Protein AF-A0A6A4Z234-F1 (afdb_monomer_lite)

Organism: Aphanomyces astaci (NCBI:txid112090)

Structure (mmCIF, N/CA/C/O backbone):
data_AF-A0A6A4Z234-F1
#
_entry.id   AF-A0A6A4Z234-F1
#
loop_
_atom_site.group_PDB
_atom_site.id
_atom_site.type_symbol
_atom_site.label_atom_id
_atom_site.label_alt_id
_atom_site.label_comp_id
_atom_site.label_asym_id
_atom_site.label_entity_id
_atom_site.label_seq_id
_atom_site.pdbx_PDB_ins_code
_atom_site.Cartn_x
_atom_site.Cartn_y
_atom_site.Cartn_z
_atom_site.occupancy
_atom_site.B_iso_or_equiv
_atom_site.auth_seq_id
_atom_site.auth_comp_id
_atom_site.auth_asym_id
_atom_site.auth_atom_id
_atom_site.pdbx_PDB_model_num
ATOM 1 N N . MET A 1 1 ? 0.781 7.439 -8.039 1.00 88.88 1 MET A N 1
ATOM 2 C CA . MET A 1 1 ? 1.082 8.816 -8.523 1.00 88.88 1 MET A CA 1
ATOM 3 C C . MET A 1 1 ? 2.506 9.039 -9.060 1.00 88.88 1 MET A C 1
ATOM 5 O O . MET A 1 1 ? 3.331 9.722 -8.454 1.00 88.88 1 MET A O 1
ATOM 9 N N . CYS A 1 2 ? 2.824 8.550 -10.259 1.00 87.50 2 CYS A N 1
ATOM 10 C CA . CYS A 1 2 ? 4.095 8.862 -10.929 1.00 87.50 2 CYS A CA 1
ATOM 11 C C . CYS A 1 2 ? 3.969 8.688 -12.446 1.00 87.50 2 CYS A C 1
ATOM 13 O O . CYS A 1 2 ? 2.990 8.142 -12.951 1.00 87.50 2 CYS A O 1
ATOM 15 N N . ARG A 1 3 ? 4.896 9.273 -13.212 1.00 87.44 3 ARG A N 1
ATOM 16 C CA . ARG A 1 3 ? 4.910 9.080 -14.669 1.00 87.44 3 ARG A CA 1
ATOM 17 C C . ARG A 1 3 ? 5.407 7.672 -14.943 1.00 87.44 3 ARG A C 1
ATOM 19 O O . ARG A 1 3 ? 6.426 7.304 -14.378 1.00 87.44 3 ARG A O 1
ATOM 26 N N . SER A 1 4 ? 4.802 6.972 -15.894 1.00 89.25 4 SER A N 1
ATOM 27 C CA . SER A 1 4 ? 5.241 5.633 -16.309 1.00 89.25 4 SER A CA 1
ATOM 28 C C . SER A 1 4 ? 6.730 5.572 -16.689 1.00 89.25 4 SER A C 1
ATOM 30 O O . SER A 1 4 ? 7.418 4.630 -16.318 1.00 89.25 4 SER A O 1
ATOM 32 N N . ARG A 1 5 ? 7.265 6.628 -17.323 1.00 88.19 5 ARG A N 1
ATOM 33 C CA . ARG A 1 5 ? 8.709 6.774 -17.614 1.00 88.19 5 ARG A CA 1
ATOM 34 C C . ARG A 1 5 ? 9.591 6.929 -16.361 1.00 88.19 5 ARG A C 1
ATOM 36 O O . ARG A 1 5 ? 10.762 6.590 -16.380 1.00 88.19 5 ARG A O 1
ATOM 43 N N . SER A 1 6 ? 9.054 7.487 -15.281 1.00 89.12 6 SER A N 1
ATOM 44 C CA . SER A 1 6 ? 9.758 7.524 -13.994 1.00 89.12 6 SER A CA 1
ATOM 45 C C . SER A 1 6 ? 9.650 6.168 -13.299 1.00 89.12 6 SER A C 1
ATOM 47 O O . SER A 1 6 ? 10.646 5.674 -12.786 1.00 89.12 6 SER A O 1
ATOM 49 N N . THR A 1 7 ? 8.474 5.535 -13.333 1.00 90.81 7 THR A N 1
ATOM 50 C CA . THR A 1 7 ? 8.238 4.210 -12.744 1.00 90.81 7 THR A CA 1
ATOM 51 C C . THR A 1 7 ? 9.140 3.135 -13.347 1.00 90.81 7 THR A C 1
ATOM 53 O O . THR A 1 7 ? 9.690 2.335 -12.604 1.00 90.81 7 THR A O 1
ATOM 56 N N . GLU A 1 8 ? 9.366 3.138 -14.667 1.00 91.12 8 GLU A N 1
ATOM 57 C CA . GLU A 1 8 ? 10.275 2.164 -15.303 1.00 91.12 8 GLU A CA 1
ATOM 58 C C . GLU A 1 8 ? 11.737 2.295 -14.851 1.00 91.12 8 GLU A C 1
ATOM 60 O O . GLU A 1 8 ? 12.507 1.355 -15.010 1.00 91.12 8 GLU A O 1
ATOM 65 N N . SER A 1 9 ? 12.120 3.454 -14.306 1.00 90.62 9 SER A N 1
ATOM 66 C CA . SER A 1 9 ? 13.471 3.715 -13.800 1.00 90.62 9 SER A CA 1
ATOM 67 C C . SER A 1 9 ? 13.627 3.439 -12.305 1.00 90.62 9 SER A C 1
ATOM 69 O O . SER A 1 9 ? 14.702 3.676 -11.757 1.00 90.62 9 SER A O 1
ATOM 71 N N . VAL A 1 10 ? 12.566 2.977 -11.632 1.00 93.25 10 VAL A N 1
ATOM 72 C CA . VAL A 1 10 ? 12.651 2.564 -10.229 1.00 93.25 10 VAL A CA 1
ATOM 73 C C . VAL A 1 10 ? 13.557 1.346 -10.140 1.00 93.25 10 VAL A C 1
ATOM 75 O O . VAL A 1 10 ? 13.413 0.384 -10.899 1.00 93.25 10 VAL A O 1
ATOM 78 N N . ARG A 1 11 ? 14.496 1.404 -9.206 1.00 94.00 11 ARG A N 1
ATOM 79 C CA . ARG A 1 11 ? 15.406 0.316 -8.886 1.00 94.00 11 ARG A CA 1
ATOM 80 C C . ARG A 1 11 ? 15.102 -0.219 -7.493 1.00 94.00 11 ARG A C 1
ATOM 82 O O . ARG A 1 11 ? 14.444 0.457 -6.709 1.00 94.00 11 ARG A O 1
ATOM 89 N N . ILE A 1 12 ? 15.562 -1.428 -7.206 1.00 94.00 12 ILE A N 1
ATOM 90 C CA . ILE A 1 12 ? 15.405 -2.071 -5.899 1.00 94.00 12 ILE A CA 1
ATOM 91 C C . ILE A 1 12 ? 16.004 -1.196 -4.790 1.00 94.00 12 ILE A C 1
ATOM 93 O O . ILE A 1 12 ? 15.357 -0.971 -3.776 1.00 94.00 12 ILE A O 1
ATOM 97 N N . ASP A 1 13 ? 17.176 -0.608 -5.034 1.00 91.62 13 ASP A N 1
ATOM 98 C CA . ASP A 1 13 ? 17.882 0.304 -4.124 1.00 91.62 13 ASP A CA 1
ATOM 99 C C . ASP A 1 13 ? 17.215 1.685 -3.971 1.00 91.62 13 ASP A C 1
ATOM 101 O O . ASP A 1 13 ? 17.719 2.543 -3.255 1.00 91.62 13 ASP A O 1
ATOM 105 N N . HIS A 1 14 ? 16.085 1.929 -4.643 1.00 94.62 14 HIS A N 1
ATOM 106 C CA . HIS A 1 14 ? 15.275 3.132 -4.433 1.00 94.62 14 HIS A CA 1
ATOM 107 C C . HIS A 1 14 ? 14.153 2.931 -3.406 1.00 94.62 14 HIS A C 1
ATOM 109 O O . HIS A 1 14 ? 13.455 3.903 -3.098 1.00 94.62 14 HIS A O 1
ATOM 115 N N . LEU A 1 15 ? 13.923 1.690 -2.966 1.00 96.19 15 LEU A N 1
ATOM 116 C CA . LEU A 1 15 ? 12.909 1.353 -1.975 1.00 96.19 15 LEU A CA 1
ATOM 117 C C . LEU A 1 15 ? 13.492 1.521 -0.571 1.00 96.19 15 LEU A C 1
ATO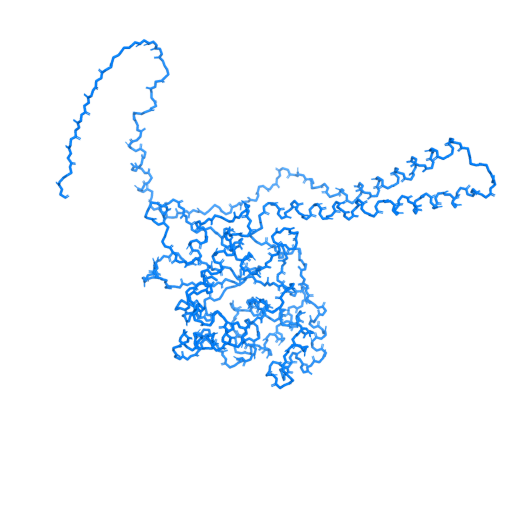M 119 O O . LEU A 1 15 ? 14.591 1.042 -0.304 1.00 96.19 15 LEU A O 1
ATOM 123 N N . SER A 1 16 ? 12.740 2.166 0.312 1.00 96.19 16 SER A N 1
ATOM 124 C CA . SER A 1 16 ? 13.088 2.344 1.723 1.00 96.19 16 SER A CA 1
ATOM 125 C C . SER A 1 16 ? 11.936 1.919 2.628 1.00 96.19 16 SER A C 1
ATOM 127 O O . SER A 1 16 ? 10.765 1.966 2.241 1.00 96.19 16 SER A O 1
ATOM 129 N N . ASP A 1 17 ? 12.282 1.471 3.831 1.00 95.88 17 ASP A N 1
ATOM 130 C CA . ASP A 1 17 ? 11.332 1.291 4.924 1.00 95.88 17 ASP A CA 1
ATOM 131 C C . ASP A 1 17 ? 11.104 2.650 5.601 1.00 95.88 17 ASP A C 1
ATOM 133 O O . ASP A 1 17 ? 12.033 3.222 6.168 1.00 95.88 17 ASP A O 1
ATOM 137 N N . GLU A 1 18 ? 9.884 3.178 5.499 1.00 95.75 18 GLU A N 1
ATOM 138 C CA . GLU A 1 18 ? 9.481 4.459 6.096 1.00 95.75 18 GLU A CA 1
ATOM 139 C C . GLU A 1 18 ? 8.550 4.230 7.303 1.00 95.75 18 GLU A C 1
ATOM 141 O O . GLU A 1 18 ? 7.719 5.076 7.636 1.00 95.75 18 GLU A O 1
ATOM 146 N N . GLY A 1 19 ? 8.649 3.061 7.946 1.00 94.12 19 GLY A N 1
ATOM 147 C CA . GLY A 1 19 ? 7.803 2.661 9.063 1.00 94.12 19 GLY A CA 1
ATOM 148 C C . GLY A 1 19 ? 6.498 2.034 8.584 1.00 94.12 19 GLY A C 1
ATOM 149 O O . GLY A 1 19 ? 6.417 0.829 8.362 1.00 94.12 19 GLY A O 1
ATOM 150 N N . ASP A 1 20 ? 5.432 2.829 8.476 1.00 96.56 20 ASP A N 1
ATOM 151 C CA . ASP A 1 20 ? 4.092 2.345 8.103 1.00 96.56 20 ASP A CA 1
ATOM 152 C C . ASP A 1 20 ? 3.832 2.375 6.583 1.00 96.56 20 ASP A C 1
ATOM 154 O O . ASP A 1 20 ? 2.718 2.111 6.119 1.00 96.56 20 ASP A O 1
ATOM 158 N N . ALA A 1 21 ? 4.870 2.674 5.802 1.00 97.88 21 ALA A N 1
ATOM 159 C CA . ALA A 1 21 ? 4.844 2.768 4.351 1.00 97.88 21 ALA A CA 1
ATOM 160 C C . ALA A 1 21 ? 6.163 2.298 3.727 1.00 97.88 21 ALA A C 1
ATOM 162 O O . ALA A 1 21 ? 7.209 2.248 4.371 1.00 97.88 21 ALA A O 1
ATOM 163 N N . ILE A 1 22 ? 6.120 2.026 2.421 1.00 98.19 22 ILE A N 1
ATOM 164 C CA . ILE A 1 22 ? 7.322 1.882 1.594 1.00 98.19 22 ILE A CA 1
ATOM 165 C C . ILE A 1 22 ? 7.624 3.230 0.939 1.00 98.19 22 ILE A C 1
ATOM 167 O O . ILE A 1 22 ? 6.780 3.787 0.232 1.00 98.19 22 ILE A O 1
ATOM 171 N N . GLY A 1 23 ? 8.835 3.741 1.130 1.00 96.81 23 GLY A N 1
ATOM 172 C CA . GLY A 1 23 ? 9.339 4.916 0.431 1.00 96.81 23 GLY A CA 1
ATOM 173 C C . GLY A 1 23 ? 9.865 4.556 -0.956 1.00 96.81 23 GLY A C 1
ATOM 174 O O . GLY A 1 23 ? 10.52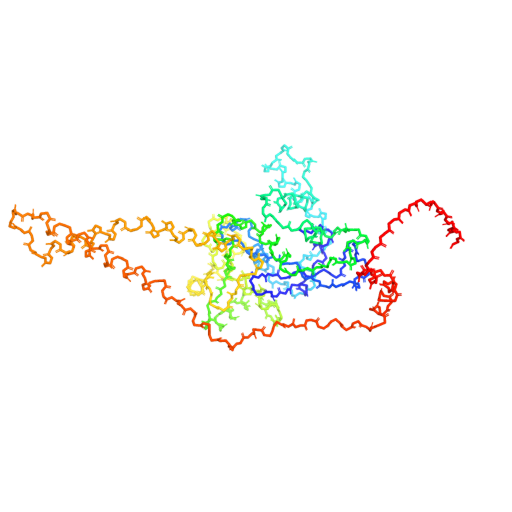2 3.536 -1.146 1.00 96.81 23 GLY A O 1
ATOM 175 N N . VAL A 1 24 ? 9.574 5.394 -1.956 1.00 95.50 24 VAL A N 1
ATOM 176 C CA . VAL A 1 24 ? 10.154 5.273 -3.304 1.00 95.50 24 VAL A CA 1
ATOM 177 C C . VAL A 1 24 ? 10.843 6.570 -3.698 1.00 95.50 24 VAL A C 1
ATOM 179 O O . VAL A 1 24 ? 10.183 7.571 -4.001 1.00 95.50 24 VAL A O 1
ATOM 182 N N . THR A 1 25 ? 12.171 6.537 -3.764 1.00 92.06 25 THR A N 1
ATOM 183 C CA . THR A 1 25 ? 12.988 7.708 -4.100 1.00 92.06 25 THR A CA 1
ATOM 184 C C . THR A 1 25 ? 13.292 7.777 -5.598 1.00 92.06 25 THR A C 1
ATOM 186 O O . THR A 1 25 ? 13.750 6.819 -6.221 1.00 92.06 25 THR A O 1
ATOM 189 N N . PHE A 1 26 ? 13.058 8.939 -6.215 1.00 85.38 26 PHE A N 1
ATOM 190 C CA . PHE A 1 26 ? 13.370 9.167 -7.629 1.00 85.38 26 PHE A CA 1
ATOM 191 C C . PHE A 1 26 ? 14.603 10.055 -7.773 1.00 85.38 26 PHE A C 1
ATOM 193 O O . PHE A 1 26 ? 14.580 11.222 -7.403 1.00 85.38 26 PHE A O 1
ATOM 200 N N . PHE A 1 27 ? 15.650 9.529 -8.408 1.00 76.06 27 PHE A N 1
ATOM 201 C CA . PHE A 1 27 ? 16.902 10.261 -8.636 1.00 76.06 27 PHE A CA 1
ATOM 202 C C . PHE A 1 27 ? 16.878 11.130 -9.894 1.00 76.06 27 PHE A C 1
ATOM 204 O O . PHE A 1 27 ? 17.728 11.993 -10.061 1.00 76.06 27 PHE A O 1
ATOM 211 N N . LYS A 1 28 ? 15.929 10.898 -10.807 1.00 73.00 28 LYS A N 1
ATOM 212 C CA . LYS A 1 28 ? 15.699 11.742 -11.984 1.00 73.00 28 LYS A CA 1
ATOM 213 C C . LYS A 1 28 ? 14.205 11.904 -12.212 1.00 73.00 28 LYS A C 1
ATOM 215 O O . LYS A 1 28 ? 13.442 10.937 -12.198 1.00 73.00 28 LYS A O 1
ATOM 220 N N . SER A 1 29 ? 13.774 13.128 -12.480 1.00 67.44 29 SER A N 1
ATOM 221 C CA . SER A 1 29 ? 12.376 13.448 -12.785 1.00 67.44 29 SER A CA 1
ATOM 222 C C . SER A 1 29 ? 12.293 14.503 -13.885 1.00 67.44 29 SER A C 1
ATOM 224 O O . SER A 1 29 ? 13.279 15.174 -14.168 1.00 67.44 29 SER A O 1
ATOM 226 N N . LYS A 1 30 ? 11.129 14.704 -14.529 1.00 66.75 30 LYS A N 1
ATOM 227 C CA . LYS A 1 30 ? 11.002 15.744 -15.583 1.00 66.75 30 LYS A CA 1
ATOM 228 C C . LYS A 1 30 ? 11.453 17.127 -15.086 1.00 66.75 30 LYS A C 1
ATOM 230 O O . LYS A 1 30 ? 12.020 17.888 -15.857 1.00 66.75 30 LYS A O 1
ATOM 235 N N . THR A 1 31 ? 11.185 17.433 -13.824 1.00 60.38 31 THR A N 1
ATOM 236 C CA . THR A 1 31 ? 11.511 18.706 -13.170 1.00 60.38 31 THR A CA 1
ATOM 237 C C . THR A 1 31 ? 12.888 18.711 -12.499 1.00 60.38 31 THR A C 1
ATOM 239 O O . THR A 1 31 ? 13.301 19.748 -11.987 1.00 60.38 31 THR A O 1
ATOM 242 N N . ASP A 1 32 ? 13.591 17.575 -12.518 1.00 65.94 32 ASP A N 1
ATOM 243 C CA . ASP A 1 32 ? 14.968 17.405 -12.060 1.00 65.94 32 ASP A CA 1
ATOM 244 C C . ASP A 1 32 ? 15.706 16.395 -12.956 1.00 65.94 32 ASP A C 1
ATOM 246 O O . ASP A 1 32 ? 15.837 15.210 -12.642 1.00 65.94 32 ASP A O 1
ATOM 250 N N . GLN A 1 33 ? 16.116 16.853 -14.140 1.00 66.06 33 GLN A N 1
ATOM 251 C CA . GLN A 1 33 ? 16.865 16.020 -15.088 1.00 66.06 33 GLN A CA 1
ATOM 252 C C . GLN A 1 33 ? 18.315 15.785 -14.639 1.00 66.06 33 GLN A C 1
ATOM 254 O O . GLN A 1 33 ? 18.917 14.787 -15.042 1.00 66.06 33 GLN A O 1
ATOM 259 N N . GLY A 1 34 ? 18.857 16.688 -13.812 1.00 61.91 34 GLY A N 1
ATOM 260 C CA . GLY A 1 34 ? 20.207 16.597 -13.258 1.00 61.91 34 GLY A CA 1
ATOM 261 C C . GLY A 1 34 ? 20.313 15.641 -12.070 1.00 61.91 34 GLY A C 1
ATOM 262 O O . GLY A 1 34 ? 21.394 15.118 -11.823 1.00 61.91 34 GLY A O 1
ATOM 263 N N . GLY A 1 35 ? 19.204 15.376 -11.373 1.00 68.38 35 GLY A N 1
ATOM 264 C CA . GLY A 1 35 ? 19.192 14.563 -10.155 1.00 68.38 35 GLY A CA 1
ATOM 265 C C . GLY A 1 35 ? 19.864 15.253 -8.971 1.00 68.38 35 GLY A C 1
ATOM 266 O O . GLY A 1 35 ? 20.408 14.590 -8.088 1.00 68.38 35 GLY A O 1
ATOM 267 N N . THR A 1 36 ? 19.900 16.585 -9.006 1.00 60.72 36 THR A N 1
ATOM 268 C CA . THR A 1 36 ? 20.590 17.425 -8.024 1.00 60.72 36 THR A CA 1
ATOM 269 C C . THR A 1 36 ? 19.643 17.978 -6.967 1.00 60.72 36 THR A C 1
ATOM 271 O O . THR A 1 36 ? 20.111 18.556 -5.986 1.00 60.72 36 THR A O 1
ATOM 274 N N . LYS A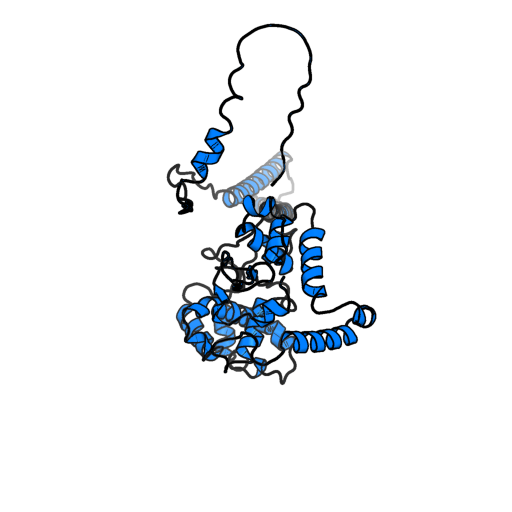 1 37 ? 18.322 17.825 -7.144 1.00 66.75 37 LYS A N 1
ATOM 275 C CA . LYS A 1 37 ? 17.336 18.245 -6.144 1.00 66.75 37 LYS A CA 1
ATOM 276 C C . LYS A 1 37 ? 17.228 17.213 -5.018 1.00 66.75 37 LYS A C 1
ATOM 278 O O . LYS A 1 37 ? 17.754 16.102 -5.097 1.00 66.75 37 LYS A O 1
ATOM 283 N N . ARG A 1 38 ? 16.550 17.620 -3.938 1.00 63.75 38 ARG A N 1
ATOM 284 C CA . ARG A 1 38 ? 16.268 16.762 -2.783 1.00 63.75 38 ARG A CA 1
ATOM 285 C C . ARG A 1 38 ? 15.587 15.462 -3.209 1.00 63.75 38 ARG A C 1
ATOM 287 O O . ARG A 1 38 ? 14.741 15.439 -4.101 1.00 63.75 38 ARG A O 1
ATOM 294 N N . ARG A 1 39 ? 16.010 14.386 -2.552 1.00 75.75 39 ARG A N 1
ATOM 295 C CA . ARG A 1 39 ? 15.625 13.000 -2.817 1.00 75.75 39 ARG A CA 1
ATOM 296 C C . ARG A 1 39 ? 14.509 12.587 -1.869 1.00 75.75 39 ARG A C 1
ATOM 298 O O . ARG A 1 39 ? 14.675 11.668 -1.080 1.00 75.75 39 ARG A O 1
ATOM 305 N N . ASP A 1 40 ? 13.413 13.328 -1.910 1.00 85.62 40 ASP A N 1
ATOM 306 C CA . ASP A 1 40 ? 12.297 13.080 -1.010 1.00 85.62 40 ASP A CA 1
ATOM 307 C C . ASP A 1 40 ? 11.533 11.815 -1.464 1.00 85.62 40 ASP A C 1
ATOM 309 O O . ASP A 1 40 ? 11.214 11.693 -2.661 1.00 85.62 40 ASP A O 1
ATOM 313 N N . PRO A 1 41 ? 11.274 10.850 -0.563 1.00 91.50 41 PRO A N 1
ATOM 314 C CA . PRO A 1 41 ? 10.591 9.616 -0.919 1.00 91.50 41 PRO A CA 1
ATOM 315 C C . PRO A 1 41 ? 9.116 9.885 -1.215 1.00 91.50 41 PRO A C 1
ATOM 317 O O . PRO A 1 41 ? 8.498 10.798 -0.675 1.00 91.50 41 PRO A O 1
ATOM 320 N N . LYS A 1 42 ? 8.525 9.054 -2.072 1.00 94.12 42 LYS A N 1
ATOM 321 C CA . LYS A 1 42 ? 7.067 8.962 -2.187 1.00 94.12 42 LYS A CA 1
ATOM 322 C C . LYS A 1 42 ? 6.580 7.794 -1.359 1.00 94.12 42 LYS A C 1
ATOM 324 O O . LYS A 1 42 ? 6.914 6.659 -1.689 1.00 94.12 42 LYS A O 1
ATOM 329 N N . HIS A 1 43 ? 5.756 8.070 -0.359 1.00 96.94 43 HIS A N 1
ATOM 330 C CA . HIS A 1 43 ? 5.228 7.048 0.538 1.00 96.94 43 HIS A CA 1
ATOM 331 C C . HIS A 1 43 ? 4.127 6.239 -0.151 1.00 96.94 43 HIS A C 1
ATOM 333 O O . HIS A 1 43 ? 3.182 6.805 -0.714 1.00 96.94 43 HIS A O 1
ATOM 339 N N . VAL A 1 44 ? 4.257 4.918 -0.141 1.00 97.44 44 VAL A N 1
ATOM 340 C CA . VAL A 1 44 ? 3.301 3.949 -0.681 1.00 97.44 44 VAL A CA 1
ATOM 341 C C . VAL A 1 44 ? 2.753 3.132 0.481 1.00 97.44 44 VAL A C 1
ATOM 343 O O . VAL A 1 44 ? 3.512 2.459 1.172 1.00 97.44 44 VAL A O 1
ATOM 346 N N . TYR A 1 45 ? 1.437 3.177 0.671 1.00 98.12 45 TYR A N 1
ATOM 347 C CA . TYR A 1 45 ? 0.760 2.516 1.785 1.00 98.12 45 TYR A CA 1
ATOM 348 C C . TYR A 1 45 ? 0.091 1.213 1.349 1.00 98.12 45 TYR A C 1
ATOM 350 O O . TYR A 1 45 ? -0.325 1.059 0.194 1.00 98.12 45 TYR A O 1
ATOM 358 N N . ALA A 1 46 ? -0.033 0.281 2.293 1.00 98.12 46 ALA A N 1
ATOM 359 C CA . ALA A 1 46 ? -0.923 -0.861 2.144 1.00 98.12 46 ALA A CA 1
ATOM 360 C C . ALA A 1 46 ? -2.382 -0.426 2.326 1.00 98.12 46 ALA A C 1
ATOM 362 O O . ALA A 1 46 ? -2.679 0.514 3.059 1.00 98.12 46 ALA A O 1
ATOM 363 N N . ASN A 1 47 ? -3.291 -1.166 1.698 1.00 97.75 47 ASN A N 1
ATOM 364 C CA . ASN A 1 47 ? -4.713 -1.105 2.000 1.00 97.75 47 ASN A CA 1
ATOM 365 C C . ASN A 1 47 ? -5.186 -2.507 2.414 1.00 97.75 47 ASN A C 1
ATOM 367 O O . ASN A 1 47 ? -5.546 -3.301 1.541 1.00 97.75 47 ASN A O 1
ATOM 371 N N . PRO A 1 48 ? -5.158 -2.838 3.719 1.00 97.06 48 PRO A N 1
ATOM 372 C CA . PRO A 1 48 ? -5.533 -4.167 4.198 1.00 97.06 48 PRO A CA 1
ATOM 373 C C . PRO A 1 48 ? -7.035 -4.460 4.047 1.00 97.06 48 PRO A C 1
ATOM 375 O O . PRO A 1 48 ? -7.446 -5.609 4.135 1.00 97.06 48 PRO A O 1
ATOM 378 N N . MET A 1 49 ? -7.867 -3.449 3.785 1.00 96.69 49 MET A N 1
ATOM 379 C CA . MET A 1 49 ? -9.308 -3.629 3.576 1.00 96.69 49 MET A CA 1
ATOM 380 C C . MET A 1 49 ? -9.654 -3.969 2.120 1.00 96.69 49 MET A C 1
ATOM 382 O O . MET A 1 49 ? -10.761 -4.422 1.841 1.00 96.69 49 MET A O 1
ATOM 386 N N . ARG A 1 50 ? -8.737 -3.706 1.178 1.00 96.56 50 ARG A N 1
ATOM 387 C CA . ARG A 1 50 ? -8.950 -3.877 -0.268 1.00 96.56 50 ARG A CA 1
ATOM 388 C C . ARG A 1 50 ? -7.731 -4.515 -0.941 1.00 96.56 50 ARG A C 1
ATOM 390 O O . ARG A 1 50 ? -6.953 -3.806 -1.601 1.00 96.56 50 ARG A O 1
ATOM 397 N N . PRO A 1 51 ? -7.539 -5.837 -0.787 1.00 96.94 51 PRO A N 1
ATOM 398 C CA . PRO A 1 51 ? -6.370 -6.529 -1.323 1.00 96.94 51 PRO A CA 1
ATOM 399 C C . PRO A 1 51 ? -6.229 -6.398 -2.847 1.00 96.94 51 PRO A C 1
ATOM 401 O O . PRO A 1 51 ? -5.108 -6.306 -3.341 1.00 96.94 51 PRO A O 1
ATOM 404 N N . GLU A 1 52 ? -7.328 -6.276 -3.598 1.00 95.00 52 GLU A N 1
ATOM 405 C CA . GLU A 1 52 ? -7.331 -6.140 -5.065 1.00 95.00 52 GLU A CA 1
ATOM 406 C C . GLU A 1 52 ? -6.588 -4.888 -5.553 1.00 95.00 52 GLU A C 1
ATOM 408 O O . GLU A 1 52 ? -6.131 -4.827 -6.694 1.00 95.00 52 GLU A O 1
ATOM 413 N N . THR A 1 53 ? -6.494 -3.869 -4.697 1.00 93.94 53 THR A N 1
ATOM 414 C CA . THR A 1 53 ? -5.880 -2.570 -5.005 1.00 93.94 53 THR A CA 1
ATOM 415 C C . THR A 1 53 ? -4.642 -2.273 -4.157 1.00 93.94 53 THR A C 1
ATOM 417 O O . THR A 1 53 ? -4.020 -1.222 -4.315 1.00 93.94 53 THR A O 1
ATOM 420 N N . CYS A 1 54 ? -4.261 -3.180 -3.254 1.00 97.56 54 CYS A N 1
ATOM 421 C CA . CYS A 1 54 ? -3.164 -2.963 -2.319 1.00 97.56 54 CYS A CA 1
ATOM 422 C C . CYS A 1 54 ? -1.803 -3.031 -3.036 1.00 97.56 54 CYS A C 1
ATOM 424 O O . CYS A 1 54 ? -1.375 -4.077 -3.538 1.00 97.56 54 CYS A O 1
ATOM 426 N N . CYS A 1 55 ? -1.091 -1.900 -3.068 1.00 95.50 55 CYS A N 1
ATOM 427 C CA . CYS A 1 55 ? 0.183 -1.793 -3.778 1.00 95.50 55 CYS A CA 1
ATOM 428 C C . CYS A 1 55 ? 1.292 -2.628 -3.118 1.00 95.50 55 CYS A C 1
ATOM 430 O O . CYS A 1 55 ? 2.057 -3.278 -3.828 1.00 95.50 55 CYS A O 1
ATOM 432 N N . ILE A 1 56 ? 1.339 -2.667 -1.780 1.00 98.19 56 ILE A N 1
ATOM 433 C CA . ILE A 1 56 ? 2.325 -3.466 -1.034 1.00 98.19 56 ILE A CA 1
ATOM 434 C C . ILE A 1 56 ? 2.082 -4.966 -1.235 1.00 98.19 56 ILE A C 1
ATOM 436 O O . ILE A 1 56 ? 3.029 -5.699 -1.510 1.00 98.19 56 ILE A O 1
ATOM 440 N N . LEU A 1 57 ? 0.821 -5.417 -1.204 1.00 98.06 57 LEU A N 1
ATOM 441 C CA . LEU A 1 57 ? 0.479 -6.802 -1.535 1.00 98.06 57 LEU A CA 1
ATOM 442 C C . LEU A 1 57 ? 0.925 -7.151 -2.960 1.00 98.06 57 LEU A C 1
ATOM 444 O O . LEU A 1 57 ? 1.606 -8.152 -3.169 1.00 98.06 57 LEU A O 1
ATOM 448 N N . THR A 1 58 ? 0.595 -6.300 -3.935 1.00 96.81 58 THR A N 1
ATOM 449 C CA . THR A 1 58 ? 0.972 -6.509 -5.343 1.00 96.81 58 THR A CA 1
ATOM 450 C C . THR A 1 58 ? 2.491 -6.578 -5.520 1.00 96.81 58 THR A C 1
ATOM 452 O O . THR A 1 58 ? 2.990 -7.420 -6.268 1.00 96.81 58 THR A O 1
ATOM 455 N N . LEU A 1 59 ? 3.241 -5.724 -4.815 1.00 97.44 59 LEU A N 1
ATOM 456 C CA . LEU A 1 59 ? 4.701 -5.763 -4.804 1.00 97.44 59 LEU A CA 1
ATOM 457 C C . LEU A 1 59 ? 5.215 -7.076 -4.199 1.00 97.44 59 LEU A C 1
ATOM 459 O O . LEU A 1 59 ? 6.087 -7.705 -4.794 1.00 97.44 59 LEU A O 1
ATOM 463 N N . GLY A 1 60 ? 4.644 -7.526 -3.080 1.00 96.69 60 GLY A N 1
ATOM 464 C CA . GLY A 1 60 ? 4.986 -8.807 -2.463 1.00 96.69 60 GLY A CA 1
ATOM 465 C C . GLY A 1 60 ? 4.755 -9.993 -3.397 1.00 96.69 60 GLY A C 1
ATOM 466 O O . GLY A 1 60 ? 5.653 -10.817 -3.562 1.00 96.69 60 GLY A O 1
ATOM 467 N N . ILE A 1 61 ? 3.607 -10.037 -4.084 1.00 96.06 61 ILE A N 1
ATOM 468 C CA . ILE A 1 61 ? 3.305 -11.067 -5.094 1.00 96.06 61 ILE A CA 1
ATOM 469 C C . ILE A 1 61 ? 4.357 -11.039 -6.204 1.00 96.06 61 ILE A C 1
ATOM 471 O O . ILE A 1 61 ? 4.902 -12.081 -6.572 1.00 96.06 61 ILE A O 1
ATOM 475 N N . TYR A 1 62 ? 4.655 -9.848 -6.731 1.00 95.62 62 TYR A N 1
ATOM 476 C CA . TYR A 1 62 ? 5.622 -9.678 -7.810 1.00 95.62 62 TYR A CA 1
ATOM 477 C C . TYR A 1 62 ? 7.018 -10.160 -7.405 1.00 95.62 62 TYR A C 1
ATOM 479 O O . TYR A 1 62 ? 7.618 -10.942 -8.140 1.00 95.62 62 TYR A O 1
ATOM 487 N N . LEU A 1 63 ? 7.527 -9.741 -6.244 1.00 95.19 63 LEU A N 1
ATOM 488 C CA . LEU A 1 63 ? 8.860 -10.128 -5.780 1.00 95.19 63 LEU A CA 1
ATOM 489 C C . LEU A 1 63 ? 8.943 -11.630 -5.478 1.00 95.19 63 LEU A C 1
ATOM 491 O O . LEU A 1 63 ? 9.911 -12.269 -5.884 1.00 95.19 63 LEU A O 1
ATOM 495 N N . ALA A 1 64 ? 7.909 -12.216 -4.867 1.00 93.75 64 ALA A N 1
ATOM 496 C CA . ALA A 1 64 ? 7.859 -13.653 -4.593 1.00 93.75 64 ALA A CA 1
ATOM 497 C C . ALA A 1 64 ? 7.846 -14.484 -5.891 1.00 93.75 64 ALA A C 1
ATOM 499 O O . ALA A 1 64 ? 8.536 -15.496 -6.000 1.00 93.75 64 ALA A O 1
ATOM 500 N N . CYS A 1 65 ? 7.131 -14.025 -6.925 1.00 92.88 65 CYS A N 1
ATOM 501 C CA . CYS A 1 65 ? 7.129 -14.679 -8.239 1.00 92.88 65 CYS A CA 1
ATOM 502 C C . CYS A 1 65 ? 8.424 -14.446 -9.042 1.00 92.88 65 CYS A C 1
ATOM 504 O O . CYS A 1 65 ? 8.641 -15.096 -10.061 1.00 92.88 65 CYS A O 1
ATOM 506 N N . ASN A 1 66 ? 9.296 -13.535 -8.602 1.00 92.00 66 ASN A N 1
ATOM 507 C CA . ASN A 1 66 ? 10.564 -13.206 -9.250 1.00 92.00 66 ASN A CA 1
ATOM 508 C C . ASN A 1 66 ? 11.746 -13.414 -8.289 1.00 92.00 66 ASN A C 1
ATOM 510 O O . ASN A 1 66 ? 12.647 -12.583 -8.223 1.00 92.00 66 ASN A O 1
ATOM 514 N N . ALA A 1 67 ? 11.783 -14.547 -7.581 1.00 89.06 67 ALA A N 1
ATOM 515 C CA . ALA A 1 67 ? 12.791 -14.865 -6.558 1.00 89.06 67 ALA A CA 1
ATOM 516 C C . ALA A 1 67 ? 14.264 -14.834 -7.036 1.00 89.06 67 ALA A C 1
ATOM 518 O O . ALA A 1 67 ? 15.185 -14.814 -6.220 1.00 89.06 67 ALA A O 1
ATOM 519 N N . GLN A 1 68 ? 14.501 -14.838 -8.354 1.00 89.12 68 GLN A N 1
ATOM 520 C CA . GLN A 1 68 ? 15.837 -14.693 -8.950 1.00 89.12 68 GLN A CA 1
ATOM 521 C C . GLN A 1 68 ? 16.288 -13.233 -9.112 1.00 89.12 68 GLN A C 1
ATOM 523 O O . GLN A 1 68 ? 17.422 -12.991 -9.522 1.00 89.12 68 GLN A O 1
ATOM 528 N N . HIS A 1 69 ? 15.425 -12.263 -8.814 1.00 90.06 69 HIS A N 1
ATOM 529 C CA . HIS A 1 69 ? 15.772 -10.847 -8.808 1.00 90.06 69 HIS A CA 1
ATOM 530 C C . HIS A 1 69 ? 16.637 -10.531 -7.579 1.00 90.06 69 HIS A C 1
ATOM 532 O O . HIS A 1 69 ? 16.272 -10.906 -6.469 1.00 90.06 69 HIS A O 1
ATOM 538 N N . ASP A 1 70 ? 17.790 -9.888 -7.772 1.00 89.50 70 ASP A N 1
ATOM 539 C CA . ASP A 1 70 ? 18.705 -9.487 -6.690 1.00 89.50 70 ASP A CA 1
ATOM 540 C C . ASP A 1 70 ? 18.933 -7.974 -6.613 1.00 89.50 70 ASP A C 1
ATOM 542 O O . ASP A 1 70 ? 19.113 -7.427 -5.530 1.00 89.50 70 ASP A O 1
ATOM 546 N N . SER A 1 71 ? 18.963 -7.277 -7.748 1.00 91.25 71 SER A N 1
ATOM 547 C CA . SER A 1 71 ? 19.448 -5.903 -7.807 1.00 91.25 71 SER A CA 1
ATOM 548 C C . SER A 1 71 ? 19.019 -5.172 -9.082 1.00 91.25 71 SER A C 1
ATOM 550 O O . SER A 1 71 ? 18.477 -5.742 -10.032 1.00 91.25 71 SER A O 1
ATOM 552 N N . GLY A 1 72 ? 19.281 -3.864 -9.126 1.00 93.31 72 GLY A N 1
ATOM 553 C CA . GLY A 1 72 ? 19.038 -3.045 -10.311 1.00 93.31 72 GLY A CA 1
ATOM 554 C C . GLY A 1 72 ? 17.568 -2.669 -10.485 1.00 93.31 72 GLY A C 1
ATOM 555 O O . GLY A 1 72 ? 16.875 -2.388 -9.513 1.00 93.31 72 GLY A O 1
ATOM 556 N N . ASN A 1 73 ? 17.094 -2.589 -11.730 1.00 94.56 73 ASN A N 1
ATOM 557 C CA . ASN A 1 73 ? 15.741 -2.107 -12.031 1.00 94.56 73 ASN A CA 1
ATOM 558 C C . ASN A 1 73 ? 14.678 -3.022 -11.409 1.00 94.56 73 ASN A C 1
ATOM 560 O O . ASN A 1 73 ? 14.690 -4.225 -11.661 1.00 94.56 73 ASN A O 1
ATOM 564 N N . LEU A 1 74 ? 13.701 -2.444 -10.701 1.00 94.88 74 LEU A N 1
ATOM 565 C CA . LEU A 1 74 ? 12.576 -3.178 -10.109 1.00 94.88 74 LEU A CA 1
ATOM 566 C C . LEU A 1 74 ? 11.829 -3.999 -11.174 1.00 94.88 74 LEU A C 1
ATOM 568 O O . LEU A 1 74 ? 11.458 -5.146 -10.938 1.00 94.88 74 LEU A O 1
ATOM 572 N N . PHE A 1 75 ? 11.685 -3.438 -12.379 1.00 93.69 75 PHE A N 1
ATOM 573 C CA . PHE A 1 75 ? 11.112 -4.107 -13.548 1.00 93.69 75 PHE A CA 1
ATOM 574 C C . PHE A 1 75 ? 12.201 -4.370 -14.607 1.00 93.69 75 PHE A C 1
ATOM 576 O O . PHE A 1 75 ? 12.514 -3.478 -15.405 1.00 93.69 75 PHE A O 1
ATOM 583 N N . PRO A 1 76 ? 12.812 -5.569 -14.643 1.00 91.75 76 PRO A N 1
ATOM 584 C CA . PRO A 1 76 ? 13.921 -5.869 -15.541 1.00 91.75 76 PRO A CA 1
ATOM 585 C C . PRO A 1 76 ? 13.465 -6.048 -16.996 1.00 91.75 76 PRO A C 1
ATOM 587 O O . PRO A 1 76 ? 12.355 -6.503 -17.286 1.00 91.75 76 PRO A O 1
ATOM 590 N N . GLY A 1 77 ? 14.350 -5.704 -17.937 1.00 90.88 77 GLY A N 1
ATOM 591 C CA . GLY A 1 77 ? 14.130 -5.791 -19.388 1.00 90.88 77 GLY A CA 1
ATOM 592 C C . GLY A 1 77 ? 13.969 -4.427 -20.072 1.00 90.88 77 GLY A C 1
ATOM 593 O O . GLY A 1 77 ? 14.010 -3.382 -19.426 1.00 90.88 77 GLY A O 1
ATOM 594 N N . LYS A 1 78 ? 13.772 -4.430 -21.395 1.00 89.69 78 LYS A N 1
ATOM 595 C CA . LYS A 1 78 ? 13.699 -3.211 -22.221 1.00 89.69 78 LYS A CA 1
ATOM 596 C C . LYS A 1 78 ? 12.257 -2.730 -22.424 1.00 89.69 78 LYS A C 1
ATOM 598 O O . LYS A 1 78 ? 11.324 -3.531 -22.463 1.00 89.69 78 LYS A O 1
ATOM 603 N N . SER A 1 79 ? 12.096 -1.416 -22.597 1.00 91.56 79 SER A N 1
ATOM 604 C CA . SER A 1 79 ? 10.828 -0.763 -22.964 1.00 91.56 79 SER A CA 1
ATOM 605 C C . SER A 1 79 ? 9.657 -1.081 -22.021 1.00 91.56 79 SER A C 1
ATOM 607 O O . SER A 1 79 ? 8.541 -1.341 -22.476 1.00 91.56 79 SER A O 1
ATOM 609 N N . GLN A 1 80 ? 9.896 -1.070 -20.703 1.00 93.06 80 GLN A N 1
ATOM 610 C CA . GLN A 1 80 ? 8.874 -1.427 -19.708 1.00 93.06 80 GLN A CA 1
ATOM 611 C C . GLN A 1 80 ? 7.646 -0.529 -19.784 1.00 93.06 80 GLN A C 1
ATOM 613 O O . GLN A 1 80 ? 6.527 -1.036 -19.736 1.00 93.06 80 GLN A O 1
ATOM 618 N N . ARG A 1 81 ? 7.826 0.783 -19.988 1.00 92.19 81 ARG A N 1
ATOM 619 C CA . ARG A 1 81 ? 6.704 1.706 -20.190 1.00 92.19 81 ARG A CA 1
ATOM 620 C C . ARG A 1 81 ? 5.790 1.271 -21.335 1.00 92.19 81 ARG A C 1
ATOM 622 O O . ARG A 1 81 ? 4.570 1.320 -21.193 1.00 92.19 81 ARG A O 1
ATOM 629 N N . ASP A 1 82 ? 6.369 0.866 -22.462 1.00 93.75 82 ASP A N 1
ATOM 630 C CA . ASP A 1 82 ? 5.600 0.509 -23.657 1.00 93.75 82 ASP A CA 1
ATOM 631 C C . ASP A 1 82 ? 4.938 -0.865 -23.496 1.00 93.75 82 ASP A C 1
ATOM 633 O O . ASP A 1 82 ? 3.790 -1.045 -23.900 1.00 93.75 82 ASP A O 1
ATOM 637 N N . ARG A 1 83 ? 5.622 -1.820 -22.848 1.00 94.50 83 ARG A N 1
ATOM 638 C CA . ARG A 1 83 ? 5.038 -3.118 -22.467 1.00 94.50 83 ARG A CA 1
ATOM 639 C C . ARG A 1 83 ? 3.833 -2.926 -21.550 1.00 94.50 83 ARG A C 1
ATOM 641 O O . ARG A 1 83 ? 2.760 -3.432 -21.860 1.00 94.50 83 ARG A O 1
ATOM 648 N N . PHE A 1 84 ? 3.996 -2.133 -20.492 1.00 94.19 84 PHE A N 1
ATOM 649 C CA . PHE A 1 84 ? 2.918 -1.776 -19.576 1.00 94.19 84 PHE A CA 1
ATOM 650 C C . PHE A 1 84 ? 1.755 -1.098 -20.306 1.00 94.19 84 PHE A C 1
ATOM 652 O O . PHE A 1 84 ? 0.606 -1.473 -20.105 1.00 94.19 84 PHE A O 1
ATOM 659 N N . GLY A 1 85 ? 2.039 -0.148 -21.202 1.00 93.75 85 GLY A N 1
ATOM 660 C CA . GLY A 1 85 ? 1.011 0.524 -21.997 1.00 93.75 85 GLY A CA 1
ATOM 661 C C . GLY A 1 85 ? 0.194 -0.429 -22.872 1.00 93.75 85 GLY A C 1
ATOM 662 O O . GLY A 1 85 ? -1.026 -0.296 -22.925 1.00 93.75 85 GLY A O 1
ATOM 663 N N . ARG A 1 86 ? 0.839 -1.416 -23.511 1.00 93.88 86 ARG A N 1
ATOM 664 C CA . ARG A 1 86 ? 0.142 -2.448 -24.299 1.00 93.88 86 ARG A CA 1
ATOM 665 C C . ARG A 1 86 ? -0.732 -3.345 -23.425 1.00 93.88 86 ARG A C 1
ATOM 667 O O . ARG A 1 86 ? -1.897 -3.539 -23.755 1.00 93.88 86 ARG A O 1
ATOM 674 N N . SER A 1 87 ? -0.198 -3.842 -22.308 1.00 93.94 87 SER A N 1
ATOM 675 C CA . SER A 1 87 ? -0.956 -4.682 -21.372 1.00 93.94 87 SER A CA 1
ATOM 676 C C . SER A 1 87 ? -2.141 -3.935 -20.759 1.00 93.94 87 SER A C 1
ATOM 678 O O . SER A 1 87 ? -3.232 -4.488 -20.677 1.00 93.94 87 SER A O 1
ATOM 680 N N . LEU A 1 88 ? -1.958 -2.662 -20.394 1.00 93.38 88 LEU A N 1
ATOM 681 C CA . LEU A 1 88 ? -3.036 -1.810 -19.894 1.00 93.38 88 LEU A CA 1
ATOM 682 C C . LEU A 1 88 ? -4.133 -1.623 -20.949 1.00 93.38 88 LEU A C 1
ATOM 684 O O . LEU A 1 88 ? -5.304 -1.781 -20.630 1.00 93.38 88 LEU A O 1
ATOM 688 N N . CYS A 1 89 ? -3.764 -1.327 -22.198 1.00 92.19 89 CYS A N 1
ATOM 689 C CA . CYS A 1 89 ? -4.722 -1.175 -23.295 1.00 92.19 89 CYS A CA 1
ATOM 690 C C . CYS A 1 89 ? -5.545 -2.454 -23.510 1.00 92.19 89 CYS A C 1
ATOM 692 O O . CYS A 1 89 ? -6.767 -2.392 -23.603 1.00 92.19 89 CYS A O 1
ATOM 694 N N . GLN A 1 90 ? -4.890 -3.619 -23.506 1.00 93.88 90 GLN A N 1
ATOM 695 C CA . GLN A 1 90 ? -5.571 -4.908 -23.622 1.00 93.88 90 GLN A CA 1
ATOM 696 C C . GLN A 1 90 ? -6.543 -5.146 -22.459 1.00 93.88 90 GLN A C 1
ATOM 698 O O . GLN A 1 90 ? -7.687 -5.531 -22.688 1.00 93.88 90 GLN A O 1
ATOM 703 N N . LEU A 1 91 ? -6.110 -4.887 -21.223 1.00 93.62 91 LEU A N 1
ATOM 704 C CA . LEU A 1 91 ? -6.935 -5.089 -20.034 1.00 93.62 91 LEU A CA 1
ATOM 705 C C . LEU A 1 91 ? -8.151 -4.156 -20.016 1.00 93.62 91 LEU A C 1
ATOM 707 O O . LEU A 1 91 ? -9.263 -4.611 -19.770 1.00 93.62 91 LEU A O 1
ATOM 711 N N . VAL A 1 92 ? -7.966 -2.874 -20.341 1.00 93.44 92 VAL A N 1
ATOM 712 C CA . VAL A 1 92 ? -9.074 -1.913 -20.466 1.00 93.44 92 VAL A CA 1
ATOM 713 C C . VAL A 1 92 ? -9.995 -2.301 -21.619 1.00 93.44 92 VAL A C 1
ATOM 715 O O . VAL A 1 92 ? -11.206 -2.220 -21.468 1.00 93.44 92 VAL A O 1
ATOM 718 N N . GLY A 1 93 ? -9.457 -2.766 -22.748 1.00 94.25 93 GLY A N 1
ATOM 719 C CA . GLY A 1 93 ? -10.259 -3.231 -23.879 1.00 94.25 93 GLY A CA 1
ATOM 720 C C . GLY A 1 93 ? -11.224 -4.360 -23.514 1.00 94.25 93 GLY A C 1
ATOM 721 O O . GLY A 1 93 ? -12.321 -4.409 -24.058 1.00 94.25 93 GLY A O 1
ATOM 722 N N . VAL A 1 94 ? -10.841 -5.222 -22.566 1.00 94.00 94 VAL A N 1
ATOM 723 C CA . VAL A 1 94 ? -11.689 -6.310 -22.055 1.00 94.00 94 VAL A CA 1
ATOM 724 C C . VAL A 1 94 ? -12.621 -5.828 -20.941 1.00 94.00 94 VAL A C 1
ATOM 726 O O . VAL A 1 94 ? -13.819 -6.083 -20.995 1.00 94.00 94 VAL A O 1
ATOM 729 N N . ALA A 1 95 ? -12.089 -5.140 -19.928 1.00 93.06 95 ALA A N 1
ATOM 730 C CA . ALA A 1 95 ? -12.845 -4.790 -18.725 1.00 93.06 95 ALA A CA 1
ATOM 731 C C . ALA A 1 95 ? -13.752 -3.560 -18.905 1.00 93.06 95 ALA A C 1
ATOM 733 O O . ALA A 1 95 ? -14.810 -3.474 -18.291 1.00 93.06 95 ALA A O 1
ATOM 734 N N . LEU A 1 96 ? -13.331 -2.595 -19.728 1.00 92.62 96 LEU A N 1
ATOM 735 C CA . LEU A 1 96 ? -13.999 -1.311 -19.956 1.00 92.62 96 LEU A CA 1
ATOM 736 C C . LEU A 1 96 ? -13.938 -0.917 -21.450 1.00 92.62 96 LEU A C 1
ATOM 738 O O . LEU A 1 96 ? -13.300 0.086 -21.797 1.00 92.62 96 LEU A O 1
ATOM 742 N N . PRO A 1 97 ? -14.611 -1.655 -22.359 1.00 91.44 97 PRO A N 1
ATOM 743 C CA . PRO A 1 97 ? -14.479 -1.455 -23.807 1.00 91.44 97 PRO A CA 1
ATOM 744 C C . PRO A 1 97 ? -14.750 -0.014 -24.265 1.00 91.44 97 PRO A C 1
ATOM 746 O O . PRO A 1 97 ? -14.027 0.522 -25.106 1.00 91.44 97 PRO A O 1
ATOM 749 N N . ALA A 1 98 ? -15.737 0.650 -23.652 1.00 91.88 98 ALA A N 1
ATOM 750 C CA . ALA A 1 98 ? -16.110 2.036 -23.947 1.00 91.88 98 ALA A CA 1
ATOM 751 C C . ALA A 1 98 ? -15.008 3.066 -23.619 1.00 91.88 98 ALA A C 1
ATOM 753 O O . ALA A 1 98 ? -15.002 4.159 -24.178 1.00 91.88 98 ALA A O 1
ATOM 754 N N . ALA A 1 99 ? -14.066 2.726 -22.734 1.00 87.69 99 ALA A N 1
ATOM 755 C CA . ALA A 1 99 ? -12.965 3.593 -22.311 1.00 87.69 99 ALA A CA 1
ATOM 756 C C . ALA A 1 99 ? -11.613 3.212 -22.950 1.00 87.69 99 ALA A C 1
ATOM 758 O O . ALA A 1 99 ? -10.592 3.848 -22.682 1.00 87.69 99 ALA A O 1
ATOM 759 N N . SER A 1 100 ? -11.585 2.188 -23.807 1.00 86.56 100 SER A N 1
ATOM 760 C CA . SER A 1 100 ? -10.356 1.631 -24.394 1.00 86.56 100 SER A CA 1
ATOM 761 C C . SER A 1 100 ? -9.513 2.646 -25.174 1.00 86.56 100 SER A C 1
ATOM 763 O O . SER A 1 100 ? -8.287 2.573 -25.153 1.00 86.56 100 SER A O 1
ATOM 765 N N . SER A 1 101 ? -10.148 3.630 -25.813 1.00 86.00 101 SER A N 1
ATOM 766 C CA . SER A 1 101 ? -9.469 4.691 -26.567 1.00 86.00 101 SER A CA 1
ATOM 767 C C . SER A 1 101 ? -9.034 5.888 -25.713 1.00 86.00 101 SER A C 1
ATOM 769 O O . SER A 1 101 ? -8.217 6.694 -26.159 1.00 86.00 101 SER A O 1
ATOM 771 N N . THR A 1 102 ? -9.555 6.028 -24.489 1.00 87.12 102 THR A N 1
ATOM 772 C CA . THR A 1 102 ? -9.333 7.199 -23.621 1.00 87.12 102 THR A CA 1
ATOM 773 C C . THR A 1 102 ? -8.393 6.906 -22.452 1.00 87.12 102 THR A C 1
ATOM 775 O O . THR A 1 102 ? -7.778 7.822 -21.888 1.00 87.12 102 THR A O 1
ATOM 778 N N . VAL A 1 103 ? -8.228 5.632 -22.092 1.00 89.56 103 VAL A N 1
ATOM 779 C CA . VAL A 1 103 ? -7.335 5.202 -21.015 1.00 89.56 103 VAL A CA 1
ATOM 780 C C . VAL A 1 103 ? -5.968 4.820 -21.573 1.00 89.56 103 VAL A C 1
ATOM 782 O O . VAL A 1 103 ? -5.814 3.897 -22.363 1.00 89.56 103 VAL A O 1
ATOM 785 N N . GLY A 1 104 ? -4.935 5.511 -21.097 1.00 90.94 104 GLY A N 1
ATOM 786 C CA . GLY A 1 104 ? -3.544 5.149 -21.339 1.00 90.94 104 GLY A CA 1
ATOM 787 C C . GLY A 1 104 ? -2.705 5.298 -20.076 1.00 90.94 104 GLY A C 1
ATOM 788 O O . GLY A 1 104 ? -3.200 5.657 -19.009 1.00 90.94 104 GLY A O 1
ATOM 789 N N . THR A 1 105 ? -1.390 5.097 -20.190 1.00 90.25 105 THR A N 1
ATOM 790 C CA . THR A 1 105 ? -0.488 5.162 -19.018 1.00 90.25 105 THR A CA 1
ATOM 791 C C . THR A 1 105 ? -0.500 6.524 -18.309 1.00 90.25 105 THR A C 1
ATOM 793 O O . THR A 1 105 ? -0.214 6.617 -17.117 1.00 90.25 105 THR A O 1
ATOM 796 N N . HIS A 1 106 ? -0.859 7.600 -19.017 1.00 88.06 106 HIS A N 1
ATOM 797 C CA . HIS A 1 106 ? -1.040 8.926 -18.428 1.00 88.06 106 HIS A CA 1
ATOM 798 C C . HIS A 1 106 ? -2.332 9.068 -17.619 1.00 88.06 106 HIS A C 1
ATOM 800 O O . HIS A 1 106 ? -2.367 9.910 -16.720 1.00 88.06 106 HIS A O 1
ATOM 806 N N . SER A 1 107 ? -3.364 8.281 -17.935 1.00 90.62 107 SER A N 1
ATOM 807 C CA . SER A 1 107 ? -4.675 8.346 -17.290 1.00 90.62 107 SER A CA 1
ATOM 808 C C . SER A 1 107 ? -4.597 7.922 -15.830 1.00 90.62 107 SER A C 1
ATOM 810 O O . SER A 1 107 ? -5.254 8.549 -15.019 1.00 90.62 107 SER A O 1
ATOM 812 N N . LEU A 1 108 ? -3.714 6.980 -15.472 1.00 89.38 108 LEU A N 1
ATOM 813 C CA . LEU A 1 108 ? -3.497 6.561 -14.079 1.00 89.38 108 LEU A CA 1
ATOM 814 C C . LEU A 1 108 ? -3.059 7.735 -13.202 1.00 89.38 108 LEU A C 1
ATOM 816 O O . LEU A 1 108 ? -3.753 8.123 -12.277 1.00 89.38 108 LEU A O 1
ATOM 820 N N . ARG A 1 109 ? -1.961 8.407 -13.568 1.00 89.19 109 ARG A N 1
ATOM 821 C CA . ARG A 1 109 ? -1.479 9.557 -12.790 1.00 89.19 109 ARG A CA 1
ATOM 822 C C . ARG A 1 109 ? -2.487 10.708 -12.755 1.00 89.19 109 ARG A C 1
ATOM 824 O O . ARG A 1 109 ? -2.557 11.382 -11.742 1.00 89.19 109 ARG A O 1
ATOM 831 N N . LYS A 1 110 ? -3.214 10.966 -13.851 1.00 90.38 110 LYS A N 1
ATOM 832 C CA . LYS A 1 110 ? -4.259 12.006 -13.887 1.00 90.38 110 LYS A CA 1
ATOM 833 C C . LYS A 1 110 ? -5.444 11.635 -12.990 1.00 90.38 110 LYS A C 1
ATOM 835 O O . LYS A 1 110 ? -5.906 12.484 -12.241 1.00 90.38 110 LYS A O 1
ATOM 840 N N . GLY A 1 111 ? -5.891 10.384 -13.064 1.00 91.06 111 GLY A N 1
ATOM 841 C CA . GLY A 1 111 ? -6.974 9.833 -12.259 1.00 91.06 111 GLY A CA 1
ATOM 842 C C . GLY A 1 111 ? -6.643 9.885 -10.777 1.00 91.06 111 GLY A C 1
ATOM 843 O O . GLY A 1 111 ? -7.423 10.456 -10.027 1.00 91.06 111 GLY A O 1
ATOM 844 N N . ASP A 1 112 ? -5.449 9.430 -10.379 1.00 90.69 112 ASP A N 1
ATOM 845 C CA . ASP A 1 112 ? -4.975 9.545 -8.996 1.00 90.69 112 ASP A CA 1
ATOM 846 C C . ASP A 1 112 ? -5.033 11.003 -8.503 1.00 90.69 112 ASP A C 1
ATOM 848 O O . ASP A 1 112 ? -5.405 11.267 -7.365 1.00 90.69 112 ASP A O 1
ATOM 852 N N . THR A 1 113 ? -4.643 11.970 -9.349 1.00 91.25 113 THR A N 1
ATOM 853 C CA . THR A 1 113 ? -4.659 13.400 -8.999 1.00 91.25 113 THR A CA 1
ATOM 854 C C . THR A 1 113 ? -6.080 13.893 -8.778 1.00 91.25 113 THR A C 1
ATOM 856 O O . THR A 1 113 ? -6.355 14.524 -7.762 1.00 91.25 113 THR A O 1
ATOM 859 N N . THR A 1 114 ? -6.979 13.604 -9.719 1.00 90.81 114 THR A N 1
ATOM 860 C CA . THR A 1 114 ? -8.390 13.976 -9.603 1.00 90.81 114 THR A CA 1
ATOM 861 C C . THR A 1 114 ? -9.033 13.315 -8.390 1.00 90.81 114 THR A C 1
ATOM 863 O O . THR A 1 114 ? -9.771 13.982 -7.679 1.00 90.81 114 THR A O 1
ATOM 866 N N . TYR A 1 115 ? -8.710 12.054 -8.110 1.00 90.38 115 TYR A N 1
ATOM 867 C CA . TYR A 1 115 ? -9.200 11.333 -6.941 1.00 90.38 115 TYR A CA 1
ATOM 868 C C . TYR A 1 115 ? -8.719 11.974 -5.631 1.00 90.38 115 TYR A C 1
ATOM 870 O O . TYR A 1 115 ? -9.530 12.272 -4.759 1.00 90.38 115 TYR A O 1
ATOM 878 N N . ALA A 1 116 ? -7.422 12.285 -5.527 1.00 90.19 116 ALA A N 1
ATOM 879 C CA . ALA A 1 116 ? -6.842 12.872 -4.319 1.00 90.19 116 ALA A CA 1
ATOM 880 C C . ALA A 1 116 ? -7.380 14.275 -3.978 1.00 90.19 116 ALA A C 1
ATOM 882 O O . ALA A 1 116 ? -7.391 14.656 -2.809 1.00 90.19 116 ALA A O 1
ATOM 883 N N . ILE A 1 117 ? -7.792 15.051 -4.988 1.00 87.50 117 ILE A N 1
ATOM 884 C CA . ILE A 1 117 ? -8.295 16.426 -4.817 1.00 87.50 117 ILE A CA 1
ATOM 885 C C . ILE A 1 117 ? -9.828 16.466 -4.766 1.00 87.50 117 ILE A C 1
ATOM 887 O O . ILE A 1 117 ? -10.399 17.307 -4.084 1.00 87.50 117 ILE A O 1
ATOM 891 N N . GLY A 1 118 ? -10.500 15.594 -5.517 1.00 78.69 118 GLY A N 1
ATOM 892 C CA . GLY A 1 118 ? -11.948 15.634 -5.726 1.00 78.69 118 GLY A CA 1
ATOM 893 C C . GLY A 1 118 ? -12.770 14.846 -4.709 1.00 78.69 118 GLY A C 1
ATOM 894 O O . GLY A 1 118 ? -13.993 14.897 -4.778 1.00 78.69 118 GLY A O 1
ATOM 895 N N . GLY A 1 119 ? -12.128 14.105 -3.801 1.00 66.69 119 GLY A N 1
ATOM 896 C CA . GLY A 1 119 ? -12.813 13.223 -2.853 1.00 66.69 119 GLY A CA 1
ATOM 897 C C . GLY A 1 119 ? -13.354 13.902 -1.592 1.00 66.69 119 GLY A C 1
ATOM 898 O O . GLY A 1 119 ? -14.227 13.334 -0.950 1.00 66.69 119 GLY A O 1
ATOM 899 N N . SER A 1 120 ? -12.855 15.088 -1.223 1.00 72.44 120 SER A N 1
ATOM 900 C CA . SER A 1 120 ? -13.259 15.764 0.017 1.00 72.44 120 SER A CA 1
ATOM 901 C C . SER A 1 120 ? -12.936 17.260 0.012 1.00 72.44 120 SER A C 1
ATOM 903 O O . SER A 1 120 ? -11.976 17.705 -0.619 1.00 72.44 120 SER A O 1
ATOM 905 N N . THR A 1 121 ? -13.726 18.042 0.751 1.00 74.88 121 THR A N 1
ATOM 906 C CA . THR A 1 121 ? -13.486 19.472 1.004 1.00 74.88 121 THR A CA 1
ATOM 907 C C . THR A 1 121 ? -12.413 19.718 2.071 1.00 74.88 121 THR A C 1
ATOM 909 O O . THR A 1 121 ? -11.862 20.816 2.124 1.00 74.88 121 THR A O 1
ATOM 912 N N . SER A 1 122 ? -12.055 18.705 2.869 1.00 74.06 122 SER A N 1
ATOM 913 C CA . SER A 1 122 ? -10.951 18.714 3.849 1.00 74.06 122 SER A CA 1
ATOM 914 C C . SER A 1 122 ? -9.660 18.086 3.288 1.00 74.06 122 SER A C 1
ATOM 916 O O . SER A 1 122 ? -8.819 17.544 4.015 1.00 74.06 122 SER A O 1
ATOM 918 N N . GLY A 1 123 ? -9.511 18.138 1.962 1.00 74.19 123 GLY A N 1
ATOM 919 C CA . GLY A 1 123 ? -8.427 17.505 1.227 1.00 74.19 123 GLY A CA 1
ATOM 920 C C . GLY A 1 123 ? -7.042 18.121 1.450 1.00 74.19 123 GLY A C 1
ATOM 921 O O . GLY A 1 123 ? -6.833 19.136 2.111 1.00 74.19 123 GLY A O 1
ATOM 922 N N . HIS A 1 124 ? -6.062 17.467 0.849 1.00 83.88 124 HIS A N 1
ATOM 923 C CA . HIS A 1 124 ? -4.653 17.828 0.884 1.00 83.88 124 HIS A CA 1
ATOM 924 C C . HIS A 1 124 ? -4.388 19.156 0.189 1.00 83.88 124 HIS A C 1
ATOM 926 O O . HIS A 1 124 ? -5.095 19.552 -0.738 1.00 83.88 124 HIS A O 1
ATOM 932 N N . SER A 1 125 ? -3.255 19.773 0.522 1.00 88.31 125 SER A N 1
ATOM 933 C CA . SER A 1 125 ? -2.725 20.858 -0.297 1.00 88.31 125 SER A CA 1
ATOM 934 C C . SER A 1 125 ? -2.505 20.390 -1.740 1.00 88.31 125 SER A C 1
ATOM 936 O O . SER A 1 125 ? -1.764 19.436 -2.001 1.00 88.31 125 SER A O 1
ATOM 938 N N . ILE A 1 126 ? -3.078 21.130 -2.693 1.00 89.38 126 ILE A N 1
ATOM 939 C CA . ILE A 1 126 ? -2.813 20.960 -4.128 1.00 89.38 126 ILE A CA 1
ATOM 940 C C . ILE A 1 126 ? -1.313 21.020 -4.440 1.00 89.38 126 ILE A C 1
ATOM 942 O O . ILE A 1 126 ? -0.845 20.375 -5.378 1.00 89.38 126 ILE A O 1
ATOM 946 N N . VAL A 1 127 ? -0.534 21.754 -3.640 1.00 90.25 127 VAL A N 1
ATOM 947 C CA . VAL A 1 127 ? 0.919 21.840 -3.803 1.00 90.25 127 VAL A CA 1
ATOM 948 C C . VAL A 1 127 ? 1.574 20.484 -3.537 1.00 90.25 127 VAL A C 1
ATOM 950 O O . VAL A 1 127 ? 2.373 20.042 -4.362 1.00 90.25 127 VAL A O 1
ATOM 953 N N . ASN A 1 128 ? 1.173 19.770 -2.479 1.00 90.56 128 ASN A N 1
ATOM 954 C CA . ASN A 1 128 ? 1.686 18.428 -2.172 1.00 90.56 128 ASN A CA 1
ATOM 955 C C . ASN A 1 128 ? 1.344 17.441 -3.291 1.00 90.56 128 ASN A C 1
ATOM 957 O O . ASN A 1 128 ? 2.195 16.671 -3.738 1.00 90.56 128 ASN A O 1
ATOM 961 N N . VAL A 1 129 ? 0.126 17.532 -3.829 1.00 91.94 129 VAL A N 1
ATOM 962 C CA . VAL A 1 129 ? -0.298 16.726 -4.979 1.00 91.94 129 VAL A CA 1
ATOM 963 C C . VAL A 1 129 ? 0.544 17.042 -6.222 1.00 91.94 129 VAL A C 1
ATOM 965 O O . VAL A 1 129 ? 1.008 16.125 -6.904 1.00 91.94 129 VAL A O 1
ATOM 968 N N . CYS A 1 130 ? 0.798 18.320 -6.516 1.00 90.69 130 CYS A N 1
ATOM 969 C CA . CYS A 1 130 ? 1.644 18.747 -7.633 1.00 90.69 130 CYS A CA 1
ATOM 970 C C . CYS A 1 130 ? 3.091 18.250 -7.492 1.00 90.69 130 CYS A C 1
ATOM 972 O O . CYS A 1 130 ? 3.645 17.705 -8.455 1.00 90.69 130 CYS A O 1
ATOM 974 N N . ILE A 1 131 ? 3.681 18.382 -6.299 1.00 88.50 131 ILE A N 1
ATOM 975 C CA . ILE A 1 131 ? 5.028 17.888 -5.979 1.00 88.50 131 ILE A CA 1
ATOM 976 C C . ILE A 1 131 ? 5.080 16.369 -6.181 1.00 88.50 131 ILE A C 1
ATOM 978 O O . ILE A 1 131 ? 5.881 15.876 -6.984 1.00 88.50 131 ILE A O 1
ATOM 982 N N . ARG A 1 132 ? 4.144 15.619 -5.582 1.00 89.44 132 ARG A N 1
ATOM 983 C CA . ARG A 1 132 ? 4.030 14.161 -5.749 1.00 89.44 132 ARG A CA 1
ATOM 984 C C . ARG A 1 132 ? 3.793 13.760 -7.208 1.00 89.44 132 ARG A C 1
ATOM 986 O O . ARG A 1 132 ? 4.279 12.724 -7.658 1.00 89.44 132 ARG A O 1
ATOM 993 N N . CYS A 1 133 ? 3.138 14.589 -8.019 1.00 88.44 133 CYS A N 1
ATOM 994 C CA . CYS A 1 133 ? 2.961 14.356 -9.457 1.00 88.44 133 CYS A CA 1
ATOM 995 C C . CYS A 1 133 ? 4.206 14.631 -10.315 1.00 88.44 133 CYS A C 1
ATOM 997 O O . CYS A 1 133 ? 4.215 14.254 -11.500 1.00 88.44 133 CYS A O 1
ATOM 999 N N . GLY A 1 134 ? 5.237 15.279 -9.764 1.00 84.94 134 GLY A N 1
ATOM 1000 C CA . GLY A 1 134 ? 6.373 15.803 -10.524 1.00 84.94 134 GLY A CA 1
ATOM 1001 C C . GLY A 1 134 ? 5.938 16.897 -11.504 1.00 84.94 134 GLY A C 1
ATOM 1002 O O . GLY A 1 134 ? 6.268 16.846 -12.703 1.00 84.94 134 GLY A O 1
ATOM 1003 N N . TRP A 1 135 ? 5.094 17.813 -11.026 1.00 86.88 135 TRP A N 1
ATOM 1004 C CA . TRP A 1 135 ? 4.666 19.020 -11.726 1.00 86.88 135 TRP A CA 1
ATOM 1005 C C . TRP A 1 135 ? 5.394 20.246 -11.182 1.00 86.88 135 TRP A C 1
ATOM 1007 O O . TRP A 1 135 ? 5.743 20.304 -10.009 1.00 86.88 135 TRP A O 1
ATOM 1017 N N . SER A 1 136 ? 5.643 21.221 -12.059 1.00 84.38 136 SER A N 1
ATOM 1018 C CA . SER A 1 136 ? 6.149 22.518 -11.614 1.00 84.38 136 SER A CA 1
ATOM 1019 C C . SER A 1 136 ? 5.031 23.253 -10.886 1.00 84.38 136 SER A C 1
ATOM 1021 O O . SER A 1 136 ? 3.911 23.312 -11.390 1.00 84.38 136 SER A O 1
ATOM 1023 N N . ILE A 1 137 ? 5.360 23.820 -9.730 1.00 87.75 137 ILE A N 1
ATOM 1024 C CA . ILE A 1 137 ? 4.471 24.676 -8.934 1.00 87.75 137 ILE A CA 1
ATOM 1025 C C . ILE A 1 137 ? 4.722 26.170 -9.201 1.00 87.75 137 ILE A C 1
ATOM 1027 O O . ILE A 1 137 ? 4.173 27.031 -8.526 1.00 87.75 137 ILE A O 1
ATOM 1031 N N . GLY A 1 138 ? 5.532 26.484 -10.218 1.00 86.88 138 GLY A N 1
ATOM 1032 C CA . GLY A 1 138 ? 5.952 27.843 -10.542 1.00 86.88 138 GLY A CA 1
ATOM 1033 C C . GLY A 1 138 ? 7.148 28.314 -9.709 1.00 86.88 138 GLY A C 1
ATOM 1034 O O . GLY A 1 138 ? 7.368 27.882 -8.580 1.00 86.88 138 GLY A O 1
ATOM 1035 N N . SER A 1 139 ? 7.925 29.234 -10.283 1.00 85.31 139 SER A N 1
ATOM 1036 C CA . SER A 1 139 ? 9.203 29.694 -9.718 1.00 85.31 139 SER A CA 1
ATOM 1037 C C . SER A 1 139 ? 9.067 30.511 -8.432 1.00 85.31 139 SER A C 1
ATOM 1039 O O . SER A 1 139 ? 10.050 30.662 -7.710 1.00 85.31 139 SER A O 1
ATOM 1041 N N . VAL A 1 140 ? 7.883 31.068 -8.165 1.00 89.06 140 VAL A N 1
ATOM 1042 C CA . VAL A 1 140 ? 7.589 31.799 -6.927 1.00 89.06 140 VAL A CA 1
ATOM 1043 C C . VAL A 1 140 ? 7.300 30.805 -5.809 1.00 89.06 140 VAL A C 1
ATOM 1045 O O . VAL A 1 140 ? 8.002 30.813 -4.806 1.00 89.06 140 VAL A O 1
ATOM 1048 N N . VAL A 1 141 ? 6.327 29.909 -6.000 1.00 87.75 141 VAL A N 1
ATOM 1049 C CA . VAL A 1 141 ? 5.909 28.944 -4.970 1.00 87.75 141 VAL A CA 1
ATOM 1050 C C . VAL A 1 141 ? 7.054 28.000 -4.596 1.00 87.75 141 VAL A C 1
ATOM 1052 O O . VAL A 1 141 ? 7.251 27.747 -3.415 1.00 87.75 141 VAL A O 1
ATOM 1055 N N . GLU A 1 142 ? 7.877 27.567 -5.558 1.00 84.81 142 GLU A N 1
ATOM 1056 C CA . GLU A 1 142 ? 9.034 26.684 -5.312 1.00 84.81 142 GLU A CA 1
ATOM 1057 C C . GLU A 1 142 ? 10.090 27.288 -4.360 1.00 84.81 142 GLU A C 1
ATOM 1059 O O . GLU A 1 142 ? 10.878 26.544 -3.782 1.00 84.81 142 GLU A O 1
ATOM 1064 N N . ARG A 1 143 ? 10.105 28.616 -4.152 1.00 85.31 143 ARG A N 1
ATOM 1065 C CA . ARG A 1 143 ? 11.007 29.283 -3.187 1.00 85.31 143 ARG A CA 1
ATOM 1066 C C . ARG A 1 143 ? 10.494 29.267 -1.750 1.00 85.31 143 ARG A C 1
ATOM 1068 O O . ARG A 1 143 ? 11.276 29.537 -0.846 1.00 85.31 143 ARG A O 1
ATOM 1075 N N . TYR A 1 144 ? 9.197 29.037 -1.556 1.00 86.56 144 TYR A N 1
ATOM 1076 C CA . TYR A 1 144 ? 8.535 29.175 -0.255 1.00 86.56 144 TYR A CA 1
ATOM 1077 C C . TYR A 1 144 ? 7.910 27.872 0.232 1.00 86.56 144 TYR A C 1
ATOM 1079 O O . TYR A 1 144 ? 7.834 27.646 1.435 1.00 86.56 144 TYR A O 1
ATOM 1087 N N . VAL A 1 145 ? 7.443 27.028 -0.690 1.00 86.50 145 VAL A N 1
ATOM 1088 C CA . VAL A 1 145 ? 6.741 25.787 -0.376 1.00 86.50 145 VAL A CA 1
ATOM 1089 C C . VAL A 1 145 ? 7.559 24.623 -0.908 1.00 86.50 145 VAL A C 1
ATOM 1091 O O . VAL A 1 145 ? 7.671 24.408 -2.117 1.00 86.50 145 VAL A O 1
ATOM 1094 N N . HIS A 1 146 ? 8.151 23.891 0.026 1.00 82.31 146 HIS A N 1
ATOM 1095 C CA . HIS A 1 146 ? 8.958 22.714 -0.246 1.00 82.31 146 HIS A CA 1
ATOM 1096 C C . HIS A 1 146 ? 8.169 21.439 0.032 1.00 82.31 146 HIS A C 1
ATOM 1098 O O . HIS A 1 146 ? 7.058 21.481 0.559 1.00 82.31 146 HIS A O 1
ATOM 1104 N N . TYR A 1 147 ? 8.757 20.308 -0.352 1.00 84.50 147 TYR A N 1
ATOM 1105 C CA . TYR A 1 147 ? 8.267 19.007 0.067 1.00 84.50 147 TYR A CA 1
ATOM 1106 C C . TYR A 1 147 ? 8.109 18.963 1.593 1.00 84.50 147 TYR A C 1
ATOM 1108 O O . TYR A 1 147 ? 9.004 19.381 2.331 1.00 84.50 147 TYR A O 1
ATOM 1116 N N . ASP A 1 148 ? 6.974 18.429 2.026 1.00 86.38 148 ASP A N 1
ATOM 1117 C CA . ASP A 1 148 ? 6.675 18.091 3.407 1.00 86.38 148 ASP A CA 1
ATOM 1118 C C . ASP A 1 148 ? 6.288 16.611 3.460 1.00 86.38 148 ASP A C 1
ATOM 1120 O O . ASP A 1 148 ? 5.430 16.159 2.694 1.00 86.38 148 ASP A O 1
ATOM 1124 N N . GLY A 1 149 ? 6.932 15.868 4.363 1.00 90.31 149 GLY A N 1
ATOM 1125 C CA . GLY A 1 149 ? 6.693 14.439 4.539 1.00 90.31 149 GLY A CA 1
ATOM 1126 C C . GLY A 1 149 ? 5.241 14.162 4.898 1.00 90.31 149 GLY A C 1
ATOM 1127 O O . GLY A 1 149 ? 4.599 13.357 4.234 1.00 90.31 149 GLY A O 1
ATOM 1128 N N . THR A 1 150 ? 4.686 14.910 5.855 1.00 92.44 150 THR A N 1
ATOM 1129 C CA . THR A 1 150 ? 3.298 14.743 6.317 1.00 92.44 150 THR A CA 1
ATOM 1130 C C . THR A 1 150 ? 2.303 14.915 5.171 1.00 92.44 150 THR A C 1
ATOM 1132 O O . THR A 1 150 ? 1.365 14.134 5.010 1.00 92.44 150 THR A O 1
ATOM 1135 N N . GLY A 1 151 ? 2.534 15.923 4.331 1.00 92.69 151 GLY A N 1
ATOM 1136 C CA . GLY A 1 151 ? 1.765 16.183 3.129 1.00 92.69 151 GLY A CA 1
ATOM 1137 C C . GLY A 1 151 ? 1.791 15.046 2.109 1.00 92.69 151 GLY A C 1
ATOM 1138 O O . GLY A 1 151 ? 0.741 14.684 1.580 1.00 92.69 151 GLY A O 1
ATOM 1139 N N . ASP A 1 152 ? 2.968 14.488 1.816 1.00 94.25 152 ASP A N 1
ATOM 1140 C CA . ASP A 1 152 ? 3.106 13.351 0.897 1.00 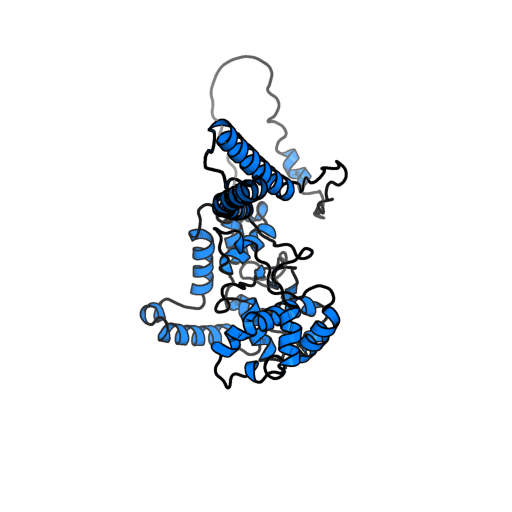94.25 152 ASP A CA 1
ATOM 1141 C C . ASP A 1 152 ? 2.493 12.067 1.463 1.00 94.25 152 ASP A C 1
ATOM 1143 O O . ASP A 1 152 ? 1.817 11.344 0.731 1.00 94.25 152 ASP A O 1
ATOM 1147 N N . GLN A 1 153 ? 2.687 11.828 2.759 1.00 96.31 153 GLN A N 1
ATOM 1148 C CA . GLN A 1 153 ? 2.135 10.707 3.515 1.00 96.31 153 GLN A CA 1
ATOM 1149 C C . GLN A 1 153 ? 0.606 10.713 3.471 1.00 96.31 153 GLN A C 1
ATOM 1151 O O . GLN A 1 153 ? -0.005 9.730 3.051 1.00 96.31 153 GLN A O 1
ATOM 1156 N N . TYR A 1 154 ? -0.014 11.857 3.783 1.00 95.00 154 TYR A N 1
ATOM 1157 C CA . TYR A 1 154 ? -1.467 12.013 3.722 1.00 95.00 154 TYR A CA 1
ATOM 1158 C C . TYR A 1 154 ? -1.963 11.728 2.286 1.00 95.00 154 TYR A C 1
ATOM 1160 O O . TYR A 1 154 ? -2.836 10.871 2.092 1.00 95.00 154 TYR A O 1
ATOM 1168 N N . VAL A 1 155 ? -1.333 12.322 1.248 1.00 94.69 155 VAL A N 1
ATOM 1169 C CA . VAL A 1 155 ? -1.740 12.075 -0.157 1.00 94.69 155 VAL A CA 1
ATOM 1170 C C . VAL A 1 155 ? -1.552 10.601 -0.511 1.00 94.69 155 VAL A C 1
ATOM 1172 O O . VAL A 1 155 ? -2.366 10.028 -1.234 1.00 94.69 155 VAL A O 1
ATOM 1175 N N . GLY A 1 156 ? -0.478 9.984 -0.016 1.00 95.50 156 GLY A N 1
ATOM 1176 C CA . GLY A 1 156 ? -0.163 8.573 -0.179 1.00 95.50 156 GLY A CA 1
ATOM 1177 C C . GLY A 1 156 ? -1.258 7.658 0.350 1.00 95.50 156 GLY A C 1
ATOM 1178 O O . GLY A 1 156 ? -1.660 6.745 -0.370 1.00 95.50 156 GLY A O 1
ATOM 1179 N N . ARG A 1 157 ? -1.775 7.939 1.548 1.00 95.62 157 ARG A N 1
ATOM 1180 C CA . ARG A 1 157 ? -2.895 7.207 2.148 1.00 95.62 157 ARG A CA 1
ATOM 1181 C C . ARG A 1 157 ? -4.178 7.356 1.344 1.00 95.62 157 ARG A C 1
ATOM 1183 O O . ARG A 1 157 ? -4.835 6.354 1.064 1.00 95.62 157 ARG A O 1
ATOM 1190 N N . VAL A 1 158 ? -4.497 8.570 0.888 1.00 94.56 158 VAL A N 1
ATOM 1191 C CA . VAL A 1 158 ? -5.678 8.770 0.038 1.00 94.56 158 VAL A CA 1
ATOM 1192 C C . VAL A 1 158 ? -5.565 7.996 -1.262 1.00 94.56 158 VAL A C 1
ATOM 1194 O O . VAL A 1 158 ? -6.478 7.252 -1.592 1.00 94.56 158 VAL A O 1
ATOM 1197 N N . VAL A 1 159 ? -4.446 8.071 -1.985 1.00 94.19 159 VAL A N 1
ATOM 1198 C CA . VAL A 1 159 ? -4.322 7.315 -3.247 1.00 94.19 159 VAL A CA 1
ATOM 1199 C C . VAL A 1 159 ? -4.151 5.807 -3.057 1.00 94.19 159 VAL A C 1
ATOM 1201 O O . VAL A 1 159 ? -4.304 5.069 -4.025 1.00 94.19 159 VAL A O 1
ATOM 1204 N N . ALA A 1 160 ? -3.867 5.337 -1.839 1.00 95.44 160 ALA A N 1
ATOM 1205 C CA . ALA A 1 160 ? -3.981 3.923 -1.479 1.00 95.44 160 ALA A CA 1
ATOM 1206 C C . ALA A 1 160 ? -5.448 3.476 -1.292 1.00 95.44 160 ALA A C 1
ATOM 1208 O O . ALA A 1 160 ? -5.717 2.285 -1.140 1.00 95.44 160 ALA A O 1
ATOM 1209 N N . GLY A 1 161 ? -6.404 4.411 -1.331 1.00 94.19 161 GLY A N 1
ATOM 1210 C CA . GLY A 1 161 ? -7.836 4.145 -1.208 1.00 94.19 161 GLY A CA 1
ATOM 1211 C C . GLY A 1 161 ? -8.287 3.885 0.228 1.00 94.19 161 GLY A C 1
ATOM 1212 O O . GLY A 1 161 ? -9.255 3.152 0.429 1.00 94.19 161 GLY A O 1
ATOM 1213 N N . LEU A 1 162 ? -7.567 4.417 1.221 1.00 94.75 162 LEU A N 1
ATOM 1214 C CA . LEU A 1 162 ? -7.970 4.325 2.626 1.00 94.75 162 LEU A CA 1
ATOM 1215 C C . LEU A 1 162 ? -9.197 5.218 2.906 1.00 94.75 162 LEU A C 1
ATOM 1217 O O . LEU A 1 162 ? -9.334 6.278 2.284 1.00 94.75 162 LEU A O 1
ATOM 1221 N N . PRO A 1 163 ? -10.104 4.812 3.815 1.00 92.25 163 PRO A N 1
ATOM 1222 C CA . PRO A 1 163 ? -11.402 5.464 3.989 1.00 92.25 163 PRO A CA 1
ATOM 1223 C C . PRO A 1 163 ? -11.275 6.781 4.763 1.00 92.25 163 PRO A C 1
ATOM 1225 O O . PRO A 1 163 ? -11.192 6.767 5.983 1.00 92.25 163 PRO A O 1
ATOM 1228 N N . LEU A 1 164 ? -11.275 7.918 4.059 1.00 88.75 164 LEU A N 1
ATOM 1229 C CA . LEU A 1 164 ? -11.045 9.248 4.651 1.00 88.75 164 LEU A CA 1
ATOM 1230 C C . LEU A 1 164 ? -12.044 9.622 5.763 1.00 88.75 164 LEU A C 1
ATOM 1232 O O . LEU A 1 164 ? -11.676 10.276 6.731 1.00 88.75 164 LEU A O 1
ATOM 1236 N N . GLU A 1 165 ? -13.285 9.161 5.633 1.00 87.94 165 GLU A N 1
ATOM 1237 C CA . GLU A 1 165 ? -14.401 9.483 6.532 1.00 87.94 165 GLU A CA 1
ATOM 1238 C C . GLU A 1 165 ? -14.543 8.479 7.696 1.00 87.94 165 GLU A C 1
ATOM 1240 O O . GLU A 1 165 ? -15.635 8.287 8.227 1.00 87.94 165 GLU A O 1
ATOM 1245 N N . SER A 1 166 ? -13.465 7.775 8.058 1.00 91.25 166 SER A N 1
ATOM 1246 C CA . SER A 1 166 ? -13.460 6.775 9.134 1.00 91.25 166 SER A CA 1
ATOM 1247 C C . SER A 1 166 ? -12.135 6.769 9.894 1.00 91.25 166 SER A C 1
ATOM 1249 O O . SER A 1 166 ? -11.079 7.081 9.335 1.00 91.25 166 SER A O 1
ATOM 1251 N N . GLY A 1 167 ? -12.169 6.323 11.155 1.00 92.31 167 GLY A N 1
ATOM 1252 C CA . GLY A 1 167 ? -10.963 6.016 11.929 1.00 92.31 167 GLY A CA 1
ATOM 1253 C C . GLY A 1 167 ? -10.051 4.992 11.235 1.00 92.31 167 GLY A C 1
ATOM 1254 O O . GLY A 1 167 ? -8.827 5.033 11.384 1.00 92.31 167 GLY A O 1
ATOM 1255 N N . GLY A 1 168 ? -10.624 4.143 10.370 1.00 94.31 168 GLY A N 1
ATOM 1256 C CA . GLY A 1 168 ? -9.898 3.196 9.521 1.00 94.31 168 GLY A CA 1
ATOM 1257 C C . GLY A 1 168 ? -8.899 3.837 8.547 1.00 94.31 168 GLY A C 1
ATOM 1258 O O . GLY A 1 168 ? -8.024 3.142 8.032 1.00 94.31 168 GLY A O 1
ATOM 1259 N N . PHE A 1 169 ? -8.950 5.156 8.319 1.00 95.38 169 PHE A N 1
ATOM 1260 C CA . PHE A 1 169 ? -7.919 5.861 7.550 1.00 95.38 169 PHE A CA 1
ATOM 1261 C C . PHE A 1 169 ? -6.518 5.720 8.164 1.00 95.38 169 PHE A C 1
ATOM 1263 O O . PHE A 1 169 ? -5.516 5.702 7.443 1.00 95.38 169 PHE A O 1
ATOM 1270 N N . ALA A 1 170 ? -6.447 5.605 9.494 1.00 96.25 170 ALA A N 1
ATOM 1271 C CA . ALA A 1 170 ? -5.213 5.458 10.257 1.00 96.25 170 ALA A CA 1
ATOM 1272 C C . ALA A 1 170 ? -4.754 4.000 10.412 1.00 96.25 170 ALA A C 1
ATOM 1274 O O . ALA A 1 170 ? -3.868 3.720 11.216 1.00 96.25 170 ALA A O 1
ATOM 1275 N N . VAL A 1 171 ? -5.318 3.065 9.639 1.00 97.12 171 VAL A N 1
ATOM 1276 C CA . VAL A 1 171 ? -4.892 1.663 9.667 1.00 97.12 171 VAL A CA 1
ATOM 1277 C C . VAL A 1 171 ? -3.400 1.533 9.326 1.00 97.12 171 VAL A C 1
ATOM 1279 O O . VAL A 1 171 ? -2.875 2.241 8.452 1.00 97.12 171 VAL A O 1
ATOM 1282 N N . LEU A 1 172 ? -2.712 0.642 10.038 1.00 98.06 172 LEU A N 1
ATOM 1283 C CA . LEU A 1 172 ? -1.327 0.265 9.763 1.00 98.06 172 LEU A CA 1
ATOM 1284 C C . LEU A 1 172 ? -1.275 -0.820 8.678 1.00 98.06 172 LEU A C 1
ATOM 1286 O O . LEU A 1 172 ? -2.247 -1.559 8.494 1.00 98.06 172 LEU A O 1
ATOM 1290 N N . PRO A 1 173 ? -0.153 -0.960 7.953 1.00 97.81 173 PRO A N 1
ATOM 1291 C CA . PRO A 1 173 ? 0.033 -2.110 7.081 1.00 97.81 173 PRO A CA 1
ATOM 1292 C C . PRO A 1 173 ? 0.062 -3.410 7.903 1.00 97.81 173 PRO A C 1
ATOM 1294 O O . PRO A 1 173 ? 0.438 -3.381 9.081 1.00 97.81 173 PRO A O 1
ATOM 1297 N N . PRO A 1 174 ? -0.260 -4.563 7.290 1.00 98.12 174 PRO A N 1
ATOM 1298 C CA . PRO A 1 174 ? 0.076 -5.853 7.873 1.00 98.12 174 PRO A CA 1
ATOM 1299 C C . PRO A 1 174 ? 1.550 -5.888 8.270 1.00 98.12 174 PRO A C 1
ATOM 1301 O O . PRO A 1 174 ? 2.429 -5.608 7.453 1.00 98.12 174 PRO A O 1
ATOM 1304 N N . HIS A 1 175 ? 1.812 -6.219 9.529 1.00 97.44 175 HIS A N 1
ATOM 1305 C CA . HIS A 1 175 ? 3.158 -6.326 10.076 1.00 97.44 175 HIS A CA 1
ATOM 1306 C C . HIS A 1 175 ? 3.214 -7.420 11.140 1.00 97.44 175 HIS A C 1
ATOM 1308 O O . HIS A 1 175 ? 2.188 -7.891 11.630 1.00 97.44 175 HIS A O 1
ATOM 1314 N N . PHE A 1 176 ? 4.426 -7.848 11.476 1.00 96.44 176 PHE A N 1
ATOM 1315 C CA . PHE A 1 176 ? 4.639 -8.899 12.461 1.00 96.44 176 PHE A CA 1
ATOM 1316 C C . PHE A 1 176 ? 4.770 -8.325 13.874 1.00 96.44 176 PHE A C 1
ATOM 1318 O O . PHE A 1 176 ? 5.377 -7.269 14.064 1.00 96.44 176 PHE A O 1
ATOM 1325 N N . VAL A 1 177 ? 4.227 -9.033 14.865 1.00 95.19 177 VAL A N 1
ATOM 1326 C CA . VAL A 1 177 ? 4.382 -8.691 16.287 1.00 95.19 177 VAL A CA 1
ATOM 1327 C C . VAL A 1 177 ? 5.840 -8.814 16.744 1.00 95.19 177 VAL A C 1
ATOM 1329 O O . VAL A 1 177 ? 6.606 -9.619 16.206 1.00 95.19 177 VAL A O 1
ATOM 1332 N N . ALA A 1 178 ? 6.226 -8.046 17.764 1.00 91.00 178 ALA A N 1
ATOM 1333 C CA . ALA A 1 178 ? 7.552 -8.149 18.374 1.00 91.00 178 ALA A CA 1
ATOM 1334 C C . ALA A 1 178 ? 7.807 -9.568 18.921 1.00 91.00 178 ALA A C 1
ATOM 1336 O O . ALA A 1 178 ? 6.897 -10.202 19.457 1.00 91.00 178 ALA A O 1
ATOM 1337 N N . GLY A 1 179 ? 9.037 -10.069 18.790 1.00 89.81 179 GLY A N 1
ATOM 1338 C CA . GLY A 1 179 ? 9.419 -11.426 19.208 1.00 89.81 179 GLY A CA 1
ATOM 1339 C C . GLY A 1 179 ? 9.295 -12.492 18.109 1.00 89.81 179 GLY A C 1
ATOM 1340 O O . GLY A 1 179 ? 9.691 -13.640 18.312 1.00 89.81 179 GLY A O 1
ATOM 1341 N N . SER A 1 180 ? 8.767 -12.136 16.934 1.00 93.19 180 SER A N 1
ATOM 1342 C CA . SER A 1 180 ? 8.646 -13.029 15.769 1.00 93.19 180 SER A CA 1
ATOM 1343 C C . SER A 1 180 ? 9.852 -12.971 14.816 1.00 93.19 180 SER A C 1
ATOM 1345 O O . SER A 1 180 ? 9.892 -13.681 13.808 1.00 93.19 180 SER A O 1
ATOM 1347 N N . GLU A 1 181 ? 10.868 -12.162 15.126 1.00 93.50 181 GLU A N 1
ATOM 1348 C CA . GLU A 1 181 ? 12.012 -11.857 14.263 1.00 93.50 181 GLU A CA 1
ATOM 1349 C C . GLU A 1 181 ? 12.730 -13.090 13.691 1.00 93.50 181 GLU A C 1
ATOM 1351 O O . GLU A 1 181 ? 12.990 -13.081 12.485 1.00 93.50 181 GLU A O 1
ATOM 1356 N N . PRO A 1 182 ? 13.045 -14.158 14.459 1.00 93.25 182 PRO A N 1
ATOM 1357 C CA . PRO A 1 182 ? 13.743 -15.316 13.895 1.00 93.25 182 PRO A CA 1
ATOM 1358 C C . PRO A 1 182 ? 12.878 -16.075 12.881 1.00 93.25 182 PRO A C 1
ATOM 1360 O O . PRO A 1 182 ? 13.371 -16.526 11.847 1.00 93.25 182 PRO A O 1
ATOM 1363 N N . MET A 1 183 ? 11.575 -16.180 13.139 1.00 92.31 183 MET A N 1
ATOM 1364 C CA . MET A 1 183 ? 10.637 -16.851 12.242 1.00 92.31 183 MET A CA 1
ATOM 1365 C C . MET A 1 183 ? 10.447 -16.055 10.952 1.00 92.31 183 MET A C 1
ATOM 1367 O O . MET A 1 183 ? 10.530 -16.613 9.858 1.00 92.31 183 MET A O 1
ATOM 1371 N N . VAL A 1 184 ? 10.270 -14.740 11.082 1.00 94.88 184 VAL A N 1
ATOM 1372 C CA . VAL A 1 184 ? 10.163 -13.812 9.954 1.00 94.88 184 VAL A CA 1
ATOM 1373 C C . VAL A 1 184 ? 11.453 -13.802 9.135 1.00 94.88 184 VAL A C 1
ATOM 1375 O O . VAL A 1 184 ? 11.388 -13.749 7.910 1.00 94.88 184 VAL A O 1
ATOM 1378 N N . ALA A 1 185 ? 12.621 -13.900 9.776 1.00 95.19 185 ALA A N 1
ATOM 1379 C CA . ALA A 1 185 ? 13.904 -13.991 9.085 1.00 95.19 185 ALA A CA 1
ATOM 1380 C C . ALA A 1 185 ? 14.021 -15.254 8.228 1.00 95.19 185 ALA A C 1
ATOM 1382 O O . ALA A 1 185 ? 14.407 -15.162 7.062 1.00 95.19 185 ALA A O 1
ATOM 1383 N N . ASN A 1 186 ? 13.629 -16.407 8.771 1.00 92.88 186 ASN A N 1
ATOM 1384 C CA . ASN A 1 186 ? 13.625 -17.665 8.029 1.00 92.88 186 ASN A CA 1
ATOM 1385 C C . ASN A 1 186 ? 12.627 -17.622 6.867 1.00 92.88 186 ASN A C 1
ATOM 1387 O O . ASN A 1 186 ? 12.976 -17.945 5.734 1.00 92.88 186 ASN A O 1
ATOM 1391 N N . ALA A 1 187 ? 11.401 -17.166 7.125 1.00 93.50 187 ALA A N 1
ATOM 1392 C CA . ALA A 1 187 ? 10.370 -17.049 6.102 1.00 93.50 187 ALA A CA 1
ATOM 1393 C C . ALA A 1 187 ? 10.768 -16.062 4.995 1.00 93.50 187 ALA A C 1
ATOM 1395 O O . ALA A 1 187 ? 10.638 -16.367 3.813 1.00 93.50 187 ALA A O 1
ATOM 1396 N N . GLY A 1 188 ? 11.318 -14.906 5.362 1.00 94.31 188 GLY A N 1
ATOM 1397 C CA . GLY A 1 188 ? 11.808 -13.903 4.425 1.00 94.31 188 GLY A CA 1
ATOM 1398 C C . GLY A 1 188 ? 12.938 -14.419 3.536 1.00 94.31 188 GLY A C 1
ATOM 1399 O O . GLY A 1 188 ? 12.901 -14.208 2.324 1.00 94.31 188 GLY A O 1
ATOM 1400 N N . ALA A 1 189 ? 13.890 -15.165 4.104 1.00 93.81 189 ALA A N 1
ATOM 1401 C CA . ALA A 1 189 ? 14.966 -15.807 3.348 1.00 93.81 189 ALA A CA 1
ATOM 1402 C C . ALA A 1 189 ? 14.453 -16.891 2.386 1.00 93.81 189 ALA A C 1
ATOM 1404 O O . ALA A 1 189 ? 15.053 -17.127 1.342 1.00 93.81 189 ALA A O 1
ATOM 1405 N N . VAL A 1 190 ? 13.333 -17.539 2.705 1.00 91.62 190 VAL A N 1
ATOM 1406 C CA . VAL A 1 190 ? 12.698 -18.515 1.814 1.00 91.62 190 VAL A CA 1
ATOM 1407 C C . VAL A 1 190 ? 11.890 -17.823 0.714 1.00 91.62 190 VAL A C 1
ATOM 1409 O O . VAL A 1 190 ? 11.948 -18.246 -0.438 1.00 91.62 190 VAL A O 1
ATOM 1412 N N . VAL A 1 191 ? 11.140 -16.764 1.033 1.00 92.25 191 VAL A N 1
ATOM 1413 C CA . VAL A 1 191 ? 10.240 -16.072 0.088 1.00 92.25 191 VAL A CA 1
ATOM 1414 C C . VAL A 1 191 ? 10.979 -15.119 -0.849 1.00 92.25 191 VAL A C 1
ATOM 1416 O O . VAL A 1 191 ? 10.633 -15.024 -2.024 1.00 92.25 191 VAL A O 1
ATOM 1419 N N . PHE A 1 192 ? 12.034 -14.464 -0.370 1.00 94.12 192 PHE A N 1
ATOM 1420 C CA . PHE A 1 192 ? 12.802 -13.479 -1.131 1.00 94.12 192 PHE A CA 1
ATOM 1421 C C . PHE A 1 192 ? 14.308 -13.786 -1.090 1.00 94.12 192 PHE A C 1
ATOM 1423 O O . PHE A 1 192 ? 15.092 -12.924 -0.697 1.00 94.12 192 PHE A O 1
ATOM 1430 N N . PRO A 1 193 ? 14.760 -14.985 -1.495 1.00 93.19 193 PRO A N 1
ATOM 1431 C CA . PRO A 1 193 ? 16.082 -15.515 -1.149 1.00 93.19 193 PRO A CA 1
ATOM 1432 C C . PRO A 1 193 ? 17.251 -14.614 -1.535 1.00 93.19 193 PRO A C 1
ATOM 1434 O O . PRO A 1 193 ? 18.177 -14.434 -0.749 1.00 93.19 193 PRO A O 1
ATOM 1437 N N . ARG A 1 194 ? 17.208 -14.015 -2.728 1.00 95.31 194 ARG A N 1
ATOM 1438 C CA . ARG A 1 194 ? 18.272 -13.121 -3.193 1.00 95.31 194 ARG A CA 1
ATOM 1439 C C . ARG A 1 194 ? 18.185 -11.718 -2.597 1.00 95.31 194 ARG A C 1
ATOM 1441 O O . ARG A 1 194 ? 19.207 -11.152 -2.228 1.00 95.31 194 ARG A O 1
ATOM 1448 N N . LEU A 1 195 ? 16.977 -11.175 -2.465 1.00 95.88 195 LEU A N 1
ATOM 1449 C CA . LEU A 1 195 ? 16.768 -9.829 -1.925 1.00 95.88 195 LEU A CA 1
ATOM 1450 C C . LEU A 1 195 ? 16.983 -9.771 -0.408 1.00 95.88 195 LEU A C 1
ATOM 1452 O O . LEU A 1 195 ? 17.437 -8.754 0.103 1.00 95.88 195 LEU A O 1
ATOM 1456 N N . TRP A 1 196 ? 16.708 -10.862 0.312 1.00 96.19 196 TRP A N 1
ATOM 1457 C CA . TRP A 1 196 ? 16.812 -10.938 1.773 1.00 96.19 196 TRP A CA 1
ATOM 1458 C C . TRP A 1 196 ? 18.249 -10.815 2.301 1.00 96.19 196 TRP A C 1
ATOM 1460 O O . TRP A 1 196 ? 18.471 -10.470 3.468 1.00 96.19 196 TRP A O 1
ATOM 1470 N N . VAL A 1 197 ? 19.234 -11.071 1.432 1.00 94.94 197 VAL A N 1
ATOM 1471 C CA . VAL A 1 197 ? 20.662 -10.861 1.714 1.00 94.94 197 VAL A CA 1
ATOM 1472 C C . VAL A 1 197 ? 20.957 -9.380 1.974 1.00 94.94 197 VAL A C 1
ATOM 1474 O O . VAL A 1 197 ? 21.850 -9.062 2.756 1.00 94.94 197 VAL A O 1
ATOM 1477 N N . HIS A 1 198 ? 20.188 -8.470 1.374 1.00 94.50 198 HIS A N 1
ATOM 1478 C CA . HIS A 1 198 ? 20.355 -7.032 1.546 1.00 94.50 198 HIS A CA 1
ATOM 1479 C C . HIS A 1 198 ? 19.602 -6.545 2.787 1.00 94.50 198 HIS A C 1
ATOM 1481 O O . HIS A 1 198 ? 18.377 -6.426 2.780 1.00 94.50 198 HIS A O 1
ATOM 1487 N N . GLU A 1 199 ? 20.343 -6.236 3.853 1.00 94.62 199 GLU A N 1
ATOM 1488 C CA . GLU A 1 199 ? 19.763 -5.854 5.149 1.00 94.62 199 GLU A CA 1
ATOM 1489 C C . GLU A 1 199 ? 18.863 -4.617 5.053 1.00 94.62 199 GLU A C 1
ATOM 1491 O O . GLU A 1 199 ? 17.770 -4.619 5.617 1.00 94.62 199 GLU A O 1
ATOM 1496 N N . GLU A 1 200 ? 19.266 -3.637 4.242 1.00 93.56 200 GLU A N 1
ATOM 1497 C CA . GLU A 1 200 ? 18.530 -2.392 3.974 1.00 93.56 200 GLU A CA 1
ATOM 1498 C C . GLU A 1 200 ? 17.125 -2.625 3.393 1.00 93.56 200 GLU A C 1
ATOM 1500 O O . GLU A 1 200 ? 16.221 -1.813 3.570 1.00 93.56 200 GLU A O 1
ATOM 1505 N N . LEU A 1 201 ? 16.909 -3.751 2.704 1.00 95.75 201 LEU A N 1
ATOM 1506 C CA . LEU A 1 201 ? 15.615 -4.086 2.106 1.00 95.75 201 LEU A CA 1
ATOM 1507 C C . LEU A 1 201 ? 14.724 -4.893 3.044 1.00 95.75 201 LEU A C 1
ATOM 1509 O O . LEU A 1 201 ? 13.537 -5.056 2.759 1.00 95.75 201 LEU A O 1
ATOM 1513 N N . ARG A 1 202 ? 15.253 -5.425 4.154 1.00 95.94 202 ARG A N 1
ATOM 1514 C CA . ARG A 1 202 ? 14.494 -6.346 5.012 1.00 95.94 202 ARG A CA 1
ATOM 1515 C C . ARG A 1 202 ? 13.225 -5.703 5.560 1.00 95.94 202 ARG A C 1
ATOM 1517 O O . ARG A 1 202 ? 12.226 -6.402 5.657 1.00 95.94 202 ARG A O 1
ATOM 1524 N N . GLY A 1 203 ? 13.223 -4.405 5.866 1.00 96.62 203 GLY A N 1
ATOM 1525 C CA . GLY A 1 203 ? 12.012 -3.683 6.282 1.00 96.62 203 GLY A CA 1
ATOM 1526 C C . GLY A 1 203 ? 10.904 -3.728 5.222 1.00 96.62 203 GLY A C 1
ATOM 1527 O O . GLY A 1 203 ? 9.809 -4.238 5.463 1.00 96.62 203 GLY A O 1
ATOM 1528 N N . VAL A 1 204 ? 11.240 -3.343 3.988 1.00 97.81 204 VAL A N 1
ATOM 1529 C CA . VAL A 1 204 ? 10.347 -3.409 2.816 1.00 97.81 204 VAL A CA 1
ATOM 1530 C C . VAL A 1 204 ? 9.845 -4.836 2.567 1.00 97.81 204 VAL A C 1
ATOM 1532 O O . VAL A 1 204 ? 8.653 -5.061 2.337 1.00 97.81 204 VAL A O 1
ATOM 1535 N N . LEU A 1 205 ? 10.744 -5.822 2.630 1.00 97.69 205 LEU A N 1
ATOM 1536 C CA . LEU A 1 205 ? 10.412 -7.229 2.405 1.00 97.69 205 LEU A CA 1
ATOM 1537 C C . LEU A 1 205 ? 9.536 -7.803 3.526 1.00 97.69 205 LEU A C 1
ATOM 1539 O O . LEU A 1 205 ? 8.666 -8.623 3.239 1.00 97.69 205 LEU A O 1
ATOM 1543 N N . LYS A 1 206 ? 9.704 -7.360 4.778 1.00 97.50 206 LYS A N 1
ATOM 1544 C CA . LYS A 1 206 ? 8.823 -7.729 5.898 1.00 97.50 206 LYS A CA 1
ATOM 1545 C C . LYS A 1 206 ? 7.399 -7.232 5.671 1.00 97.50 206 LYS A C 1
ATOM 1547 O O . LYS A 1 206 ? 6.477 -8.024 5.836 1.00 97.50 206 LYS A O 1
ATOM 1552 N N . LEU A 1 207 ? 7.213 -5.984 5.230 1.00 98.00 207 LEU A N 1
ATOM 1553 C CA . LEU A 1 207 ? 5.887 -5.447 4.885 1.00 98.00 207 LEU A CA 1
ATOM 1554 C C . LEU A 1 207 ? 5.236 -6.231 3.734 1.00 98.00 207 LEU A C 1
ATOM 1556 O O . LEU A 1 207 ? 4.045 -6.549 3.778 1.00 98.00 207 LEU A O 1
ATOM 1560 N N . CYS A 1 208 ? 6.025 -6.596 2.719 1.00 98.00 208 CYS A N 1
ATOM 1561 C CA . CYS A 1 208 ? 5.568 -7.443 1.617 1.00 98.00 208 CYS A CA 1
ATOM 1562 C C . CYS A 1 208 ? 5.161 -8.844 2.102 1.00 98.00 208 CYS A C 1
ATOM 1564 O O . CYS A 1 208 ? 4.093 -9.331 1.735 1.00 98.00 208 CYS A O 1
ATOM 1566 N N . LEU A 1 209 ? 5.988 -9.483 2.936 1.00 97.19 209 LEU A N 1
ATOM 1567 C CA . LEU A 1 209 ? 5.722 -10.812 3.488 1.00 97.19 209 LEU A CA 1
ATOM 1568 C C . LEU A 1 209 ? 4.473 -10.812 4.370 1.00 97.19 209 LEU A C 1
ATOM 1570 O O . LEU A 1 209 ? 3.601 -11.656 4.190 1.00 97.19 209 LEU A O 1
ATOM 1574 N N . ALA A 1 210 ? 4.365 -9.853 5.289 1.00 97.69 210 ALA A N 1
ATOM 1575 C CA . ALA A 1 210 ? 3.207 -9.718 6.160 1.00 97.69 210 ALA A CA 1
ATOM 1576 C C . ALA A 1 210 ? 1.928 -9.485 5.346 1.00 97.69 210 ALA A C 1
ATOM 1578 O O . ALA A 1 210 ? 0.903 -10.090 5.642 1.00 97.69 210 ALA A O 1
ATOM 1579 N N . SER A 1 211 ? 1.997 -8.693 4.268 1.00 98.06 211 SER A N 1
ATOM 1580 C CA . SER A 1 211 ? 0.863 -8.501 3.355 1.00 98.06 211 SER A CA 1
ATOM 1581 C C . SER A 1 211 ? 0.456 -9.801 2.651 1.00 98.06 211 SER A C 1
ATOM 1583 O O . SER A 1 211 ? -0.734 -10.084 2.549 1.00 98.06 211 SER A O 1
ATOM 1585 N N . LEU A 1 212 ? 1.418 -10.613 2.193 1.00 96.69 212 LEU A N 1
ATOM 1586 C CA . LEU A 1 212 ? 1.139 -11.921 1.582 1.00 96.69 212 LEU A CA 1
ATOM 1587 C C . LEU A 1 212 ? 0.457 -12.881 2.564 1.00 96.69 212 LEU A C 1
ATOM 1589 O O . LEU A 1 212 ? -0.507 -13.544 2.192 1.00 96.69 212 LEU A O 1
ATOM 1593 N N . VAL A 1 213 ? 0.949 -12.940 3.804 1.00 96.00 213 VAL A N 1
ATOM 1594 C CA . VAL A 1 213 ? 0.401 -13.805 4.859 1.00 96.00 213 VAL A CA 1
ATOM 1595 C C . VAL A 1 213 ? -0.997 -13.345 5.272 1.00 96.00 213 VAL A C 1
ATOM 1597 O O . VAL A 1 213 ? -1.917 -14.156 5.305 1.00 96.00 213 VAL A O 1
ATOM 1600 N N . TYR A 1 214 ? -1.177 -12.047 5.529 1.00 97.06 214 TYR A N 1
ATOM 1601 C CA . TYR A 1 214 ? -2.460 -11.467 5.935 1.00 97.06 214 TYR A CA 1
ATOM 1602 C C . TYR A 1 214 ? -3.562 -11.701 4.897 1.00 97.06 214 TYR A C 1
ATOM 1604 O O . TYR A 1 214 ? -4.707 -11.966 5.244 1.00 97.06 214 TYR A O 1
ATOM 1612 N N . HIS A 1 215 ? -3.211 -11.644 3.611 1.00 96.50 215 HIS A N 1
ATOM 1613 C CA . HIS A 1 215 ? -4.151 -11.831 2.508 1.00 96.50 215 HIS A CA 1
ATOM 1614 C C . HIS A 1 215 ? -4.156 -13.252 1.932 1.00 96.50 215 HIS A C 1
ATOM 1616 O O . HIS A 1 215 ? -4.651 -13.447 0.822 1.00 96.50 215 HIS A O 1
ATOM 1622 N N . LYS A 1 216 ? -3.632 -14.251 2.655 1.00 93.62 216 LYS A N 1
ATOM 1623 C CA . LYS A 1 216 ? -3.519 -15.633 2.166 1.00 93.62 216 LYS A CA 1
ATOM 1624 C C . LYS A 1 216 ? -4.846 -16.178 1.627 1.00 93.62 216 LYS A C 1
ATOM 1626 O O . LYS A 1 216 ? -4.886 -16.619 0.482 1.00 93.62 216 LYS A O 1
ATOM 1631 N N . GLU A 1 217 ? -5.921 -16.090 2.411 1.00 93.06 217 GLU A N 1
ATOM 1632 C CA . GLU A 1 217 ? -7.245 -16.606 2.027 1.00 93.06 217 GLU A CA 1
ATOM 1633 C C . GLU A 1 217 ? -7.767 -15.946 0.745 1.00 93.06 217 GLU A C 1
ATOM 1635 O O . GLU A 1 217 ? -8.244 -16.615 -0.172 1.00 93.06 217 GLU A O 1
ATOM 1640 N N . PHE A 1 218 ? -7.609 -14.623 0.640 1.00 95.38 218 PHE A N 1
ATOM 1641 C CA . PHE A 1 218 ? -7.974 -13.877 -0.561 1.00 95.38 218 PHE A CA 1
ATOM 1642 C C . PHE A 1 218 ? -7.177 -14.346 -1.788 1.00 95.38 218 PHE A C 1
ATOM 1644 O O . PHE A 1 218 ? -7.743 -14.495 -2.872 1.00 95.38 218 PHE A O 1
ATOM 1651 N N . LEU A 1 219 ? -5.871 -14.587 -1.634 1.00 94.88 219 LEU A N 1
ATOM 1652 C CA . LEU A 1 219 ? -5.001 -15.028 -2.725 1.00 94.88 219 LEU A CA 1
ATOM 1653 C C . LEU A 1 219 ? -5.345 -16.445 -3.193 1.00 94.88 219 LEU A C 1
ATOM 1655 O O . LEU A 1 219 ? -5.392 -16.679 -4.397 1.00 94.88 219 LEU A O 1
ATOM 1659 N N . GLU A 1 220 ? -5.621 -17.366 -2.271 1.00 92.62 220 GLU A N 1
ATOM 1660 C CA . GLU A 1 220 ? -6.043 -18.737 -2.590 1.00 92.62 220 GLU A CA 1
ATOM 1661 C C . GLU A 1 220 ? -7.395 -18.764 -3.312 1.00 92.62 220 GLU A C 1
ATOM 1663 O O . GLU A 1 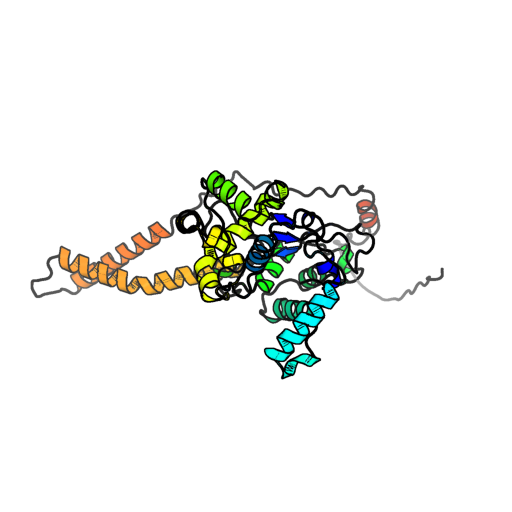220 ? -7.572 -19.532 -4.257 1.00 92.62 220 GLU A O 1
ATOM 1668 N N . ALA A 1 221 ? -8.325 -17.887 -2.921 1.00 94.44 221 ALA A N 1
ATOM 1669 C CA . ALA A 1 221 ? -9.629 -17.770 -3.565 1.00 94.44 221 ALA A CA 1
ATOM 1670 C C . ALA A 1 221 ? -9.570 -17.088 -4.946 1.00 94.44 221 ALA A C 1
ATOM 1672 O O . ALA A 1 221 ? -10.363 -17.412 -5.830 1.00 94.44 221 ALA A O 1
ATOM 1673 N N . SER A 1 222 ? -8.653 -16.132 -5.136 1.00 94.00 222 SER A N 1
ATOM 1674 C CA . SER A 1 222 ? -8.647 -15.251 -6.315 1.00 94.00 222 SER A CA 1
ATOM 1675 C C . SER A 1 222 ? -7.668 -15.673 -7.410 1.00 94.00 222 SER A C 1
ATOM 1677 O O . SER A 1 222 ? -7.881 -15.360 -8.584 1.00 94.00 222 SER A O 1
ATOM 1679 N N . LEU A 1 223 ? -6.561 -16.333 -7.058 1.00 92.69 223 LEU A N 1
ATOM 1680 C CA . LEU A 1 223 ? -5.528 -16.702 -8.023 1.00 92.69 223 LEU A CA 1
ATOM 1681 C C . LEU A 1 223 ? -5.852 -18.034 -8.718 1.00 92.69 223 LEU A C 1
ATOM 1683 O O . LEU A 1 223 ? -6.381 -18.954 -8.098 1.00 92.69 223 LEU A O 1
ATOM 1687 N N . PRO A 1 224 ? -5.485 -18.197 -10.004 1.00 91.75 224 PRO A N 1
ATOM 1688 C CA . PRO A 1 224 ? -5.632 -19.479 -10.684 1.00 91.75 224 PRO A CA 1
ATOM 1689 C C . PRO A 1 224 ? -4.870 -20.601 -9.953 1.00 91.75 224 PRO A C 1
ATOM 1691 O O . PRO A 1 224 ? -3.740 -20.366 -9.529 1.00 91.75 224 PRO A O 1
ATOM 1694 N N . PRO A 1 225 ? -5.369 -21.853 -9.918 1.00 87.88 225 PRO A N 1
ATOM 1695 C CA . PRO A 1 225 ? -4.710 -22.950 -9.193 1.00 87.88 225 PRO A CA 1
ATOM 1696 C C . PRO A 1 225 ? -3.260 -23.237 -9.621 1.00 87.88 225 PRO A C 1
ATOM 1698 O O . PRO A 1 225 ? -2.469 -23.766 -8.851 1.00 87.88 225 PRO A O 1
ATOM 1701 N N . LYS A 1 226 ? -2.895 -22.892 -10.864 1.00 88.31 226 LYS A N 1
ATOM 1702 C CA . LYS A 1 226 ? -1.534 -23.048 -11.414 1.00 88.31 226 LYS A CA 1
ATOM 1703 C C . LYS A 1 226 ? -0.657 -21.802 -11.237 1.00 88.31 226 LYS A C 1
ATOM 1705 O O . LYS A 1 226 ? 0.400 -21.705 -11.860 1.00 88.31 226 LYS A O 1
ATOM 1710 N N . HIS A 1 227 ? -1.108 -20.811 -10.473 1.00 89.88 227 HIS A N 1
ATOM 1711 C CA . HIS A 1 227 ? -0.357 -19.585 -10.258 1.00 89.88 227 HIS A CA 1
ATOM 1712 C C . HIS A 1 227 ? 0.929 -19.876 -9.472 1.00 89.88 227 HIS A C 1
ATOM 1714 O O . HIS A 1 227 ? 0.903 -20.572 -8.460 1.00 89.88 227 HIS A O 1
ATOM 1720 N N . GLN A 1 228 ? 2.058 -19.314 -9.915 1.00 86.94 228 GLN A N 1
ATOM 1721 C CA . GLN A 1 228 ? 3.385 -19.598 -9.347 1.00 86.94 228 GLN A CA 1
ATOM 1722 C C . GLN A 1 228 ? 3.473 -19.300 -7.844 1.00 86.94 228 GLN A C 1
ATOM 1724 O O . GLN A 1 228 ? 4.120 -20.042 -7.115 1.00 86.94 228 GLN A O 1
ATOM 1729 N N . LEU A 1 229 ? 2.780 -18.255 -7.378 1.00 88.25 229 LEU A N 1
ATOM 1730 C CA . LEU A 1 229 ? 2.702 -17.915 -5.954 1.00 88.25 229 LEU A CA 1
ATOM 1731 C C . LEU A 1 229 ? 2.113 -19.051 -5.099 1.00 88.25 229 LEU A C 1
ATOM 1733 O O . LEU A 1 229 ? 2.630 -19.312 -4.022 1.00 88.25 229 LEU A O 1
ATOM 1737 N N . LEU A 1 230 ? 1.073 -19.745 -5.581 1.00 85.31 230 LEU A N 1
ATOM 1738 C CA . LEU A 1 230 ? 0.417 -20.824 -4.827 1.00 85.31 230 LEU A CA 1
ATOM 1739 C C . LEU A 1 230 ? 1.271 -22.097 -4.772 1.00 85.31 230 LEU A C 1
ATOM 1741 O O . LEU A 1 230 ? 1.140 -22.894 -3.852 1.00 85.31 230 LEU A O 1
ATOM 1745 N N . ALA A 1 231 ? 2.178 -22.271 -5.735 1.00 77.19 231 ALA A N 1
ATOM 1746 C CA . ALA A 1 231 ? 3.182 -23.332 -5.705 1.00 77.19 231 ALA A CA 1
ATOM 1747 C C . ALA A 1 231 ? 4.380 -22.997 -4.791 1.00 77.19 231 ALA A C 1
ATOM 1749 O O . ALA A 1 231 ? 5.265 -23.833 -4.609 1.00 77.19 231 ALA A O 1
ATOM 1750 N N . TYR A 1 232 ? 4.445 -21.775 -4.254 1.00 77.94 232 TYR A N 1
ATOM 1751 C CA . TYR A 1 232 ? 5.553 -21.310 -3.428 1.00 77.94 232 TYR A CA 1
ATOM 1752 C C . TYR A 1 232 ? 5.442 -21.817 -1.983 1.00 77.94 232 TYR A C 1
ATOM 1754 O O . TYR A 1 232 ? 4.351 -22.080 -1.481 1.00 77.94 232 TYR A O 1
ATOM 1762 N N . VAL A 1 233 ? 6.578 -21.889 -1.279 1.00 70.69 233 VAL A N 1
ATOM 1763 C CA . VAL A 1 233 ? 6.699 -22.472 0.074 1.00 70.69 233 VAL A CA 1
ATOM 1764 C C . VAL A 1 233 ? 5.706 -21.884 1.084 1.00 70.69 233 VAL A C 1
ATOM 1766 O O . VAL A 1 233 ? 5.174 -22.624 1.901 1.00 70.69 233 VAL A O 1
ATOM 1769 N N . LEU A 1 234 ? 5.395 -20.586 0.998 1.00 77.06 234 LEU A N 1
ATOM 1770 C CA . LEU A 1 234 ? 4.450 -19.934 1.913 1.00 77.06 234 LEU A CA 1
ATOM 1771 C C . LEU A 1 234 ? 3.019 -20.495 1.813 1.00 77.06 234 LEU A C 1
ATOM 1773 O O . LEU A 1 234 ? 2.291 -20.477 2.797 1.00 77.06 234 LEU A O 1
ATOM 1777 N N . PHE A 1 235 ? 2.620 -20.988 0.639 1.00 76.44 235 PHE A N 1
ATOM 1778 C CA . PHE A 1 235 ? 1.293 -21.563 0.394 1.00 76.44 235 PHE A CA 1
ATOM 1779 C C . PHE A 1 235 ? 1.322 -23.098 0.404 1.00 76.44 235 PHE A C 1
ATOM 1781 O O . PHE A 1 235 ? 0.307 -23.729 0.685 1.00 76.44 235 PHE A O 1
ATOM 1788 N N . GLY A 1 236 ? 2.488 -23.703 0.153 1.00 75.25 236 GLY A N 1
ATOM 1789 C CA . GLY A 1 236 ? 2.683 -25.153 0.211 1.00 75.25 236 GLY A CA 1
ATOM 1790 C C . GLY A 1 236 ? 2.884 -25.717 1.624 1.00 75.25 236 GLY A C 1
ATOM 1791 O O . GLY A 1 236 ? 2.514 -26.862 1.873 1.00 75.25 236 GLY A O 1
ATOM 1792 N N . ASP A 1 237 ? 3.448 -24.938 2.553 1.00 82.38 237 ASP A N 1
ATOM 1793 C CA . ASP A 1 237 ? 3.655 -25.345 3.947 1.00 82.38 237 ASP A CA 1
ATOM 1794 C C . ASP A 1 237 ? 2.581 -24.742 4.862 1.00 82.38 237 ASP A C 1
ATOM 1796 O O . ASP A 1 237 ? 2.654 -23.588 5.295 1.00 82.38 237 ASP A O 1
ATOM 1800 N N . LEU A 1 238 ? 1.575 -25.558 5.189 1.00 81.38 238 LEU A N 1
ATOM 1801 C CA . LEU A 1 238 ? 0.478 -25.169 6.076 1.00 81.38 238 LEU A CA 1
ATOM 1802 C C . LEU A 1 238 ? 0.959 -24.798 7.482 1.00 81.38 238 LEU A C 1
ATOM 1804 O O . LEU A 1 238 ? 0.366 -23.925 8.114 1.00 81.38 238 LEU A O 1
ATOM 1808 N N . THR A 1 239 ? 2.022 -25.434 7.976 1.00 85.31 239 THR A N 1
ATOM 1809 C CA . THR A 1 239 ? 2.529 -25.164 9.324 1.00 85.31 239 THR A CA 1
ATOM 1810 C C . THR A 1 239 ? 3.191 -23.795 9.381 1.00 85.31 239 THR A C 1
ATOM 1812 O O . THR A 1 239 ? 2.843 -22.986 10.244 1.00 85.31 239 THR A O 1
ATOM 1815 N N . LEU A 1 240 ? 4.054 -23.482 8.410 1.00 84.25 240 LEU A N 1
ATOM 1816 C CA . LEU A 1 240 ? 4.692 -22.173 8.300 1.00 84.25 240 LEU A CA 1
ATOM 1817 C C . LEU A 1 240 ? 3.652 -21.067 8.102 1.00 84.25 240 LEU A C 1
ATOM 1819 O O . LEU A 1 240 ? 3.705 -20.047 8.785 1.00 84.25 240 LEU A O 1
ATOM 1823 N N . ALA A 1 241 ? 2.682 -21.287 7.212 1.00 84.50 241 ALA A N 1
ATOM 1824 C CA . ALA A 1 241 ? 1.633 -20.319 6.919 1.00 84.50 241 ALA A CA 1
ATOM 1825 C C . ALA A 1 241 ? 0.775 -19.993 8.149 1.00 84.50 241 ALA A C 1
ATOM 1827 O O . ALA A 1 241 ? 0.546 -18.822 8.438 1.00 84.50 241 ALA A O 1
ATOM 1828 N N . ASN A 1 242 ? 0.329 -21.013 8.888 1.00 87.94 242 ASN A N 1
ATOM 1829 C CA . ASN A 1 242 ? -0.500 -20.821 10.079 1.00 87.94 242 ASN A CA 1
ATOM 1830 C C . ASN A 1 242 ? 0.290 -20.160 11.213 1.00 87.94 242 ASN A C 1
ATOM 1832 O O . ASN A 1 242 ? -0.229 -19.275 11.890 1.00 87.94 242 ASN A O 1
ATOM 1836 N N . THR A 1 243 ? 1.553 -20.554 11.393 1.00 89.94 243 THR A N 1
ATOM 1837 C CA . THR A 1 243 ? 2.406 -19.971 12.435 1.00 89.94 243 THR A CA 1
ATOM 1838 C C . THR A 1 243 ? 2.740 -18.511 12.133 1.00 89.94 243 THR A C 1
ATOM 1840 O O . THR A 1 243 ? 2.675 -17.673 13.022 1.00 89.94 243 THR A O 1
ATOM 1843 N N . LEU A 1 244 ? 3.042 -18.166 10.878 1.00 92.38 244 LEU A N 1
ATOM 1844 C CA . LEU A 1 244 ? 3.217 -16.765 10.491 1.00 92.38 244 LEU A CA 1
ATOM 1845 C C . LEU A 1 244 ? 1.899 -15.996 10.600 1.00 92.38 244 LEU A C 1
ATOM 1847 O O . LEU A 1 244 ? 1.899 -14.877 11.102 1.00 92.38 244 LEU A O 1
ATOM 1851 N N . GLY A 1 245 ? 0.783 -16.595 10.179 1.00 93.06 245 GLY A N 1
ATOM 1852 C CA . GLY A 1 245 ? -0.549 -15.993 10.237 1.00 93.06 245 GLY A CA 1
ATOM 1853 C C . GLY A 1 245 ? -0.931 -15.518 11.635 1.00 93.06 245 GLY A C 1
ATOM 1854 O O . GLY A 1 245 ? -1.402 -14.394 11.781 1.00 93.06 245 GLY A O 1
ATOM 1855 N N . SER A 1 246 ? -0.641 -16.308 12.674 1.00 94.25 246 SER A N 1
ATOM 1856 C CA . SER A 1 246 ? -0.914 -15.921 14.067 1.00 94.25 246 SER A CA 1
ATOM 1857 C C . SER A 1 246 ? -0.026 -14.786 14.592 1.00 94.25 246 SER A C 1
ATOM 1859 O O . SER A 1 246 ? -0.331 -14.203 15.630 1.00 94.25 246 SER A O 1
ATOM 1861 N N . THR A 1 247 ? 1.057 -14.453 13.886 1.00 95.62 247 THR A N 1
ATOM 1862 C CA . THR A 1 247 ? 1.985 -13.371 14.254 1.00 95.62 247 THR A CA 1
ATOM 1863 C C . THR A 1 247 ? 1.756 -12.074 13.479 1.00 95.62 247 THR A C 1
ATOM 1865 O O . THR A 1 247 ? 2.406 -11.073 13.784 1.00 95.62 247 THR A O 1
ATOM 1868 N N . VAL A 1 248 ? 0.857 -12.060 12.488 1.00 96.94 248 VAL A N 1
ATOM 1869 C CA . VAL A 1 248 ? 0.545 -10.855 11.707 1.00 96.94 248 VAL A CA 1
ATOM 1870 C C . VAL A 1 248 ? -0.595 -10.076 12.353 1.00 96.94 248 VAL A C 1
ATOM 1872 O O . VAL A 1 248 ? -1.629 -10.632 12.711 1.00 96.94 248 VAL A O 1
ATOM 1875 N N . THR A 1 249 ? -0.418 -8.764 12.469 1.00 97.19 249 THR A N 1
ATOM 1876 C CA . THR A 1 249 ? -1.388 -7.841 13.060 1.00 97.19 249 THR A CA 1
ATOM 1877 C C . THR A 1 249 ? -1.483 -6.545 12.251 1.00 97.19 249 THR A C 1
ATOM 1879 O O . THR A 1 249 ? -0.610 -6.221 11.441 1.00 97.19 249 THR A O 1
ATOM 1882 N N . LEU A 1 250 ? -2.565 -5.798 12.480 1.00 97.31 250 LEU A N 1
ATOM 1883 C CA . LEU A 1 250 ? -2.742 -4.411 12.035 1.00 97.31 250 LEU A CA 1
ATOM 1884 C C . LEU A 1 250 ? -2.631 -3.408 13.193 1.00 97.31 250 LEU A C 1
ATOM 1886 O O . LEU A 1 250 ? -2.678 -2.204 12.965 1.00 97.31 250 LEU A O 1
ATOM 1890 N N . ALA A 1 251 ? -2.505 -3.880 14.433 1.00 94.25 251 ALA A N 1
ATOM 1891 C CA . ALA A 1 251 ? -2.420 -3.042 15.622 1.00 94.25 251 ALA A CA 1
ATOM 1892 C C . ALA A 1 251 ? -0.994 -3.038 16.173 1.00 94.25 251 ALA A C 1
ATOM 1894 O O . ALA A 1 251 ? -0.361 -4.089 16.273 1.00 94.25 251 ALA A O 1
ATOM 1895 N N . SER A 1 252 ? -0.507 -1.861 16.564 1.00 93.25 252 SER A N 1
ATOM 1896 C CA . SER A 1 252 ? 0.823 -1.699 17.141 1.00 93.25 252 SER A CA 1
ATOM 1897 C C . SER A 1 252 ? 0.855 -0.571 18.158 1.00 93.25 252 SER A C 1
ATOM 1899 O O . SER A 1 252 ? 0.236 0.469 17.954 1.00 93.25 252 SER A O 1
ATOM 1901 N N . ASN A 1 253 ? 1.654 -0.758 19.207 1.00 87.88 253 ASN A N 1
ATOM 1902 C CA . ASN A 1 253 ? 2.034 0.317 20.127 1.00 87.88 253 ASN A CA 1
ATOM 1903 C C . ASN A 1 253 ? 3.367 0.970 19.724 1.00 87.88 253 ASN A C 1
ATOM 1905 O O . ASN A 1 253 ? 3.716 2.030 20.235 1.00 87.88 253 ASN A O 1
ATOM 1909 N N . ILE A 1 254 ? 4.120 0.332 18.821 1.00 87.62 254 ILE A N 1
ATOM 1910 C CA . ILE A 1 254 ? 5.450 0.778 18.388 1.00 87.62 254 ILE A CA 1
ATOM 1911 C C . ILE A 1 254 ? 5.343 1.482 17.035 1.00 87.62 254 ILE A C 1
ATOM 1913 O O . ILE A 1 254 ? 5.866 2.581 16.863 1.00 87.62 254 ILE A O 1
ATOM 1917 N N . LEU A 1 255 ? 4.645 0.863 16.079 1.00 92.38 255 LEU A N 1
ATOM 1918 C CA . LEU A 1 255 ? 4.423 1.436 14.759 1.00 92.38 255 LEU A CA 1
ATOM 1919 C C . LEU A 1 255 ? 3.286 2.459 14.821 1.00 92.38 255 LEU A C 1
ATOM 1921 O O . LEU A 1 255 ? 2.189 2.134 15.266 1.00 92.38 255 LEU A O 1
ATOM 1925 N N . GLN A 1 256 ? 3.548 3.683 14.369 1.00 93.88 256 GLN A N 1
ATOM 1926 C CA . GLN A 1 256 ? 2.581 4.778 14.414 1.00 93.88 256 GLN A CA 1
ATOM 1927 C C . GLN A 1 256 ? 2.125 5.156 13.002 1.00 93.88 256 GLN A C 1
ATOM 1929 O O . GLN A 1 256 ? 2.965 5.247 12.103 1.00 93.88 256 GLN A O 1
ATOM 1934 N N . PRO A 1 257 ? 0.820 5.394 12.787 1.00 96.31 257 PRO A N 1
ATOM 1935 C CA . PRO A 1 257 ? 0.320 5.792 11.485 1.00 96.31 257 PRO A CA 1
ATOM 1936 C C . PRO A 1 257 ? 0.753 7.227 11.147 1.00 96.31 257 PRO A C 1
ATOM 1938 O O . PRO A 1 257 ? 0.584 8.153 11.941 1.00 96.31 257 PRO A O 1
ATOM 1941 N N . THR A 1 258 ? 1.295 7.424 9.949 1.00 96.81 258 THR A N 1
ATOM 1942 C CA . THR A 1 258 ? 1.814 8.707 9.458 1.00 96.81 258 THR A CA 1
ATOM 1943 C C . THR A 1 258 ? 0.840 9.395 8.498 1.00 96.81 258 THR A C 1
ATOM 1945 O O . THR A 1 258 ? -0.038 8.754 7.929 1.00 96.81 258 THR A O 1
ATOM 1948 N N . GLY A 1 259 ? 0.950 10.714 8.301 1.00 94.69 259 GLY A N 1
ATOM 1949 C CA . GLY A 1 259 ? 0.072 11.443 7.370 1.00 94.69 259 GLY A CA 1
ATOM 1950 C C . GLY A 1 259 ? -1.416 11.437 7.744 1.00 94.69 259 GLY A C 1
ATOM 1951 O O . GLY A 1 259 ? -2.270 11.432 6.858 1.00 94.69 259 GLY A O 1
ATOM 1952 N N . ILE A 1 260 ? -1.737 11.399 9.040 1.00 94.88 260 ILE A N 1
ATOM 1953 C CA . ILE A 1 260 ? -3.120 11.360 9.528 1.00 94.88 260 ILE A CA 1
ATOM 1954 C C . ILE A 1 260 ? -3.646 12.784 9.733 1.00 94.88 260 ILE A C 1
ATOM 1956 O O . ILE A 1 260 ? -3.067 13.542 10.517 1.00 94.88 260 ILE A O 1
ATOM 1960 N N . PRO A 1 261 ? -4.731 13.187 9.050 1.00 92.12 261 PRO A N 1
ATOM 1961 C CA . PRO A 1 261 ? -5.314 14.503 9.245 1.00 92.12 261 PRO A CA 1
ATOM 1962 C C . PRO A 1 261 ? -6.127 14.555 10.555 1.00 92.12 261 PRO A C 1
ATOM 1964 O O . PRO A 1 261 ? -6.665 13.535 10.992 1.00 92.12 261 PRO A O 1
ATOM 1967 N N . PRO A 1 262 ? -6.311 15.741 11.168 1.00 90.50 262 PRO A N 1
ATOM 1968 C CA . PRO A 1 262 ? -6.985 15.860 12.466 1.00 90.50 262 PRO A CA 1
ATOM 1969 C C . PRO A 1 262 ? -8.418 15.308 12.508 1.00 90.50 262 PRO A C 1
ATOM 1971 O O . PRO A 1 262 ? -8.849 14.800 13.540 1.00 90.50 262 PRO A O 1
ATOM 1974 N N . HIS A 1 263 ? -9.158 15.380 11.395 1.00 89.56 263 HIS A N 1
ATOM 1975 C CA . HIS A 1 263 ? -10.546 14.910 11.341 1.00 89.56 263 HIS A CA 1
ATOM 1976 C C . HIS A 1 263 ? -10.669 13.391 11.494 1.00 89.56 263 HIS A C 1
ATOM 1978 O O . HIS A 1 263 ? -11.667 12.931 12.031 1.00 89.56 263 HIS A O 1
ATOM 1984 N N . VAL A 1 264 ? -9.652 12.609 11.119 1.00 91.75 264 VAL A N 1
ATOM 1985 C CA . VAL A 1 264 ? -9.658 11.152 11.338 1.00 91.75 264 VAL A CA 1
ATOM 1986 C C . VAL A 1 264 ? -9.693 10.830 12.831 1.00 91.75 264 VAL A C 1
ATOM 1988 O O . VAL A 1 264 ? -10.438 9.948 13.241 1.00 91.75 264 VAL A O 1
ATOM 1991 N N . GLY A 1 265 ? -8.980 11.599 13.662 1.00 90.44 265 GLY A N 1
ATOM 1992 C CA . GLY A 1 265 ? -9.073 11.467 15.119 1.00 90.44 265 GLY A CA 1
ATOM 1993 C C . GLY A 1 265 ? -10.482 11.753 15.650 1.00 90.44 265 GLY A C 1
ATOM 1994 O O . GLY A 1 265 ? -10.957 11.046 16.537 1.00 90.44 265 GLY A O 1
ATOM 1995 N N . LEU A 1 266 ? -11.179 12.736 15.064 1.00 90.81 266 LEU A N 1
ATOM 1996 C CA . LEU A 1 266 ? -12.580 13.022 15.390 1.00 90.81 266 LEU A CA 1
ATOM 1997 C C . LEU A 1 266 ? -13.503 11.876 14.958 1.00 90.81 266 LEU A C 1
ATOM 1999 O O . LEU A 1 266 ? -14.372 11.488 15.733 1.00 90.81 266 LEU A O 1
ATOM 2003 N N . HIS A 1 267 ? -13.303 11.302 13.766 1.00 90.50 267 HIS A N 1
ATOM 2004 C CA . HIS A 1 267 ? -14.068 10.136 13.316 1.00 90.50 267 HIS A CA 1
ATOM 2005 C C . HIS A 1 267 ? -13.889 8.950 14.264 1.00 90.50 267 HIS A C 1
ATOM 2007 O O . HIS A 1 267 ? -14.888 8.378 14.685 1.00 90.50 267 HIS A O 1
ATOM 2013 N N . THR A 1 268 ? -12.660 8.641 14.687 1.00 90.75 268 THR A N 1
ATOM 2014 C CA . THR A 1 268 ? -12.403 7.568 15.661 1.00 90.75 268 THR A CA 1
ATOM 2015 C C . THR A 1 268 ? -13.150 7.802 16.977 1.00 90.75 268 THR A C 1
ATOM 2017 O O . THR A 1 268 ? -13.779 6.887 17.505 1.00 90.75 268 THR A O 1
ATOM 2020 N N . GLN A 1 269 ? -13.125 9.029 17.508 1.00 91.31 269 GLN A N 1
ATOM 2021 C CA . GLN A 1 269 ? -13.849 9.365 18.740 1.00 91.31 269 GLN A CA 1
ATOM 2022 C C . GLN A 1 269 ? -15.370 9.267 18.565 1.00 91.31 269 GLN A C 1
ATOM 2024 O O . GLN A 1 269 ? -16.064 8.793 19.465 1.00 91.31 269 GLN A O 1
ATOM 2029 N N . LEU A 1 270 ? -15.900 9.689 17.415 1.00 91.69 270 LEU A N 1
ATOM 2030 C CA . LEU A 1 270 ? -17.324 9.578 17.094 1.00 91.69 270 LEU A CA 1
ATOM 2031 C C . LEU A 1 270 ? -17.760 8.119 16.939 1.00 91.69 270 LEU A C 1
ATOM 2033 O O . LEU A 1 270 ? -18.809 7.753 17.459 1.00 91.69 270 LEU A O 1
ATOM 2037 N N . GLU A 1 271 ? -16.955 7.281 16.285 1.00 91.12 271 GLU A N 1
ATOM 2038 C CA . GLU A 1 271 ? -17.189 5.837 16.166 1.00 91.12 271 GLU A CA 1
ATOM 2039 C C . GLU A 1 271 ? -17.233 5.183 17.558 1.00 91.12 271 GLU A C 1
ATOM 2041 O O . GLU A 1 271 ? -18.193 4.485 17.881 1.00 91.12 271 GLU A O 1
ATOM 2046 N N . GLN A 1 272 ? -16.259 5.485 18.427 1.00 89.62 272 GLN A N 1
ATOM 2047 C CA . GLN A 1 272 ? -16.234 5.003 19.815 1.00 89.62 272 GLN A CA 1
ATOM 2048 C C . GLN A 1 272 ? -17.455 5.477 20.615 1.00 89.62 272 GLN A C 1
ATOM 2050 O O . GLN A 1 272 ? -18.109 4.682 21.287 1.00 89.62 272 GLN A O 1
ATOM 2055 N N . THR A 1 273 ? -17.800 6.761 20.506 1.00 91.19 273 THR A N 1
ATOM 2056 C CA . THR A 1 273 ? -18.965 7.341 21.191 1.00 91.19 273 THR A CA 1
ATOM 2057 C C . THR A 1 273 ? -20.262 6.705 20.701 1.00 91.19 273 THR A C 1
ATOM 2059 O O . THR A 1 273 ? -21.136 6.400 21.506 1.00 91.19 273 THR A O 1
ATOM 2062 N N . SER A 1 274 ? -20.390 6.461 19.395 1.00 91.06 274 SER A N 1
ATOM 2063 C CA . SER A 1 274 ? -21.561 5.804 18.817 1.00 91.06 274 SER A CA 1
ATOM 2064 C C . SER A 1 274 ? -21.736 4.390 19.363 1.00 91.06 274 SER A C 1
ATOM 2066 O O . SER A 1 274 ? -22.861 4.012 19.675 1.00 91.06 274 SER A O 1
ATOM 2068 N N . VAL A 1 275 ? -20.650 3.620 19.501 1.00 89.62 275 VAL A N 1
ATOM 2069 C CA . VAL A 1 275 ? -20.706 2.278 20.100 1.00 89.62 275 VAL A CA 1
ATOM 2070 C C . VAL A 1 275 ? -21.193 2.367 21.542 1.00 89.62 275 VAL A C 1
ATOM 2072 O O . VAL A 1 275 ? -22.159 1.691 21.881 1.00 89.62 275 VAL A O 1
ATOM 2075 N N . LEU A 1 276 ? -20.606 3.253 22.352 1.00 87.69 276 LEU A N 1
ATOM 2076 C CA . LEU A 1 276 ? -21.014 3.444 23.748 1.00 87.69 276 LEU A CA 1
ATOM 2077 C C . LEU A 1 276 ? -22.491 3.839 23.869 1.00 87.69 276 LEU A C 1
ATOM 2079 O O . LEU A 1 276 ? -23.212 3.278 24.682 1.00 87.69 276 LEU A O 1
ATOM 2083 N N . VAL A 1 277 ? -22.975 4.767 23.038 1.00 90.19 277 VAL A N 1
ATOM 2084 C CA . VAL A 1 277 ? -24.388 5.185 23.038 1.00 90.19 277 VAL A CA 1
ATOM 2085 C C . VAL A 1 277 ? -25.322 4.029 22.666 1.00 90.19 277 VAL A C 1
ATOM 2087 O O . VAL A 1 277 ? -26.425 3.945 23.203 1.00 90.19 277 VAL A O 1
ATOM 2090 N N . CYS A 1 278 ? -24.896 3.130 21.775 1.00 87.62 278 CYS A N 1
ATOM 2091 C CA . CYS A 1 278 ? -25.674 1.955 21.390 1.00 87.62 278 CYS A CA 1
ATOM 2092 C C . CYS A 1 278 ? -25.648 0.830 22.437 1.00 87.62 278 CYS A C 1
ATOM 2094 O O . CYS A 1 278 ? -26.645 0.120 22.548 1.00 87.62 278 CYS A O 1
ATOM 2096 N N . THR A 1 279 ? -24.556 0.648 23.191 1.00 86.69 279 THR A N 1
ATOM 2097 C CA . THR A 1 279 ? -24.468 -0.391 24.238 1.00 86.69 279 THR A CA 1
ATOM 2098 C C . THR A 1 279 ? -25.102 0.045 25.555 1.00 86.69 279 THR A C 1
ATOM 2100 O O . THR A 1 279 ? -25.633 -0.793 26.285 1.00 86.69 279 THR A O 1
ATOM 2103 N N . LEU A 1 280 ? -25.134 1.354 25.822 1.00 86.38 280 LEU A N 1
ATOM 2104 C CA . LEU A 1 280 ? -25.632 1.936 27.067 1.00 86.38 280 LEU A CA 1
ATOM 2105 C C . LEU A 1 280 ? -27.027 1.433 27.493 1.00 86.38 280 LEU A C 1
ATOM 2107 O O . LEU A 1 280 ? -27.183 1.099 28.667 1.00 86.38 280 LEU A O 1
ATOM 2111 N N . PRO A 1 281 ? -28.055 1.345 26.618 1.00 85.69 281 PRO A N 1
ATOM 2112 C CA . PRO A 1 281 ? -29.377 0.884 27.038 1.00 85.69 281 PRO A CA 1
ATOM 2113 C C . PRO A 1 281 ? -29.367 -0.565 27.528 1.00 85.69 281 PRO A C 1
ATOM 2115 O O . PRO A 1 281 ? -30.030 -0.867 28.515 1.00 85.69 281 PRO A O 1
ATOM 2118 N N . SER A 1 282 ? -28.602 -1.441 26.872 1.00 80.75 282 SER A N 1
ATOM 2119 C CA . SER A 1 282 ? -28.478 -2.845 27.273 1.00 80.75 282 SER A CA 1
ATOM 2120 C C . SER A 1 282 ? -27.768 -2.967 28.616 1.00 80.75 282 SER A C 1
ATOM 2122 O O . SER A 1 282 ? -28.277 -3.641 29.501 1.00 80.75 282 SER A O 1
ATOM 2124 N N . GLU A 1 283 ? -26.665 -2.240 28.813 1.00 84.38 283 GLU A N 1
ATOM 2125 C CA . GLU A 1 283 ? -25.945 -2.213 30.094 1.00 84.38 283 GLU A CA 1
ATOM 2126 C C . GLU A 1 283 ? -26.822 -1.675 31.239 1.00 84.38 283 GLU A C 1
ATOM 2128 O O . GLU A 1 283 ? -26.776 -2.187 32.358 1.00 84.38 283 GLU A O 1
ATOM 2133 N N . ILE A 1 284 ? -27.661 -0.666 30.967 1.00 81.19 284 ILE A N 1
ATOM 2134 C CA . ILE A 1 284 ? -28.641 -0.156 31.937 1.00 81.19 284 ILE A CA 1
ATOM 2135 C C . ILE A 1 284 ? -29.693 -1.224 32.252 1.00 81.19 284 ILE A C 1
ATOM 2137 O O . ILE A 1 284 ? -29.993 -1.433 33.425 1.00 81.19 284 ILE A O 1
ATOM 2141 N N . CYS A 1 285 ? -30.255 -1.894 31.242 1.00 76.56 285 CYS A N 1
ATOM 2142 C CA . CYS A 1 285 ? -31.244 -2.955 31.441 1.00 76.56 285 CYS A CA 1
ATOM 2143 C C . CYS A 1 285 ? -30.663 -4.124 32.245 1.00 76.56 285 CYS A C 1
ATOM 2145 O O . CYS A 1 285 ? -31.255 -4.500 33.252 1.00 76.56 285 CYS A O 1
ATOM 2147 N N . GLU A 1 286 ? -29.485 -4.625 31.871 1.00 78.88 286 GLU A N 1
ATOM 2148 C CA . GLU A 1 286 ? -28.769 -5.681 32.599 1.00 78.88 286 GLU A CA 1
ATOM 2149 C C . GLU A 1 286 ? -28.462 -5.255 34.042 1.00 78.88 286 GLU A C 1
ATOM 2151 O O . GLU A 1 286 ? -28.640 -6.024 34.988 1.00 78.88 286 GLU A O 1
ATOM 2156 N N . GLY A 1 287 ? -28.055 -3.997 34.239 1.00 78.50 287 GLY A N 1
ATOM 2157 C CA . GLY A 1 287 ? -27.860 -3.418 35.563 1.00 78.50 287 GLY A CA 1
ATOM 2158 C C . GLY A 1 287 ? -29.147 -3.400 36.392 1.00 78.50 287 GLY A C 1
ATOM 2159 O O . GLY A 1 287 ? -29.127 -3.775 37.562 1.00 78.50 287 GLY A O 1
ATOM 2160 N N . ILE A 1 288 ? -30.277 -3.000 35.801 1.00 73.69 288 ILE A N 1
ATOM 2161 C CA . ILE A 1 288 ? -31.585 -2.987 36.473 1.00 73.69 288 ILE A CA 1
ATOM 2162 C C . ILE A 1 288 ? -32.040 -4.411 36.812 1.00 73.69 288 ILE A C 1
ATOM 2164 O O . ILE A 1 288 ? -32.464 -4.642 37.944 1.00 73.69 288 ILE A O 1
ATOM 2168 N N . GLU A 1 289 ? -31.936 -5.356 35.875 1.00 73.12 289 GLU A N 1
ATOM 2169 C CA . GLU A 1 289 ? -32.283 -6.769 36.078 1.00 73.12 289 GLU A CA 1
ATOM 2170 C C . GLU A 1 289 ? -31.494 -7.364 37.242 1.00 73.12 289 GLU A C 1
ATOM 2172 O O . GLU A 1 289 ? -32.086 -7.896 38.183 1.00 73.12 289 GLU A O 1
ATOM 2177 N N . LYS A 1 290 ? -30.175 -7.154 37.256 1.00 77.50 290 LYS A N 1
ATOM 2178 C CA . LYS A 1 290 ? -29.308 -7.606 38.344 1.00 77.50 290 LYS A CA 1
ATOM 2179 C C . LYS A 1 290 ? -29.726 -7.035 39.699 1.00 77.50 290 LYS A C 1
ATOM 2181 O O . LYS A 1 290 ? -29.776 -7.762 40.688 1.00 77.50 290 LYS A O 1
ATOM 2186 N N . ILE A 1 291 ? -30.056 -5.742 39.773 1.00 73.69 291 ILE A N 1
ATOM 2187 C CA . ILE A 1 291 ? -30.479 -5.146 41.047 1.00 73.69 291 ILE A CA 1
ATOM 2188 C C . ILE A 1 291 ? -31.863 -5.676 41.468 1.00 73.69 291 ILE A C 1
ATOM 2190 O O . ILE A 1 291 ? -32.103 -5.864 42.662 1.00 73.69 291 ILE A O 1
ATOM 2194 N N . LEU A 1 292 ? -32.779 -5.936 40.529 1.00 70.31 292 LEU A N 1
ATOM 2195 C CA . LEU A 1 292 ? -34.085 -6.536 40.828 1.00 70.31 292 LEU A CA 1
ATOM 2196 C C . LEU A 1 292 ? -33.950 -7.960 41.389 1.00 70.31 292 LEU A C 1
ATOM 2198 O O . LEU A 1 292 ? -34.642 -8.293 42.358 1.00 70.31 292 LEU A O 1
ATOM 2202 N N . GLU A 1 293 ? -33.046 -8.764 40.825 1.00 72.81 293 GLU A N 1
ATOM 2203 C CA . GLU A 1 293 ? -32.702 -10.100 41.323 1.00 72.81 293 GLU A CA 1
ATOM 2204 C C . GLU A 1 293 ? -32.080 -10.033 42.726 1.00 72.81 293 GLU A C 1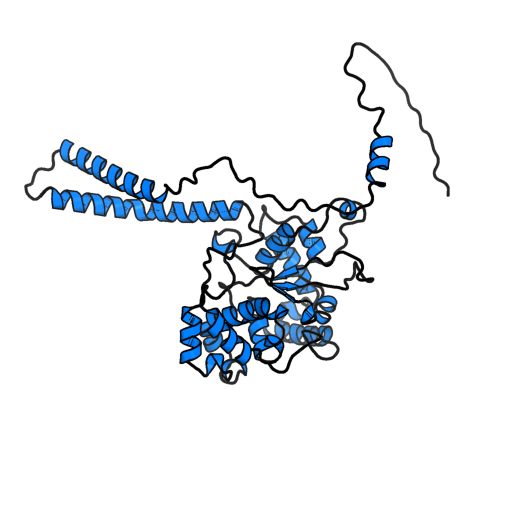
ATOM 2206 O O . GLU A 1 293 ? -32.596 -10.657 43.656 1.00 72.81 293 GLU A O 1
ATOM 2211 N N . ASP A 1 294 ? -31.049 -9.202 42.918 1.00 71.44 294 ASP A N 1
ATOM 2212 C CA . ASP A 1 294 ? -30.345 -9.044 44.200 1.00 71.44 294 ASP A CA 1
ATOM 2213 C C . ASP A 1 294 ? -31.266 -8.540 45.326 1.00 71.44 294 ASP A C 1
ATOM 2215 O O . ASP A 1 294 ? -31.081 -8.864 46.503 1.00 71.44 294 ASP A O 1
ATOM 2219 N N . LYS A 1 295 ? -32.270 -7.720 44.991 1.00 70.00 295 LYS A N 1
ATOM 2220 C CA . LYS A 1 295 ? -33.234 -7.160 45.954 1.00 70.00 295 LYS A CA 1
ATOM 2221 C C . LYS A 1 295 ? -34.435 -8.073 46.212 1.00 70.00 295 LYS A C 1
ATOM 2223 O O . LYS A 1 295 ? -35.266 -7.715 47.048 1.00 70.00 295 LYS A O 1
ATOM 2228 N N . GLY A 1 296 ? -34.543 -9.219 45.533 1.00 61.09 296 GLY A N 1
ATOM 2229 C CA . GLY A 1 296 ? -35.611 -10.194 45.754 1.00 61.09 296 GLY A CA 1
ATOM 2230 C C . GLY A 1 296 ? -37.010 -9.616 45.530 1.00 61.09 296 GLY A C 1
ATOM 2231 O O . GLY A 1 296 ? -37.902 -9.825 46.354 1.00 61.09 296 GLY A O 1
ATOM 2232 N N . VAL A 1 297 ? -37.219 -8.867 44.438 1.00 59.75 297 VAL A N 1
ATOM 2233 C CA . VAL A 1 297 ? -38.522 -8.262 44.084 1.00 59.75 297 VAL A CA 1
ATOM 2234 C C . VAL A 1 297 ? -39.488 -9.333 43.549 1.00 59.75 297 VAL A C 1
ATOM 2236 O O . VAL A 1 297 ? -39.966 -9.286 42.424 1.00 59.75 297 VAL A O 1
ATOM 2239 N N . THR A 1 298 ? -39.780 -10.345 44.360 1.00 52.25 298 THR A N 1
ATOM 2240 C CA . THR A 1 298 ? -40.766 -11.403 44.086 1.00 52.25 298 THR A CA 1
ATOM 2241 C C . THR A 1 298 ? -42.086 -11.172 44.831 1.00 52.25 298 THR A C 1
ATOM 2243 O O . THR A 1 298 ? -43.065 -11.874 44.597 1.00 52.25 298 THR A O 1
ATOM 2246 N N . ALA A 1 299 ? -42.160 -10.144 45.684 1.00 50.47 299 ALA A N 1
ATOM 2247 C CA . ALA A 1 299 ? -43.300 -9.865 46.557 1.00 50.47 299 ALA A CA 1
ATOM 2248 C C . ALA A 1 299 ? -44.149 -8.657 46.102 1.00 50.47 299 ALA A C 1
ATOM 2250 O O . ALA A 1 299 ? -44.367 -7.723 46.867 1.00 50.47 299 ALA A O 1
ATOM 2251 N N . GLY A 1 300 ? -44.620 -8.664 44.852 1.00 53.84 300 GLY A N 1
ATOM 2252 C CA . GLY A 1 300 ? -45.857 -7.998 44.394 1.00 53.84 300 GLY A CA 1
ATOM 2253 C C . GLY A 1 300 ? -46.021 -6.469 44.471 1.00 53.84 300 GLY A C 1
ATOM 2254 O O . GLY A 1 300 ? -46.907 -5.963 43.795 1.00 53.84 300 GLY A O 1
ATOM 2255 N N . ASN A 1 301 ? -45.212 -5.713 45.218 1.00 56.91 301 ASN A N 1
ATOM 2256 C CA . ASN A 1 301 ? -45.397 -4.269 45.403 1.00 56.91 301 ASN A CA 1
ATOM 2257 C C . ASN A 1 301 ? -44.084 -3.505 45.179 1.00 56.91 301 ASN A C 1
ATOM 2259 O O . ASN A 1 301 ? -43.279 -3.338 46.095 1.00 56.91 301 ASN A O 1
ATOM 2263 N N . ILE A 1 302 ? -43.888 -2.997 43.959 1.00 65.31 302 ILE A N 1
ATOM 2264 C CA . ILE A 1 302 ? -42.828 -2.027 43.651 1.00 65.31 302 ILE A CA 1
ATOM 2265 C C . ILE A 1 302 ? -43.338 -0.638 44.048 1.00 65.31 302 ILE A C 1
ATOM 2267 O O . ILE A 1 302 ? -44.284 -0.123 43.454 1.00 65.31 302 ILE A O 1
ATOM 2271 N N . THR A 1 303 ? -42.728 -0.014 45.056 1.00 68.62 303 THR A N 1
ATOM 2272 C CA . THR A 1 303 ? -43.017 1.383 45.407 1.00 68.62 303 THR A CA 1
ATOM 2273 C C . THR A 1 303 ? -42.284 2.339 44.459 1.00 68.62 303 THR A C 1
ATOM 2275 O O . THR A 1 303 ? -41.169 2.057 44.020 1.00 68.62 303 THR A O 1
ATOM 2278 N N . GLN A 1 304 ? -42.873 3.506 44.165 1.00 63.50 304 GLN A N 1
ATOM 2279 C CA . GLN A 1 304 ? -42.255 4.536 43.308 1.00 63.50 304 GLN A CA 1
ATOM 2280 C C . GLN A 1 304 ? -40.854 4.943 43.801 1.00 63.50 304 GLN A C 1
ATOM 2282 O O . GLN A 1 304 ? -39.943 5.137 43.002 1.00 63.50 304 GLN A O 1
ATOM 2287 N N . SER A 1 305 ? -40.660 5.010 45.122 1.00 66.56 305 SER A N 1
ATOM 2288 C CA . SER A 1 305 ? -39.367 5.330 45.734 1.00 66.56 305 SER A CA 1
ATOM 2289 C C . SER A 1 305 ? -38.313 4.242 45.523 1.00 66.56 305 SER A C 1
ATOM 2291 O O . SER A 1 305 ? -37.136 4.563 45.359 1.00 66.56 305 SER A O 1
ATOM 2293 N N . LEU A 1 306 ? -38.713 2.964 45.501 1.00 69.19 306 LEU A N 1
ATOM 2294 C CA . LEU A 1 306 ? -37.815 1.861 45.173 1.00 69.19 306 LEU A CA 1
ATOM 2295 C C . LEU A 1 306 ? -37.418 1.932 43.697 1.00 69.19 306 LEU A C 1
ATOM 2297 O O . LEU A 1 306 ? -36.234 1.845 43.399 1.00 69.19 306 LEU A O 1
ATOM 2301 N N . LEU A 1 307 ? -38.370 2.181 42.794 1.00 70.56 307 LEU A N 1
ATOM 2302 C CA . LEU A 1 307 ? -38.097 2.305 41.360 1.00 70.56 307 LEU A CA 1
ATOM 2303 C C . LEU A 1 307 ? -37.152 3.476 41.039 1.00 70.56 307 LEU A C 1
ATOM 2305 O O . LEU A 1 307 ? -36.184 3.296 40.304 1.00 70.56 307 LEU A O 1
ATOM 2309 N N . GLU A 1 308 ? -37.381 4.657 41.621 1.00 70.06 308 GLU A N 1
ATOM 2310 C CA . GLU A 1 308 ? -36.477 5.804 41.451 1.00 70.06 308 GLU A CA 1
ATOM 2311 C C . GLU A 1 308 ? -35.071 5.521 41.980 1.00 70.06 308 GLU A C 1
ATOM 2313 O O . GLU A 1 308 ? -34.086 5.955 41.381 1.00 70.06 308 GLU A O 1
ATOM 2318 N N . LYS A 1 309 ? -34.966 4.801 43.102 1.00 71.44 309 LYS A N 1
ATOM 2319 C CA . LYS A 1 309 ? -33.674 4.409 43.662 1.00 71.44 309 LYS A CA 1
ATOM 2320 C C . LYS A 1 309 ? -32.955 3.413 42.752 1.00 71.44 309 LYS A C 1
ATOM 2322 O O . LYS A 1 309 ? -31.783 3.614 42.472 1.00 71.44 309 LYS A O 1
ATOM 2327 N N . LEU A 1 310 ? -33.662 2.406 42.238 1.00 71.00 310 LEU A N 1
ATOM 2328 C CA . LEU A 1 310 ? -33.115 1.424 41.296 1.00 71.00 310 LEU A CA 1
ATOM 2329 C C . LEU A 1 310 ? -32.606 2.086 40.011 1.00 71.00 310 LEU A C 1
ATOM 2331 O O . LEU A 1 310 ? -31.501 1.789 39.571 1.00 71.00 310 LEU A O 1
ATOM 2335 N N . LEU A 1 311 ? -33.371 3.028 39.450 1.00 72.38 311 LEU A N 1
ATOM 2336 C CA . LEU A 1 311 ? -32.958 3.801 38.276 1.00 72.38 311 LEU A CA 1
ATOM 2337 C C . LEU A 1 311 ? -31.711 4.647 38.557 1.00 72.38 311 LEU A C 1
ATOM 2339 O O . LEU A 1 311 ? -30.782 4.647 37.755 1.00 72.38 311 LEU A O 1
ATOM 2343 N N . LYS A 1 312 ? -31.661 5.349 39.696 1.00 74.50 312 LYS A N 1
ATOM 2344 C CA . LYS A 1 312 ? -30.488 6.152 40.084 1.00 74.50 312 LYS A CA 1
ATOM 2345 C C . LYS A 1 312 ? -29.253 5.285 40.319 1.00 74.50 312 LYS A C 1
ATOM 2347 O O . LYS A 1 312 ? -28.179 5.653 39.854 1.00 74.50 312 LYS A O 1
ATOM 2352 N N . ASP A 1 313 ? -29.408 4.148 40.992 1.00 72.19 313 ASP A N 1
ATOM 2353 C CA . ASP A 1 313 ? -28.313 3.224 41.297 1.00 72.19 313 ASP A CA 1
ATOM 2354 C C . ASP A 1 313 ? -27.784 2.553 40.012 1.00 72.19 313 ASP A C 1
ATOM 2356 O O . ASP A 1 313 ? -26.570 2.483 39.812 1.00 72.19 313 ASP A O 1
ATOM 2360 N N . ALA A 1 314 ? -28.668 2.144 39.091 1.00 71.69 314 ALA A N 1
ATOM 2361 C CA . ALA A 1 314 ? -28.285 1.593 37.788 1.00 71.69 314 ALA A CA 1
ATOM 2362 C C . ALA A 1 314 ? -27.545 2.627 36.926 1.00 71.69 314 ALA A C 1
ATOM 2364 O O . ALA A 1 314 ? -26.456 2.350 36.423 1.00 71.69 314 ALA A O 1
ATOM 2365 N N . VAL A 1 315 ? -28.080 3.849 36.818 1.00 74.50 315 VAL A N 1
ATOM 2366 C CA . VAL A 1 315 ? -27.417 4.946 36.097 1.00 74.50 315 VAL A CA 1
ATOM 2367 C C . VAL A 1 315 ? -26.060 5.274 36.730 1.00 74.50 315 VAL A C 1
ATOM 2369 O O . VAL A 1 315 ? -25.081 5.431 36.009 1.00 74.50 315 VAL A O 1
ATOM 2372 N N . ALA A 1 316 ? -25.952 5.323 38.061 1.00 74.38 316 ALA A N 1
ATOM 2373 C CA . ALA A 1 316 ? -24.686 5.590 38.751 1.00 74.38 316 ALA A CA 1
ATOM 2374 C C . ALA A 1 316 ? -23.631 4.491 38.525 1.00 74.38 316 ALA A C 1
ATOM 2376 O O . ALA A 1 316 ? -22.447 4.799 38.353 1.00 74.38 316 ALA A O 1
ATOM 2377 N N . SER A 1 317 ? -24.053 3.222 38.492 1.00 72.06 317 SER A N 1
ATOM 2378 C CA . SER A 1 317 ? -23.187 2.079 38.182 1.00 72.06 317 SER A CA 1
ATOM 2379 C C . SER A 1 317 ? -22.638 2.167 36.757 1.00 72.06 317 SER A C 1
ATOM 2381 O O . SER A 1 317 ? -21.433 2.035 36.545 1.00 72.06 317 SER A O 1
ATOM 2383 N N . VAL A 1 318 ? -23.503 2.464 35.785 1.00 68.00 318 VAL A N 1
ATOM 2384 C CA . VAL A 1 318 ? -23.122 2.615 34.372 1.00 68.00 318 VAL A CA 1
ATOM 2385 C C . VAL A 1 318 ? -22.217 3.837 34.161 1.00 68.00 318 VAL A C 1
ATOM 2387 O O . VAL A 1 318 ? -21.209 3.754 33.456 1.00 68.00 318 VAL A O 1
ATOM 2390 N N . VAL A 1 319 ? -22.498 4.958 34.834 1.00 71.00 319 VAL A N 1
ATOM 2391 C CA . VAL A 1 319 ? -21.639 6.156 34.808 1.00 71.00 319 VAL A CA 1
ATOM 2392 C C . VAL A 1 319 ? -20.258 5.866 35.404 1.00 71.00 319 VAL A C 1
ATOM 2394 O O . VAL A 1 319 ? -19.250 6.338 34.886 1.00 71.00 319 VAL A O 1
ATOM 2397 N N . SER A 1 320 ? -20.171 5.055 36.457 1.00 69.00 320 SER A N 1
ATOM 2398 C CA . SER A 1 320 ? -18.887 4.689 37.069 1.00 69.00 320 SER A CA 1
ATOM 2399 C C . SER A 1 320 ? -18.054 3.747 36.184 1.00 69.00 320 SER A C 1
ATOM 2401 O O . SER A 1 320 ? -16.839 3.917 36.092 1.00 69.00 320 SER A O 1
ATOM 2403 N N . LEU A 1 321 ? -18.690 2.816 35.462 1.00 62.91 321 LEU A N 1
ATOM 2404 C CA . LEU A 1 321 ? -18.036 1.939 34.474 1.00 62.91 321 LEU A CA 1
ATOM 2405 C C . LEU A 1 321 ? -17.491 2.721 33.263 1.00 62.91 321 LEU A C 1
ATOM 2407 O O . LEU A 1 321 ? -16.361 2.497 32.820 1.00 62.91 321 LEU A O 1
ATOM 2411 N N . THR A 1 322 ? -18.256 3.695 32.769 1.00 57.09 322 THR A N 1
ATOM 2412 C CA . THR A 1 322 ? -17.835 4.585 31.670 1.00 57.09 322 THR A CA 1
ATOM 2413 C C . THR A 1 322 ? -16.767 5.599 32.104 1.00 57.09 322 THR A C 1
ATOM 2415 O O . THR A 1 322 ? -15.867 5.924 31.324 1.00 57.09 322 THR A O 1
ATOM 2418 N N . SER A 1 323 ? -16.781 6.034 33.368 1.00 54.22 323 SER A N 1
ATOM 2419 C CA . SER A 1 323 ? -15.742 6.900 33.954 1.00 54.22 323 SER A CA 1
ATOM 2420 C C . SER A 1 323 ? -14.398 6.176 34.130 1.00 54.22 323 SER A C 1
ATOM 2422 O O . SER A 1 323 ? -13.345 6.768 33.911 1.00 54.22 323 SER A O 1
ATOM 2424 N N . ALA A 1 324 ? -14.413 4.879 34.453 1.00 47.69 324 ALA A N 1
ATOM 2425 C CA . ALA A 1 324 ? -13.198 4.064 34.559 1.00 47.69 324 ALA A CA 1
ATOM 2426 C C . ALA A 1 324 ? -12.561 3.746 33.189 1.00 47.69 324 ALA A C 1
ATOM 2428 O O . ALA A 1 324 ? -11.349 3.573 33.094 1.00 47.69 324 ALA A O 1
ATOM 2429 N N . SER A 1 325 ? -13.358 3.724 32.114 1.00 45.81 325 SER A N 1
ATOM 2430 C CA . SER A 1 325 ? -12.853 3.579 30.735 1.00 45.81 325 SER A CA 1
ATOM 2431 C C . SER A 1 325 ? -12.356 4.898 30.124 1.00 45.81 325 SER A C 1
ATOM 2433 O O . SER A 1 325 ? -11.662 4.883 29.111 1.00 45.81 325 SER A O 1
ATOM 2435 N N . SER A 1 326 ? -12.682 6.041 30.739 1.00 40.47 326 SER A N 1
ATOM 2436 C CA . SER A 1 326 ? -12.203 7.374 30.341 1.00 40.47 326 SER A CA 1
ATOM 2437 C C . SER A 1 326 ? -11.066 7.906 31.225 1.00 40.47 326 SER A C 1
ATOM 2439 O O . SER A 1 326 ? -10.413 8.881 30.853 1.00 40.47 326 SER A O 1
ATOM 2441 N N . SER A 1 327 ? -10.729 7.233 32.332 1.00 35.06 327 SER A N 1
ATOM 2442 C CA . SER A 1 327 ? -9.539 7.524 33.138 1.00 35.06 327 SER A CA 1
ATOM 2443 C C . SER A 1 327 ? -8.273 6.879 32.559 1.00 35.06 327 SER A C 1
ATOM 2445 O O . SER A 1 327 ? -7.577 6.124 33.232 1.00 35.06 327 SER A O 1
ATOM 2447 N N . THR A 1 328 ? -7.937 7.234 31.320 1.00 33.72 328 THR A N 1
ATOM 2448 C CA . THR A 1 328 ? -6.527 7.435 30.957 1.00 33.72 328 THR A CA 1
ATOM 2449 C C . THR A 1 328 ? -6.300 8.941 30.956 1.00 33.72 328 THR A C 1
ATOM 2451 O O . THR A 1 328 ? -6.108 9.575 29.921 1.00 33.72 328 THR A O 1
ATOM 2454 N N . THR A 1 329 ? -6.393 9.549 32.137 1.00 29.62 329 THR A N 1
ATOM 2455 C CA . THR A 1 329 ? -5.794 10.858 32.380 1.00 29.62 329 THR A CA 1
ATOM 2456 C C . THR A 1 329 ? -4.298 10.695 32.179 1.00 29.62 329 THR A C 1
ATOM 2458 O O . THR A 1 329 ? -3.606 10.132 33.023 1.00 29.62 329 THR A O 1
ATOM 2461 N N . VAL A 1 330 ? -3.806 11.162 31.034 1.00 31.64 330 VAL A N 1
ATOM 2462 C CA . VAL A 1 330 ? -2.400 11.516 30.882 1.00 31.64 330 VAL A CA 1
ATOM 2463 C C . VAL A 1 330 ? -2.145 12.605 31.917 1.00 31.64 330 VAL A C 1
ATOM 2465 O O . VAL A 1 330 ? -2.603 13.738 31.759 1.00 31.64 330 VAL A O 1
ATOM 2468 N N . GLU A 1 331 ? -1.475 12.246 33.009 1.00 27.08 331 GLU A N 1
ATOM 2469 C CA . GLU A 1 331 ? -0.807 13.229 33.847 1.00 27.08 331 GLU A CA 1
ATOM 2470 C C . GLU A 1 331 ? 0.142 14.005 32.933 1.00 27.08 331 GLU A C 1
ATOM 2472 O O . GLU A 1 331 ? 1.126 13.471 32.421 1.00 27.08 331 GLU A O 1
ATOM 2477 N N . VAL A 1 332 ? -0.184 15.271 32.677 1.00 30.42 332 VAL A N 1
ATOM 2478 C CA . VAL A 1 332 ? 0.769 16.217 32.107 1.00 30.42 332 VAL A CA 1
ATOM 2479 C C . VAL A 1 332 ? 1.755 16.533 33.225 1.00 30.42 332 VAL A C 1
ATOM 2481 O O . VAL A 1 332 ? 1.609 17.510 33.955 1.00 30.42 332 VAL A O 1
ATOM 2484 N N . THR A 1 333 ? 2.749 15.666 33.397 1.00 29.09 333 THR A N 1
ATOM 2485 C CA . THR A 1 333 ? 4.015 16.084 33.984 1.00 29.09 333 THR A CA 1
ATOM 2486 C C . THR A 1 333 ? 4.659 17.042 32.990 1.00 29.09 333 THR A C 1
ATOM 2488 O O . THR A 1 333 ? 4.986 16.655 31.867 1.00 29.09 333 THR A O 1
ATOM 2491 N N . ASP A 1 334 ? 4.807 18.296 33.408 1.00 33.06 334 ASP A N 1
ATOM 2492 C CA . ASP A 1 334 ? 5.413 19.427 32.691 1.00 33.06 334 ASP A CA 1
ATOM 2493 C C . ASP A 1 334 ? 6.936 19.266 32.470 1.00 33.06 334 ASP A C 1
ATOM 2495 O O . ASP A 1 334 ? 7.706 20.214 32.546 1.00 33.06 334 ASP A O 1
ATOM 2499 N N . GLU A 1 335 ? 7.399 18.045 32.199 1.00 39.84 335 GLU A N 1
ATOM 2500 C CA . GLU A 1 335 ? 8.784 17.748 31.842 1.00 39.84 335 GLU A CA 1
ATOM 2501 C C . GLU A 1 335 ? 8.837 16.651 30.778 1.00 39.84 335 GLU A C 1
ATOM 2503 O O . GLU A 1 335 ? 9.009 15.467 31.051 1.00 39.84 335 GLU A O 1
ATOM 2508 N N . SER A 1 336 ? 8.647 17.052 29.525 1.00 41.09 336 SER A N 1
ATOM 2509 C CA . SER A 1 336 ? 9.357 16.518 28.353 1.00 41.09 336 SER A CA 1
ATOM 2510 C C . SER A 1 336 ? 8.707 17.091 27.103 1.00 41.09 336 SER A C 1
ATOM 2512 O O . SER A 1 336 ? 7.939 16.443 26.397 1.00 41.09 336 SER A O 1
ATOM 2514 N N . ILE A 1 337 ? 9.038 18.348 26.795 1.00 36.03 337 ILE A N 1
ATOM 2515 C CA . ILE A 1 337 ? 8.921 18.833 25.419 1.00 36.03 337 ILE A CA 1
ATOM 2516 C C . ILE A 1 337 ? 9.656 17.792 24.563 1.00 36.03 337 ILE A C 1
ATOM 2518 O O . ILE A 1 337 ? 10.864 17.629 24.762 1.00 36.03 337 ILE A O 1
ATOM 2522 N N . PRO A 1 338 ? 8.990 17.074 23.636 1.00 36.41 338 PRO A N 1
ATOM 2523 C CA . PRO A 1 338 ? 9.712 16.256 22.686 1.00 36.41 338 PRO A CA 1
ATOM 2524 C C . PRO A 1 338 ? 10.624 17.233 21.968 1.00 36.41 338 PRO A C 1
ATOM 2526 O O . PRO A 1 338 ? 10.136 18.195 21.362 1.00 36.41 338 PRO A O 1
ATOM 2529 N N . THR A 1 339 ? 11.934 17.045 22.084 1.00 40.41 339 THR A N 1
ATOM 2530 C CA . THR A 1 339 ? 12.907 17.751 21.264 1.00 40.41 339 THR A CA 1
ATOM 2531 C C . THR A 1 339 ? 12.583 17.386 19.826 1.00 40.41 339 THR A C 1
ATOM 2533 O O . THR A 1 339 ? 13.066 16.400 19.277 1.00 40.41 339 THR A O 1
ATOM 2536 N N . ARG A 1 340 ? 11.688 18.170 19.215 1.00 39.00 340 ARG A N 1
ATOM 2537 C CA . ARG A 1 340 ? 11.440 18.128 17.785 1.00 39.00 340 ARG A CA 1
ATOM 2538 C C . ARG A 1 340 ? 12.816 18.307 17.162 1.00 39.00 340 ARG A C 1
ATOM 2540 O O . ARG A 1 340 ? 13.484 19.278 17.530 1.00 39.00 340 ARG A O 1
ATOM 2547 N N . PRO A 1 341 ? 13.275 17.406 16.282 1.00 44.09 341 PRO A N 1
ATOM 2548 C CA . PRO A 1 341 ? 14.524 17.632 15.587 1.00 44.09 341 PRO A CA 1
ATOM 2549 C C . PRO A 1 341 ? 14.398 18.970 14.859 1.00 44.09 341 PRO A C 1
ATOM 2551 O O . PRO A 1 341 ? 13.639 19.126 13.903 1.00 44.09 341 PRO A O 1
ATOM 2554 N N . VAL A 1 342 ? 15.095 19.980 15.375 1.00 36.72 342 VAL A N 1
ATOM 2555 C CA . VAL A 1 342 ? 15.251 21.250 14.686 1.00 36.72 342 VAL A CA 1
ATOM 2556 C C . VAL A 1 342 ? 16.146 20.930 13.504 1.00 36.72 342 VAL A C 1
ATOM 2558 O O . VAL A 1 342 ? 17.338 20.670 13.656 1.00 36.72 342 VAL A O 1
ATOM 2561 N N . HIS A 1 343 ? 15.558 20.889 12.314 1.00 42.38 343 HIS A N 1
ATOM 2562 C CA . HIS A 1 343 ? 16.330 20.771 11.092 1.00 42.38 343 HIS A CA 1
ATOM 2563 C C . HIS A 1 343 ? 17.112 22.069 10.894 1.00 42.38 343 HIS A C 1
ATOM 2565 O O . HIS A 1 343 ? 16.583 23.076 10.421 1.00 42.38 343 HIS A O 1
ATOM 2571 N N . TYR A 1 344 ? 18.387 22.045 11.276 1.00 37.69 344 TYR A N 1
ATOM 2572 C CA . TYR A 1 344 ? 19.328 23.094 10.924 1.00 37.69 344 TYR A CA 1
ATOM 2573 C C . TYR A 1 344 ? 19.584 23.023 9.422 1.00 37.69 344 TYR A C 1
ATOM 2575 O O . TYR A 1 344 ? 20.205 22.094 8.905 1.00 37.69 344 TYR A O 1
ATOM 2583 N N . TRP A 1 345 ? 19.083 24.021 8.703 1.00 46.03 345 TRP A N 1
ATOM 2584 C CA . TRP A 1 345 ? 19.467 24.244 7.321 1.00 46.03 345 TRP A CA 1
ATOM 2585 C C . TRP A 1 345 ? 20.881 24.819 7.327 1.00 46.03 345 TRP A C 1
ATOM 2587 O O . TRP A 1 345 ? 21.071 25.980 7.680 1.00 46.03 345 TRP A O 1
ATOM 2597 N N . GLY A 1 346 ? 21.872 24.009 6.947 1.00 44.00 346 GLY A N 1
ATOM 2598 C CA . GLY A 1 346 ? 23.262 24.430 6.727 1.00 44.00 346 GLY A CA 1
ATOM 2599 C C . GLY A 1 346 ? 23.422 25.332 5.498 1.00 44.00 346 GLY A C 1
ATOM 2600 O O . GLY A 1 346 ? 24.241 25.056 4.629 1.00 44.00 346 GLY A O 1
ATOM 2601 N N . GLY A 1 347 ? 22.587 26.363 5.375 1.00 40.59 347 GLY A N 1
ATOM 2602 C CA . GLY A 1 347 ? 22.745 27.411 4.380 1.00 40.59 347 GLY A CA 1
ATOM 2603 C C . GLY A 1 347 ? 23.644 28.501 4.943 1.00 40.59 347 GLY A C 1
ATOM 2604 O O . GLY A 1 347 ? 23.331 29.070 5.988 1.00 40.59 347 GLY A O 1
ATOM 2605 N N . ASP A 1 348 ? 24.738 28.810 4.248 1.00 43.22 348 ASP A N 1
ATOM 2606 C CA . ASP A 1 348 ? 25.596 29.944 4.584 1.00 43.22 348 ASP A CA 1
ATOM 2607 C C . ASP A 1 348 ? 24.743 31.210 4.767 1.00 43.22 348 ASP A C 1
ATOM 2609 O O . ASP A 1 348 ? 23.982 31.615 3.879 1.00 43.22 348 ASP A O 1
ATOM 2613 N N . GLY A 1 349 ? 24.864 31.839 5.940 1.00 41.56 349 GLY A N 1
ATOM 2614 C CA . GLY A 1 349 ? 24.042 32.957 6.432 1.00 41.56 349 GLY A CA 1
ATOM 2615 C C . GLY A 1 349 ? 24.110 34.261 5.622 1.00 41.56 349 GLY A C 1
ATOM 2616 O O . GLY A 1 349 ? 23.706 35.320 6.098 1.00 41.56 349 GLY A O 1
ATOM 2617 N N . THR A 1 350 ? 24.592 34.220 4.384 1.00 41.38 350 THR A N 1
ATOM 2618 C CA . THR A 1 350 ? 24.713 35.374 3.488 1.00 41.38 350 THR A CA 1
ATOM 2619 C C . THR A 1 350 ? 23.394 35.758 2.810 1.00 41.38 350 THR A C 1
ATOM 2621 O O . THR A 1 350 ? 23.254 36.891 2.345 1.00 41.38 350 THR A O 1
ATOM 2624 N N . THR A 1 351 ? 22.388 34.875 2.805 1.00 39.66 351 THR A N 1
ATOM 2625 C CA . THR A 1 351 ? 21.092 35.157 2.153 1.00 39.66 351 THR A CA 1
ATOM 2626 C C . THR A 1 351 ? 20.107 35.890 3.076 1.00 39.66 351 THR A C 1
ATOM 2628 O O . THR A 1 351 ? 19.339 36.736 2.615 1.00 39.66 351 THR A O 1
ATOM 2631 N N . PHE A 1 352 ? 20.178 35.663 4.394 1.00 35.81 352 PHE A N 1
ATOM 2632 C CA . PHE A 1 352 ? 19.258 36.268 5.373 1.00 35.81 352 PHE A CA 1
ATOM 2633 C C . PHE A 1 352 ? 19.529 37.771 5.600 1.00 35.81 352 PHE A C 1
ATOM 2635 O O . PHE A 1 352 ? 18.611 38.566 5.798 1.00 35.81 352 PHE A O 1
ATOM 2642 N N . LEU A 1 353 ? 20.790 38.198 5.469 1.00 34.22 353 LEU A N 1
ATOM 2643 C CA . LEU A 1 353 ? 21.212 39.596 5.639 1.00 34.22 353 LEU A CA 1
ATOM 2644 C C . LEU A 1 353 ? 20.830 40.524 4.471 1.00 34.22 353 LEU A C 1
ATOM 2646 O O . LEU A 1 353 ? 20.804 41.744 4.648 1.00 34.22 353 LEU A O 1
ATOM 2650 N N . LYS A 1 354 ? 20.495 39.987 3.289 1.00 35.62 354 LYS A N 1
ATOM 2651 C CA . LYS A 1 354 ? 20.066 40.809 2.141 1.00 35.62 354 LYS A CA 1
ATOM 2652 C C . LYS A 1 354 ? 18.600 41.233 2.219 1.00 35.62 354 LYS A C 1
ATOM 2654 O O . LYS A 1 354 ? 18.275 42.324 1.764 1.00 35.62 354 LYS A O 1
ATOM 2659 N N . VAL A 1 355 ? 17.733 40.435 2.845 1.00 38.41 355 VAL A N 1
ATOM 2660 C CA . VAL A 1 355 ? 16.296 40.751 2.957 1.00 38.41 355 VAL A CA 1
ATOM 2661 C C . VAL A 1 355 ? 16.037 41.797 4.052 1.00 38.41 355 VAL A C 1
ATOM 2663 O O . VAL A 1 355 ? 15.233 42.707 3.862 1.00 38.41 355 VAL A O 1
ATOM 2666 N N . LEU A 1 356 ? 16.797 41.759 5.153 1.00 33.94 356 LEU A N 1
ATOM 2667 C CA . LEU A 1 356 ? 16.660 42.707 6.271 1.00 33.94 356 LEU A CA 1
ATOM 2668 C C . LEU A 1 356 ? 17.204 44.120 5.983 1.00 33.94 356 LEU A C 1
ATOM 2670 O O . LEU A 1 356 ? 16.821 45.070 6.664 1.00 33.94 356 LEU A O 1
ATOM 2674 N N . ARG A 1 357 ? 18.052 44.302 4.959 1.00 34.06 357 ARG A N 1
ATOM 2675 C CA . ARG A 1 357 ? 18.537 45.635 4.546 1.00 34.06 357 ARG A CA 1
ATOM 2676 C C . ARG A 1 357 ? 17.555 46.414 3.663 1.00 34.06 357 ARG A C 1
ATOM 2678 O O . ARG A 1 357 ? 17.713 47.624 3.545 1.00 34.06 357 ARG A O 1
ATOM 2685 N N . CYS A 1 358 ? 16.534 45.766 3.097 1.00 38.81 358 CYS A N 1
ATOM 2686 C CA . CYS A 1 358 ? 15.551 46.422 2.222 1.00 38.81 358 CYS A CA 1
ATOM 2687 C C . CYS A 1 358 ? 14.260 46.879 2.927 1.00 38.81 358 CYS A C 1
ATOM 2689 O O . CYS A 1 358 ? 13.488 47.609 2.319 1.00 38.81 358 CYS A O 1
ATOM 2691 N N . TYR A 1 359 ? 14.036 46.519 4.198 1.00 35.19 359 TYR A N 1
ATOM 2692 C CA . TYR A 1 359 ? 12.794 46.824 4.936 1.00 35.19 359 TYR A CA 1
ATOM 2693 C C . TYR A 1 359 ? 12.969 47.807 6.110 1.00 35.19 359 TYR A C 1
ATOM 2695 O O . TYR A 1 359 ? 12.149 47.850 7.025 1.00 35.19 359 TYR A O 1
ATOM 2703 N N . ARG A 1 360 ? 14.041 48.613 6.112 1.00 33.78 360 ARG A N 1
ATOM 2704 C CA . ARG A 1 360 ? 14.384 49.500 7.240 1.00 33.78 360 ARG A CA 1
ATOM 2705 C C . ARG A 1 360 ? 13.929 50.971 7.153 1.00 33.78 360 ARG A C 1
ATOM 2707 O O . ARG A 1 360 ? 14.429 51.760 7.950 1.00 33.78 360 ARG A O 1
ATOM 2714 N N . PRO A 1 361 ? 12.963 51.357 6.296 1.00 34.81 361 PRO A N 1
ATOM 2715 C CA . PRO A 1 361 ? 12.163 52.537 6.618 1.00 34.81 361 PRO A CA 1
ATOM 2716 C C . PRO A 1 361 ? 10.668 52.302 6.340 1.00 34.81 361 PRO A C 1
ATOM 2718 O O . PRO A 1 361 ? 10.101 52.884 5.424 1.00 34.81 361 PRO A O 1
ATOM 2721 N N . MET A 1 362 ? 10.013 51.429 7.109 1.00 33.75 362 MET A N 1
ATOM 2722 C CA . MET A 1 362 ? 8.538 51.349 7.121 1.00 33.75 362 MET A CA 1
ATOM 2723 C C . MET A 1 362 ? 7.953 51.028 8.506 1.00 33.75 362 MET A C 1
ATOM 2725 O O . MET A 1 362 ? 6.833 50.550 8.619 1.00 33.75 362 MET A O 1
ATOM 2729 N N . LEU A 1 363 ? 8.711 51.302 9.571 1.00 32.31 363 LEU A N 1
ATOM 2730 C CA . LEU A 1 363 ? 8.288 51.145 10.969 1.00 32.31 363 LEU A CA 1
ATOM 2731 C C . LEU A 1 363 ? 8.859 52.288 11.822 1.00 32.31 363 LEU A C 1
ATOM 2733 O O . LEU A 1 363 ? 9.555 52.088 12.809 1.00 32.31 363 LEU A O 1
ATOM 2737 N N . GLN A 1 364 ? 8.577 53.520 11.412 1.00 31.22 364 GLN A N 1
ATOM 2738 C CA . GLN A 1 364 ? 8.541 54.665 12.317 1.00 31.22 364 GLN A CA 1
ATOM 2739 C C . GLN A 1 364 ? 7.365 55.530 11.892 1.00 31.22 364 GLN A C 1
ATOM 2741 O O . GLN A 1 364 ? 7.496 56.339 10.985 1.00 31.22 364 GLN A O 1
ATOM 2746 N N . LEU A 1 365 ? 6.210 55.292 12.512 1.00 30.20 365 LEU A N 1
ATOM 2747 C CA . LEU A 1 365 ? 5.170 56.295 12.739 1.00 30.20 365 LEU A CA 1
ATOM 2748 C C . LEU A 1 365 ? 4.118 55.691 13.676 1.00 30.20 365 LEU A C 1
ATOM 2750 O O . LEU A 1 365 ? 3.150 55.070 13.251 1.00 30.20 365 LEU A O 1
ATOM 2754 N N . HIS A 1 366 ? 4.340 55.865 14.977 1.00 30.45 366 HIS A N 1
ATOM 2755 C CA . HIS A 1 366 ? 3.265 56.117 15.933 1.00 30.45 366 HIS A CA 1
ATOM 2756 C C . HIS A 1 366 ? 3.696 57.331 16.750 1.00 30.45 366 HIS A C 1
ATOM 2758 O O . HIS A 1 366 ? 4.529 57.237 17.647 1.00 30.45 366 HIS A O 1
ATOM 2764 N N . GLY A 1 367 ? 3.174 58.487 16.353 1.00 28.41 367 GLY A N 1
ATOM 2765 C CA . GLY A 1 367 ? 3.465 59.766 16.976 1.00 28.41 367 GLY A CA 1
ATOM 2766 C C . GLY A 1 367 ? 2.899 60.922 16.163 1.00 28.41 367 GLY A C 1
ATOM 2767 O O . GLY A 1 367 ? 3.617 61.511 15.373 1.00 28.41 367 GLY A O 1
ATOM 2768 N N . MET A 1 368 ? 1.629 61.239 16.430 1.00 27.55 368 MET A N 1
ATOM 2769 C CA . MET A 1 368 ? 1.033 62.581 16.352 1.00 27.55 368 MET A CA 1
ATOM 2770 C C . MET A 1 368 ? 0.755 63.259 14.988 1.00 27.55 368 MET A C 1
ATOM 2772 O O . MET A 1 368 ? 1.645 63.538 14.202 1.00 27.55 368 MET A O 1
ATOM 2776 N N . PHE A 1 369 ? -0.524 63.649 14.855 1.00 28.34 369 PHE A N 1
ATOM 2777 C CA . PHE A 1 369 ? -1.094 64.821 14.165 1.00 28.34 369 PHE A CA 1
ATOM 2778 C C . PHE A 1 369 ? -0.890 65.035 12.646 1.00 28.34 369 PHE A C 1
ATOM 2780 O O . PHE A 1 369 ? 0.194 65.337 12.175 1.00 28.34 369 PHE A O 1
ATOM 2787 N N . GLY A 1 370 ? -2.029 65.119 11.938 1.00 25.42 370 GLY A N 1
ATOM 2788 C CA . GLY A 1 370 ? -2.306 66.224 11.007 1.00 25.42 370 GLY A CA 1
ATOM 2789 C C . GLY A 1 370 ? -2.049 66.013 9.506 1.00 25.42 370 GLY A C 1
ATOM 2790 O O . GLY A 1 370 ? -0.917 66.012 9.059 1.00 25.42 370 GLY A O 1
ATOM 2791 N N . GLY A 1 371 ? -3.138 65.997 8.727 1.00 25.92 371 GLY A N 1
ATOM 2792 C CA . GLY A 1 371 ? -3.308 66.868 7.553 1.00 25.92 371 GLY A CA 1
ATOM 2793 C C . GLY A 1 371 ? -2.558 66.604 6.228 1.00 25.92 371 GLY A C 1
ATOM 2794 O O . GLY A 1 371 ? -1.355 66.777 6.131 1.00 25.92 371 GLY A O 1
ATOM 2795 N N . VAL A 1 372 ? -3.369 66.460 5.167 1.00 27.72 372 VAL A N 1
ATOM 2796 C CA . VAL A 1 372 ? -3.239 67.137 3.850 1.00 27.72 372 VAL A CA 1
ATOM 2797 C C . VAL A 1 372 ? -2.271 66.572 2.770 1.00 27.72 372 VAL A C 1
ATOM 2799 O O . VAL A 1 372 ? -1.064 66.506 2.935 1.00 27.72 372 VAL A O 1
ATOM 2802 N N . ALA A 1 373 ? -2.879 66.329 1.591 1.00 27.97 373 ALA A N 1
ATOM 2803 C CA . ALA A 1 373 ? -2.407 66.491 0.194 1.00 27.97 373 ALA A CA 1
ATOM 2804 C C . ALA A 1 373 ? -1.382 65.537 -0.486 1.00 27.97 373 ALA A C 1
ATOM 2806 O O . ALA A 1 373 ? -0.192 65.544 -0.218 1.00 27.97 373 ALA A O 1
ATOM 2807 N N . HIS A 1 374 ? -1.882 64.865 -1.541 1.00 29.19 374 HIS A N 1
ATOM 2808 C CA . HIS A 1 374 ? -1.441 64.929 -2.956 1.00 29.19 374 HIS A CA 1
ATOM 2809 C C . HIS A 1 374 ? 0.067 64.939 -3.331 1.00 29.19 374 HIS A C 1
ATOM 2811 O O . HIS A 1 374 ? 0.722 65.960 -3.166 1.00 29.19 374 HIS A O 1
ATOM 2817 N N . ARG A 1 375 ? 0.537 63.930 -4.101 1.00 27.31 375 ARG A N 1
ATOM 2818 C CA . ARG A 1 375 ? 0.873 63.976 -5.562 1.00 27.31 375 ARG A CA 1
ATOM 2819 C C . ARG A 1 375 ? 1.816 62.842 -6.015 1.00 27.31 375 ARG A C 1
ATOM 2821 O O . ARG A 1 375 ? 2.624 62.323 -5.259 1.00 27.31 375 ARG A O 1
ATOM 2828 N N . HIS A 1 376 ? 1.669 62.511 -7.300 1.00 35.47 376 HIS A N 1
ATOM 2829 C CA . HIS A 1 376 ? 2.442 61.592 -8.142 1.00 35.47 376 HIS A CA 1
ATOM 2830 C C . HIS A 1 376 ? 3.972 61.758 -8.109 1.00 35.47 376 HIS A C 1
ATOM 2832 O O . HIS A 1 376 ? 4.463 62.882 -8.168 1.00 35.47 376 HIS A O 1
ATOM 2838 N N . ALA A 1 377 ? 4.695 60.640 -8.265 1.00 29.27 377 ALA A N 1
ATOM 2839 C CA . ALA A 1 377 ? 5.939 60.590 -9.040 1.00 29.27 377 ALA A CA 1
ATOM 2840 C C . ALA A 1 377 ? 6.181 59.180 -9.618 1.00 29.27 377 ALA A C 1
ATOM 2842 O O . ALA A 1 377 ? 6.247 58.190 -8.894 1.00 29.27 377 ALA A O 1
ATOM 2843 N N . VAL A 1 378 ? 6.299 59.115 -10.945 1.00 38.75 378 VAL A N 1
ATOM 2844 C CA . VAL A 1 378 ? 6.767 57.971 -11.743 1.00 38.75 378 VAL A CA 1
ATOM 2845 C C . VAL A 1 378 ? 8.297 58.031 -11.808 1.00 38.75 378 VAL A C 1
ATOM 2847 O O . VAL A 1 378 ? 8.841 59.118 -11.990 1.00 38.75 378 VAL A O 1
ATOM 2850 N N . CYS A 1 379 ? 8.998 56.892 -11.734 1.00 26.80 379 CYS A N 1
ATOM 2851 C CA . CYS A 1 379 ? 10.411 56.808 -12.124 1.00 26.80 379 CYS A CA 1
ATOM 2852 C C . CYS A 1 379 ? 10.700 55.507 -12.910 1.00 26.80 379 CYS A C 1
ATOM 2854 O O . CYS A 1 379 ? 10.406 54.423 -12.401 1.00 26.80 379 CYS A O 1
ATOM 2856 N N . PRO A 1 380 ? 11.249 55.595 -14.140 1.00 38.31 380 PRO A N 1
ATOM 2857 C CA . PRO A 1 380 ? 11.538 54.466 -15.021 1.00 38.31 380 PRO A CA 1
ATOM 2858 C C . PRO A 1 380 ? 13.009 54.027 -14.927 1.00 38.31 380 PRO A C 1
ATOM 2860 O O . PRO A 1 380 ? 13.887 54.875 -14.782 1.00 38.31 380 PRO A O 1
ATOM 2863 N N . ARG A 1 381 ? 13.289 52.725 -15.103 1.00 29.95 381 ARG A N 1
ATOM 2864 C CA . ARG A 1 381 ? 14.486 52.184 -15.795 1.00 29.95 381 ARG A CA 1
ATOM 2865 C C . ARG A 1 381 ? 14.496 50.649 -15.763 1.00 29.95 381 ARG A C 1
ATOM 2867 O O . ARG A 1 381 ? 14.785 50.034 -14.744 1.00 29.95 381 ARG A O 1
ATOM 2874 N N . CYS A 1 382 ? 14.224 50.052 -16.918 1.00 30.31 382 CYS A N 1
ATOM 2875 C CA . CYS A 1 382 ? 14.592 48.685 -17.281 1.00 30.31 382 CYS A CA 1
ATOM 2876 C C . CYS A 1 382 ? 15.112 48.736 -18.719 1.00 30.31 382 CYS A C 1
ATOM 2878 O O . CYS A 1 382 ? 14.316 48.820 -19.646 1.00 30.31 382 CYS A O 1
ATOM 2880 N N . THR A 1 383 ? 16.432 48.712 -18.881 1.00 36.56 383 THR A N 1
ATOM 2881 C CA . THR A 1 383 ? 17.120 48.313 -20.117 1.00 36.56 383 THR A CA 1
ATOM 2882 C C . THR A 1 383 ? 18.512 47.829 -19.737 1.00 36.56 383 THR A C 1
ATOM 2884 O O . THR A 1 383 ? 19.386 48.661 -19.492 1.00 36.56 383 THR A O 1
ATOM 2887 N N . SER A 1 384 ? 18.657 46.507 -19.647 1.00 37.66 384 SER A N 1
ATOM 2888 C CA . SER A 1 384 ? 19.738 45.671 -20.200 1.00 37.66 384 SER A CA 1
ATOM 2889 C C . SER A 1 384 ? 19.733 44.328 -19.483 1.00 37.66 384 SER A C 1
ATOM 2891 O O . SER A 1 384 ? 20.026 44.340 -18.264 1.00 37.66 384 SER A O 1
#

Secondary structure (DSSP, 8-state):
---HHHHTT-BGGGEEE-SSSEEE--S-BTTBSSS-S--PPEEE---TT-GGG-HHHHHHHHHHHTTT--SSBSS-SS-HHHHHHHHHHHHHHHH-GGGTTT--HHHHHHHHHHHHHHS-TT---HHHHHHHHT----TTGGGT----HHHHHHHHHHHTT--TTSGGGGPPPPEEPTT-HHHHHHHHHHHSTTGGG-GGGHHHHHHHHHHHHHTHHHHHHHS-TT-TTTTSHHHH-HHHHHHHHTTEES--SSS---S--HHHHHHHHHHHHHHHHHHHHHHHHHHHHHHHHHTTTTSS---HHHHHHHHHHHHHHHHHHHHHHH-------S--------------TTTHHHHHTSSSSSS---S-----------------

InterPro domains:
  IPR011010 DNA breaking-rejoining enzyme, catalytic core [SSF56349] (9-148)
  IPR013762 Integrase-like, catalytic domain superfamily [G3DSA:1.10.443.10] (1-148)

Sequence (384 aa):
MCRSRSTESVRIDHLSDEGDAIGVTFFKSKTDQGGTKRRDPKHVYANPMRPETCCILTLGIYLACNAQHDSGNLFPGKSQRDRFGRSLCQLVGVALPAASSTVGTHSLRKGDTTYAIGGSTSGHSIVNVCIRCGWSIGSVVERYVHYDGTGDQYVGRVVAGLPLESGGFAVLPPHFVAGSEPMVANAGAVVFPRLWVHEELRGVLKLCLASLVYHKEFLEASLPPKHQLLAYVLFGDLTLANTLGSTVTLASNILQPTGIPPHVGLHTQLEQTSVLVCTLPSEICEGIEKILEDKGVTAGNITQSLLEKLLKDAVASVVSLTSASSSTTVEVTDESIPTRPVHYWGGDGTTFLKVLRCYRPMLQLHGMFGGVAHRHAVCPRCTS

pLDDT: mean 79.28, std 21.53, range [25.42, 98.19]

Radius of gyration: 29.78 Å; chains: 1; bounding box: 72×92×73 Å

Foldseek 3Di:
DEQLVQLQQFKLVQWFQPQLFIWGWGQDAPLRNPSPDDGGTQTAHADLPCLVLGPLQVLLLLLLLVLVDAIGGSDDDPPSQVVVFVVVLVVCCVPPVVCSVPDGSVVLLVVLLCQQPVVDPPGAPNVLSCVSHRHDPDPVCCVPDDDDPLRSLLSNLSSSVQDLLALSSQWGQWAFDPPCVVLLLVVLCQRNVNHSVDVRCSSSSRSNVSSCLSCVVVCVVPPDPPRVSCVGPCNVDPVSSVVRNVGIDRDDPVRGRGSRDPVSVVNHVVVVVVVCVVCVVVQLVVQLVVVCVVVVVPPDDDDPVNVVVSNVVSVVVSVVVVVVVVPPPPPPPVPDPPPPPPPDDPDDPPVVVVVVVVPPPDPDDDDDDDDDDDDDDDDDDDDD